Protein AF-A0A1Q6Q220-F1 (afdb_monomer)

Nearest PDB structures (foldseek):
  2xev-assembly1_A  TM=3.436E-01  e=2.444E-02  Xanthomonas campestris
  2dba-assembly1_A  TM=3.334E-01  e=4.193E-02  Homo sapiens
  4r7s-assembly1_A  TM=2.043E-01  e=3.801E-02  Parabacteroides merdae ATCC 43184
  2yhc-assembly1_A  TM=2.832E-01  e=3.631E-01  Escherichia coli BL21(DE3)
  4i1a-assembly3_B  TM=1.920E-01  e=4.874E-01  Bacillus subtilis subsp. subtilis str. 168

Radius of gyration: 74.64 Å; Cα contacts (8 Å, |Δi|>4): 761; chains: 1; bounding box: 156×51×169 Å

Secondary structure (DSSP, 8-state):
---------------S--HHHHHHHHHHHHHHHHHHHHT--TT--HHHHHHHHHHHHTSTT-HHHHHHHHHHHHHHHHHHHHHHHHHHHHHH-S--GGGHHHHHHHHHHHTTSTTSTTHHHHHHHHHHHHHHHHHHHHHHHHHHHHH-TT-HHHHHHHHHHHT-GGGTTSTTHHHHHHHHHHHHHHHHHHHHHHHHHHHHHHHHHHHHHHHHHHHHHHHHHHIIIIIHHHHHHHHHHHHHHTT-HHHHHHHHHHHTTSTTHHHHHHHHHHHHHHHHHHTT-HHHHHHHHHHTTTSTTHHHHHHHHHHHHHHHHHHTT-HHHHHHHHGGGTTSTTHHHHHHH-HHHHHHHHHHHT-TT-EEEEEE---STTS---PEEEEEEEEEETTEEEEEESS--EE--SSSSSS---TTT-HHHHHIIIIIHHHHS-HHHHHHBPPEEE--SGGGS-TT------S-EEESSB---HHHHHHHH---TT-----TT---EEEEE-SSTTEEEE--TTS------EETT-TTPEE--EEEEETTSTT-

Solvent-accessible surface area (backbone atoms only — not comparable to full-atom values): 28414 Å² total; per-residue (Å²): 142,80,87,89,84,81,88,80,88,79,90,83,81,89,75,100,71,61,70,65,63,50,50,54,53,51,47,52,51,51,50,51,50,47,28,54,72,70,65,43,40,78,92,50,48,32,68,59,26,47,51,49,17,56,59,34,63,75,41,92,91,31,61,70,57,18,50,42,26,46,55,33,17,52,42,23,48,54,48,53,54,50,51,52,47,50,52,54,54,60,72,56,61,81,71,45,46,85,42,26,66,57,26,47,51,42,18,54,58,28,55,76,40,49,86,52,84,64,25,40,59,55,16,53,51,26,44,51,50,26,48,50,29,38,52,52,51,49,53,52,19,53,50,39,46,72,70,17,81,74,42,31,68,39,20,50,52,17,33,55,52,42,64,38,74,69,39,66,90,44,86,61,37,73,59,52,35,54,54,30,52,55,52,21,53,56,25,44,56,50,54,53,52,51,52,59,54,51,52,61,55,50,59,56,51,54,53,54,51,53,50,51,52,51,50,51,51,51,51,50,48,45,39,63,72,46,51,54,55,49,55,50,48,55,49,21,53,53,31,41,76,71,66,39,36,70,62,16,40,54,45,22,60,74,46,40,83,50,86,57,22,61,58,49,32,54,51,45,46,50,53,44,22,54,49,32,41,74,73,66,39,35,69,66,14,35,52,45,22,54,75,47,40,82,50,88,58,23,57,58,48,28,56,52,42,50,49,53,45,23,54,50,31,43,76,72,70,37,33,58,68,12,40,66,44,42,71,76,36,63,86,44,88,61,35,54,53,43,55,73,69,34,69,57,33,43,48,30,51,47,51,61,54,60,32,69,73,34,70,44,76,62,46,28,41,37,80,53,96,83,62,76,50,74,41,70,32,49,24,36,24,73,40,72,61,85,63,31,36,35,33,32,42,56,56,61,62,48,67,52,27,53,16,83,57,88,49,75,50,31,45,73,73,22,52,37,49,54,39,36,60,39,64,47,44,66,65,29,31,54,76,72,55,50,68,28,42,34,80,37,83,43,75,25,47,65,83,26,28,54,83,90,43,84,47,72,18,47,61,65,41,79,38,49,37,45,46,48,30,47,42,52,41,30,71,78,64,51,49,44,91,86,32,81,58,63,41,95,57,48,53,30,58,26,48,17,40,24,84,39,44,44,17,30,28,48,40,42,73,67,22,38,49,61,94,55,65,40,55,25,41,44,65,85,37,36,41,39,46,25,36,39,32,43,60,80,36,95,88,106

Sequence (540 aa):
MCLTKGSESTDYSAEENASWHLAGYQSIRNTLAQMATDGDPRDVTEGMLKVAAAMFGQIKGEEARTQQCLALAEQARLKAIYEKASRRRMEIGMPNLTDAADLEALAKQFGQIPGYKDAKQQAEQCLQDAENVRENAYKDAVKVMQEAGRSSYKWKEAIQKLGREGLNGYRDVEELRKQAEQRYEECRNAEEKERKAKERKNKRLTVAFVLVVLIACVVGWFVVTRVIPNNKYQRAVALRENGQYDEAIAVFAELGDYSDAAQQLSETRYQQATNLRAFGKYDEAIALFAELGNYYDAAAQVTETKYQKATNLNAFGKYDEAYAIYVTLTGYKDVDKQLAEDDNMIAAARDAKFAVGNYVTFGTYPQTKAGNDATPIEWLVLARDGDKALLISRYGLDVQPYNKDYTSVTWETCTLRTWLNSTFYNKAFSSAEQAAILTTDVDNSKSQCYSIWTTSGGNNTQDKVFLLSYAEANKYFGVGKGSSKKTAAGVRWLRSPSYSQSNAAYVYIVGSIYFYSRNVDSDSEAVRSALWVDIESTIF

Mean predicted aligned error: 17.8 Å

Foldseek 3Di:
DDDDDDDDDDDDDDDDPCPPVVVVVVVVVVVLVVCLVVLELDPQELVNLQVVLVVQVVDPPSNVSSVSSNSNSVSRVLVVLVVVLVVVVVVCPQPALVCLVVLQVSLVSLVVNVPPDNSPVSSVVSNVSSVVNLVVLVVVLVVLLVVCPLPLVSLVVSLVSLPDPSCVVPDCSVVSNVVSVVSSVVSVVVVVVVVVVVVVVVVVVVVVVVVVVVVVVVVVVCCVQPVVLVVLLVVLVVCLVVVVLVSSLVSLVVSPPPDCSVLVNLVSLLSNLVVCLVVVVLVSSLVSLVVSPPNPCSVVVNLVSLQSNLVVCVVVVVLLSSLVSLVVNPPPDCSVVCCVPPPSNVVSVLCVCLPQQHKDWAFFFDDDPVRPDRHTWIWGFQDDDPQKTKTKTQAQRAFDFQAQDLDQDALVGGVVQVCFQPVVLPRGHDPLSLVFQDFDFADQAPVLADVVAPEGNDHTDTGSKFFGGPVRCCVRLVQDAPDQDQRCRAWAFHNHAANGSQFTQTGGNRSHRDRDTDGRNDRPTGHIMITMGRSPRPVD

Structure (mmCIF, N/CA/C/O backbone):
data_AF-A0A1Q6Q220-F1
#
_entry.id   AF-A0A1Q6Q220-F1
#
loop_
_atom_site.group_PDB
_atom_site.id
_atom_site.type_symbol
_atom_site.label_atom_id
_atom_site.label_alt_id
_atom_site.label_comp_id
_atom_site.label_asym_id
_atom_site.label_entity_id
_atom_site.label_seq_id
_atom_site.pdbx_PDB_ins_code
_atom_site.Cartn_x
_atom_site.Cartn_y
_atom_site.Cartn_z
_atom_site.occupancy
_atom_site.B_iso_or_equiv
_atom_site.auth_seq_id
_atom_site.auth_comp_id
_atom_site.auth_asym_id
_atom_site.auth_atom_id
_atom_site.pdbx_PDB_model_num
ATOM 1 N N . MET A 1 1 ? 103.765 19.149 -43.897 1.00 33.44 1 MET A N 1
ATOM 2 C CA . MET A 1 1 ? 103.067 18.480 -45.016 1.00 33.44 1 MET A CA 1
ATOM 3 C C . MET A 1 1 ? 102.155 19.530 -45.661 1.00 33.44 1 MET A C 1
ATOM 5 O O . MET A 1 1 ? 100.997 19.632 -45.302 1.00 33.44 1 MET A O 1
ATOM 9 N N . CYS A 1 2 ? 102.698 20.610 -46.228 1.00 28.80 2 CYS A N 1
ATOM 10 C CA . CYS A 1 2 ? 103.437 20.787 -47.493 1.00 28.80 2 CYS A CA 1
ATOM 11 C C . CYS A 1 2 ? 102.504 20.955 -48.704 1.00 28.80 2 CYS A C 1
ATOM 13 O O . CYS A 1 2 ? 102.062 19.986 -49.308 1.00 28.80 2 CYS A O 1
ATOM 15 N N . LEU A 1 3 ? 102.250 22.234 -49.005 1.00 32.06 3 LEU A N 1
ATOM 16 C CA . LEU A 1 3 ? 101.948 22.800 -50.323 1.00 32.06 3 LEU A CA 1
ATOM 17 C C . LEU A 1 3 ? 103.011 22.389 -51.360 1.00 32.06 3 LEU A C 1
ATOM 19 O O . LEU A 1 3 ? 104.177 22.332 -50.976 1.00 32.06 3 LEU A O 1
ATOM 23 N N . THR A 1 4 ? 102.658 22.318 -52.653 1.00 28.83 4 THR A N 1
ATOM 24 C CA . THR A 1 4 ? 103.531 22.820 -53.741 1.00 28.83 4 THR A CA 1
ATOM 25 C C . THR A 1 4 ? 102.775 23.176 -55.033 1.00 28.83 4 THR A C 1
ATOM 27 O O . THR A 1 4 ? 101.810 22.524 -55.420 1.00 28.83 4 THR A O 1
ATOM 30 N N . LYS A 1 5 ? 103.251 24.272 -55.644 1.00 29.08 5 LYS A N 1
ATOM 31 C CA . LYS A 1 5 ? 102.830 25.028 -56.844 1.00 29.08 5 LYS A CA 1
ATOM 32 C C . LYS A 1 5 ? 103.721 24.713 -58.069 1.00 29.08 5 LYS A C 1
ATOM 34 O O . LYS A 1 5 ? 104.836 24.248 -57.869 1.00 29.08 5 LYS A O 1
ATOM 39 N N . GLY A 1 6 ? 103.297 25.205 -59.248 1.00 27.69 6 GLY A N 1
ATOM 40 C CA . GLY A 1 6 ? 104.151 25.796 -60.316 1.00 27.69 6 GLY A CA 1
ATOM 41 C C . GLY A 1 6 ? 104.202 24.965 -61.605 1.00 27.69 6 GLY A C 1
ATOM 42 O O . GLY A 1 6 ? 104.425 23.767 -61.503 1.00 27.69 6 GLY A O 1
ATOM 43 N N . SER A 1 7 ? 103.842 25.442 -62.813 1.00 32.31 7 SER A N 1
ATOM 44 C CA . SER A 1 7 ? 104.427 26.529 -63.654 1.00 32.31 7 SER A CA 1
ATOM 45 C C . SER A 1 7 ? 105.933 26.303 -63.888 1.00 32.31 7 SER A C 1
ATOM 47 O O . SER A 1 7 ? 106.632 25.975 -62.942 1.00 32.31 7 SER A O 1
ATOM 49 N N . GLU A 1 8 ? 106.525 26.370 -65.084 1.00 30.47 8 GLU A N 1
ATOM 50 C CA . GLU A 1 8 ? 106.401 27.300 -66.217 1.00 30.47 8 GLU A CA 1
ATOM 51 C C . GLU A 1 8 ? 107.303 26.787 -67.384 1.00 30.47 8 GLU A C 1
ATOM 53 O O . GLU A 1 8 ? 108.165 25.952 -67.131 1.00 30.47 8 GLU A O 1
ATOM 58 N N . SER A 1 9 ? 107.064 27.275 -68.617 1.00 33.09 9 SER A N 1
ATOM 59 C CA . SER A 1 9 ? 107.941 27.512 -69.808 1.00 33.09 9 SER A CA 1
ATOM 60 C C . SER A 1 9 ? 109.349 26.851 -69.927 1.00 33.09 9 SER A C 1
ATOM 62 O O . SER A 1 9 ? 110.049 26.690 -68.943 1.00 33.09 9 SER A O 1
ATOM 64 N N . THR A 1 10 ? 109.916 26.507 -71.096 1.00 33.62 10 THR A N 1
ATOM 65 C CA . THR A 1 10 ? 110.125 27.322 -72.316 1.00 33.62 10 THR A CA 1
ATOM 66 C C . THR A 1 10 ? 110.762 26.480 -73.441 1.00 33.62 10 THR A C 1
ATOM 68 O O . THR A 1 10 ? 111.436 25.484 -73.183 1.00 33.62 10 THR A O 1
ATOM 71 N N . ASP A 1 11 ? 110.583 26.968 -74.672 1.00 32.91 11 ASP A N 1
ATOM 72 C CA . ASP A 1 11 ? 111.364 26.735 -75.897 1.00 32.91 11 ASP A CA 1
ATOM 73 C C . ASP A 1 11 ? 112.881 26.531 -75.691 1.00 32.91 11 ASP A C 1
ATOM 75 O O . ASP A 1 11 ? 113.532 27.311 -74.993 1.00 32.91 11 ASP A O 1
ATOM 79 N N . TYR A 1 12 ? 113.448 25.549 -76.400 1.00 28.33 12 TYR A N 1
ATOM 80 C CA . TYR A 1 12 ? 114.883 25.424 -76.675 1.00 28.33 12 TYR A CA 1
ATOM 81 C C . TYR A 1 12 ? 115.104 25.675 -78.173 1.00 28.33 12 TYR A C 1
ATOM 83 O O . TYR A 1 12 ? 114.801 24.827 -79.014 1.00 28.33 12 TYR A O 1
ATOM 91 N N . SER A 1 13 ? 115.653 26.841 -78.514 1.00 43.62 13 SER A N 1
ATOM 92 C CA . SER A 1 13 ? 116.229 27.090 -79.834 1.00 43.62 13 SER A CA 1
ATOM 93 C C . SER A 1 13 ? 117.561 26.351 -79.972 1.00 43.62 13 SER A C 1
ATOM 95 O O . SER A 1 13 ? 118.390 26.403 -79.068 1.00 43.62 13 SER A O 1
ATOM 97 N N . ALA A 1 14 ? 117.706 25.681 -81.117 1.00 49.59 14 ALA A N 1
ATOM 98 C CA . ALA A 1 14 ? 118.915 25.184 -81.772 1.00 49.59 14 ALA A CA 1
ATOM 99 C C . ALA A 1 14 ? 120.253 25.366 -81.028 1.00 49.59 14 ALA A C 1
ATOM 101 O O . ALA A 1 14 ? 120.724 26.486 -80.886 1.00 49.59 14 ALA A O 1
ATOM 102 N N . GLU A 1 15 ? 120.905 24.253 -80.672 1.00 36.41 15 GLU A N 1
ATOM 103 C CA . GLU A 1 15 ? 122.188 23.841 -81.272 1.00 36.41 15 GLU A CA 1
ATOM 104 C C . GLU A 1 15 ? 122.748 22.550 -80.633 1.00 36.41 15 GLU A C 1
ATOM 106 O O . GLU A 1 15 ? 122.555 22.256 -79.455 1.00 36.41 15 GLU A O 1
ATOM 111 N N . GLU A 1 16 ? 123.368 21.746 -81.502 1.00 40.28 16 GLU A N 1
ATOM 112 C CA . GLU A 1 16 ? 124.300 20.611 -81.330 1.00 40.28 16 GLU A CA 1
ATOM 113 C C . GLU A 1 16 ? 124.067 19.472 -80.312 1.00 40.28 16 GLU A C 1
ATOM 115 O O . GLU A 1 16 ? 124.782 18.477 -80.369 1.00 40.28 16 GLU A O 1
ATOM 120 N N . ASN A 1 17 ? 123.005 19.481 -79.502 1.00 46.06 17 ASN A N 1
ATOM 121 C CA . ASN A 1 17 ? 122.592 18.346 -78.649 1.00 46.06 17 ASN A CA 1
ATOM 122 C C . ASN A 1 17 ? 121.078 18.038 -78.739 1.00 46.06 17 ASN A C 1
ATOM 124 O O . ASN A 1 17 ? 120.435 17.631 -77.770 1.00 46.06 17 ASN A O 1
ATOM 128 N N . ALA A 1 18 ? 120.471 18.202 -79.918 1.00 44.28 18 ALA A N 1
ATOM 129 C CA . ALA A 1 18 ? 119.019 18.096 -80.125 1.00 44.28 18 ALA A CA 1
ATOM 130 C C . ALA A 1 18 ? 118.477 16.650 -80.247 1.00 44.28 18 ALA A C 1
ATOM 132 O O . ALA A 1 18 ? 117.599 16.371 -81.066 1.00 44.28 18 ALA A O 1
ATOM 133 N N . SER A 1 19 ? 118.964 15.709 -79.433 1.00 44.94 19 SER A N 1
ATOM 134 C CA . SER A 1 19 ? 118.515 14.309 -79.507 1.00 44.94 19 SER A CA 1
ATOM 135 C C . SER A 1 19 ? 117.047 14.117 -79.085 1.00 44.94 19 SER A C 1
ATOM 137 O O . SER A 1 19 ? 116.414 13.173 -79.550 1.00 44.94 19 SER A O 1
ATOM 139 N N . TRP A 1 20 ? 116.481 14.995 -78.245 1.00 42.03 20 TRP A N 1
ATOM 140 C CA . TRP A 1 20 ? 115.104 14.855 -77.737 1.00 42.03 20 TRP A CA 1
ATOM 141 C C . TRP A 1 20 ? 114.052 15.590 -78.595 1.00 42.03 20 TRP A C 1
ATOM 143 O O . TRP A 1 20 ? 112.969 15.050 -78.822 1.00 42.03 20 TRP A O 1
ATOM 153 N N . HIS A 1 21 ? 114.373 16.759 -79.169 1.00 49.22 21 HIS A N 1
ATOM 154 C CA . HIS A 1 21 ? 113.465 17.485 -80.077 1.00 49.22 21 HIS A CA 1
ATOM 155 C C . HIS A 1 21 ? 113.358 16.838 -81.468 1.00 49.22 21 HIS A C 1
ATOM 157 O O . HIS A 1 21 ? 112.273 16.828 -82.054 1.00 49.22 21 HIS A O 1
ATOM 163 N N . LEU A 1 22 ? 114.434 16.222 -81.977 1.00 52.81 22 LEU A N 1
ATOM 164 C CA . LEU A 1 22 ? 114.385 15.473 -83.236 1.00 52.81 22 LEU A CA 1
ATOM 165 C C . LEU A 1 22 ? 113.532 14.201 -83.100 1.00 52.81 22 LEU A C 1
ATOM 167 O O . LEU A 1 22 ? 112.751 13.894 -83.997 1.00 52.81 22 LEU A O 1
ATOM 171 N N . ALA A 1 23 ? 113.619 13.508 -81.958 1.00 54.97 23 ALA A N 1
ATOM 172 C CA . ALA A 1 23 ? 112.819 12.317 -81.672 1.00 54.97 23 ALA A CA 1
ATOM 173 C C . ALA A 1 23 ? 111.319 12.640 -81.550 1.00 54.97 23 ALA A C 1
ATOM 175 O O . ALA A 1 23 ? 110.491 11.941 -82.134 1.00 54.97 23 ALA A O 1
ATOM 176 N N . GLY A 1 24 ? 110.956 13.734 -80.867 1.00 55.00 24 GLY A N 1
ATOM 177 C CA . GLY A 1 24 ? 109.567 14.206 -80.787 1.00 55.00 24 GLY A CA 1
ATOM 178 C C . GLY A 1 24 ? 109.001 14.623 -82.149 1.00 55.00 24 GLY A C 1
ATOM 179 O O . GLY A 1 24 ? 107.892 14.233 -82.514 1.00 55.00 24 GLY A O 1
ATOM 180 N N . TYR A 1 25 ? 109.789 15.338 -82.953 1.00 63.22 25 TYR A N 1
ATOM 181 C CA . TYR A 1 25 ? 109.390 15.752 -84.299 1.00 63.22 25 TYR A CA 1
ATOM 182 C C . TYR A 1 25 ? 109.257 14.570 -85.276 1.00 63.22 25 TYR A C 1
ATOM 184 O O . TYR A 1 25 ? 108.300 14.498 -86.052 1.00 63.22 25 TYR A O 1
ATOM 192 N N . GLN A 1 26 ? 110.169 13.595 -85.214 1.00 65.94 26 GLN A N 1
ATOM 193 C CA . GLN A 1 26 ? 110.067 12.347 -85.976 1.00 65.94 26 GLN A CA 1
ATOM 194 C C . GLN A 1 26 ? 108.881 11.487 -85.515 1.00 65.94 26 GLN A C 1
ATOM 196 O O . GLN A 1 26 ? 108.197 10.905 -86.352 1.00 65.94 26 GLN A O 1
ATOM 201 N N . SER A 1 27 ? 108.576 11.464 -84.215 1.00 66.25 27 SER A N 1
ATOM 202 C CA . SER A 1 27 ? 107.401 10.779 -83.662 1.00 66.25 27 SER A CA 1
ATOM 203 C C . SER A 1 27 ? 106.086 11.367 -84.189 1.00 66.25 27 SER A C 1
ATOM 205 O O . SER A 1 27 ? 105.213 10.625 -84.645 1.00 66.25 27 SER A O 1
ATOM 207 N N . ILE A 1 28 ? 105.965 12.699 -84.241 1.00 68.50 28 ILE A N 1
ATOM 208 C CA . ILE A 1 28 ? 104.797 13.381 -84.826 1.00 68.50 28 ILE A CA 1
ATOM 209 C C . ILE A 1 28 ? 104.678 13.069 -86.323 1.00 68.50 28 ILE A C 1
ATOM 211 O O . ILE A 1 28 ? 103.585 12.761 -86.798 1.00 68.50 28 ILE A O 1
ATOM 215 N N . ARG A 1 29 ? 105.791 13.074 -87.070 1.00 72.12 29 ARG A N 1
ATOM 216 C CA . ARG A 1 29 ? 105.806 12.696 -88.497 1.00 72.12 29 ARG A CA 1
ATOM 217 C C . ARG A 1 29 ? 105.375 11.250 -88.721 1.00 72.12 29 ARG A C 1
ATOM 219 O O . ARG A 1 29 ? 104.591 10.995 -89.630 1.00 72.12 29 ARG A O 1
ATOM 226 N N . ASN A 1 30 ? 105.850 10.325 -87.893 1.00 77.44 30 ASN A N 1
ATOM 227 C CA . ASN A 1 30 ? 105.471 8.917 -87.973 1.00 77.44 30 ASN A CA 1
ATOM 228 C C . ASN A 1 30 ? 103.992 8.727 -87.627 1.00 77.44 30 ASN A C 1
ATOM 230 O O . ASN A 1 30 ? 103.296 7.992 -88.319 1.00 77.44 30 ASN A O 1
ATOM 234 N N . THR A 1 31 ? 103.490 9.444 -86.620 1.00 79.94 31 THR A N 1
ATOM 235 C CA . THR A 1 31 ? 102.073 9.407 -86.235 1.00 79.94 31 THR A CA 1
ATOM 236 C C . THR A 1 31 ? 101.183 9.971 -87.344 1.00 79.94 31 THR A C 1
ATOM 238 O O . THR A 1 31 ? 100.168 9.368 -87.676 1.00 79.94 31 THR A O 1
ATOM 241 N N . LEU A 1 32 ? 101.572 11.086 -87.972 1.00 81.19 32 LEU A N 1
ATOM 242 C CA . LEU A 1 32 ? 100.848 11.672 -89.104 1.00 81.19 32 LEU A CA 1
ATOM 243 C C . LEU A 1 32 ? 100.848 10.749 -90.328 1.00 81.19 32 LEU A C 1
ATOM 245 O O . LEU A 1 32 ? 99.811 10.575 -90.962 1.00 81.19 32 LEU A O 1
ATOM 249 N N . ALA A 1 33 ? 101.987 10.129 -90.635 1.00 78.94 33 ALA A N 1
ATOM 250 C CA . ALA A 1 33 ? 102.093 9.164 -91.723 1.00 78.94 33 ALA A CA 1
ATOM 251 C C . ALA A 1 33 ? 101.238 7.914 -91.462 1.00 78.94 33 ALA A C 1
ATOM 253 O O . ALA A 1 33 ? 100.593 7.418 -92.384 1.00 78.94 33 ALA A O 1
ATOM 254 N N . GLN A 1 34 ? 101.184 7.438 -90.213 1.00 81.75 34 GLN A N 1
ATOM 255 C CA . GLN A 1 34 ? 100.289 6.352 -89.809 1.00 81.75 34 GLN A CA 1
ATOM 256 C C . GLN A 1 34 ? 98.823 6.753 -89.968 1.00 81.75 34 GLN A C 1
ATOM 258 O O . GLN A 1 34 ? 98.105 6.064 -90.674 1.00 81.75 34 GLN A O 1
ATOM 263 N N . MET A 1 35 ? 98.396 7.901 -89.428 1.00 85.25 35 MET A N 1
ATOM 264 C CA . MET A 1 35 ? 97.021 8.398 -89.600 1.00 85.25 35 MET A CA 1
ATOM 265 C C . MET A 1 35 ? 96.643 8.516 -91.082 1.00 85.25 35 MET A C 1
ATOM 267 O O . MET A 1 35 ? 95.562 8.091 -91.479 1.00 85.25 35 MET A O 1
ATOM 271 N N . ALA A 1 36 ? 97.545 9.038 -91.918 1.00 81.06 36 ALA A N 1
ATOM 272 C CA . ALA A 1 36 ? 97.328 9.162 -93.359 1.00 81.06 36 ALA A CA 1
ATOM 273 C C . ALA A 1 36 ? 97.241 7.802 -94.073 1.00 81.06 36 ALA A C 1
ATOM 275 O O . ALA A 1 36 ? 96.463 7.667 -95.013 1.00 81.06 36 ALA A O 1
ATOM 276 N N . THR A 1 37 ? 98.013 6.808 -93.626 1.00 83.81 37 THR A N 1
ATOM 277 C CA . THR A 1 37 ? 97.960 5.431 -94.150 1.00 83.81 37 THR A CA 1
ATOM 278 C C . THR A 1 37 ? 96.671 4.731 -93.723 1.00 83.81 37 THR A C 1
ATOM 280 O O . THR A 1 37 ? 96.032 4.073 -94.539 1.00 83.81 37 THR A O 1
ATOM 283 N N . ASP A 1 38 ? 96.267 4.920 -92.467 1.00 82.38 38 ASP A N 1
ATOM 284 C CA . ASP A 1 38 ? 95.055 4.346 -91.879 1.00 82.38 38 ASP A CA 1
ATOM 285 C C . ASP A 1 38 ? 93.781 5.014 -92.434 1.00 82.38 38 ASP A C 1
ATOM 287 O O . ASP A 1 38 ? 92.688 4.457 -92.345 1.00 82.38 38 ASP A O 1
ATOM 291 N N . GLY A 1 39 ? 93.900 6.231 -92.979 1.00 81.56 39 GLY A N 1
ATOM 292 C CA . GLY A 1 39 ? 92.762 7.059 -93.382 1.00 81.56 39 GLY A CA 1
ATOM 293 C C . GLY A 1 39 ? 91.901 7.535 -92.203 1.00 81.56 39 GLY A C 1
ATOM 294 O O . GLY A 1 39 ? 90.792 8.021 -92.424 1.00 81.56 39 GLY A O 1
ATOM 295 N N . ASP A 1 40 ? 92.393 7.409 -90.964 1.00 84.00 40 ASP A N 1
ATOM 296 C CA . ASP A 1 40 ? 91.694 7.792 -89.735 1.00 84.00 40 ASP A CA 1
ATOM 297 C C . ASP A 1 40 ? 92.437 8.944 -89.035 1.00 84.00 40 ASP A C 1
ATOM 299 O O . ASP A 1 40 ? 93.572 8.768 -88.581 1.00 84.00 40 ASP A O 1
ATOM 303 N N . PRO A 1 41 ? 91.806 10.123 -88.891 1.00 84.44 41 PRO A N 1
ATOM 304 C CA . PRO A 1 41 ? 92.370 11.252 -88.148 1.00 84.44 41 PRO A CA 1
ATOM 305 C C . PRO A 1 41 ? 92.411 11.021 -86.628 1.00 84.44 41 PRO A C 1
ATOM 307 O O . PRO A 1 41 ? 92.886 11.889 -85.893 1.00 84.44 41 PRO A O 1
ATOM 310 N N . ARG A 1 42 ? 91.921 9.870 -86.139 1.00 86.00 42 ARG A N 1
ATOM 311 C CA . ARG A 1 42 ? 91.845 9.513 -84.714 1.00 86.00 42 ARG A CA 1
ATOM 312 C C . ARG A 1 42 ? 91.064 10.595 -83.955 1.00 86.00 42 ARG A C 1
ATOM 314 O O . ARG A 1 42 ? 89.957 10.921 -84.384 1.00 86.00 42 ARG A O 1
ATOM 321 N N . ASP A 1 43 ? 91.615 11.145 -82.875 1.00 83.44 43 ASP A N 1
ATOM 322 C CA . ASP A 1 43 ? 90.982 12.204 -82.070 1.00 83.44 43 ASP A CA 1
ATOM 323 C C . ASP A 1 43 ? 91.378 13.624 -82.513 1.00 83.44 43 ASP A C 1
ATOM 325 O O . ASP A 1 43 ? 91.021 14.615 -81.871 1.00 83.44 43 ASP A O 1
ATOM 329 N N . VAL A 1 44 ? 92.133 13.757 -83.610 1.00 83.94 44 VAL A N 1
ATOM 330 C CA . VAL A 1 44 ? 92.599 15.060 -84.086 1.00 83.94 44 VAL A CA 1
ATOM 331 C C . VAL A 1 44 ? 91.492 15.748 -84.882 1.00 83.94 44 VAL A C 1
ATOM 333 O O . VAL A 1 44 ? 90.958 15.215 -85.854 1.00 83.94 44 VAL A O 1
ATOM 336 N N . THR A 1 45 ? 91.144 16.967 -84.475 1.00 87.31 45 THR A N 1
ATOM 337 C CA . THR A 1 45 ? 90.060 17.727 -85.110 1.00 87.31 45 THR A CA 1
ATOM 338 C C . THR A 1 45 ? 90.452 18.261 -86.491 1.00 87.31 45 THR A C 1
ATOM 340 O O . THR A 1 45 ? 91.622 18.544 -86.759 1.00 87.31 45 THR A O 1
ATOM 343 N N . GLU A 1 46 ? 89.451 18.498 -87.348 1.00 90.12 46 GLU A N 1
ATOM 344 C CA . GLU A 1 46 ? 89.624 19.178 -88.642 1.00 90.12 46 GLU A CA 1
ATOM 345 C C . GLU A 1 46 ? 90.413 20.491 -88.491 1.00 90.12 46 GLU A C 1
ATOM 347 O O . GLU A 1 46 ? 91.328 20.765 -89.268 1.00 90.12 46 GLU A O 1
ATOM 352 N N . GLY A 1 47 ? 90.091 21.288 -87.465 1.00 85.25 47 GLY A N 1
ATOM 353 C CA . GLY A 1 47 ? 90.763 22.557 -87.190 1.00 85.25 47 GLY A CA 1
ATOM 354 C C . GLY A 1 47 ? 92.249 22.381 -86.875 1.00 85.25 47 GLY A C 1
ATOM 355 O O . GLY A 1 47 ? 93.083 23.073 -87.457 1.00 85.25 47 GLY A O 1
ATOM 356 N N . MET A 1 48 ? 92.597 21.418 -86.017 1.00 85.12 48 MET A N 1
ATOM 357 C CA . MET A 1 48 ? 93.993 21.118 -85.673 1.00 85.12 48 MET A CA 1
ATOM 358 C C . MET A 1 48 ? 94.793 20.638 -86.893 1.00 85.12 48 MET A C 1
ATOM 360 O O . MET A 1 48 ? 95.929 21.068 -87.087 1.00 85.12 48 MET A O 1
ATOM 364 N N . LEU A 1 49 ? 94.194 19.810 -87.753 1.00 87.12 49 LEU A N 1
ATOM 365 C CA . LEU A 1 49 ? 94.838 19.311 -88.974 1.00 87.12 49 LEU A CA 1
ATOM 366 C C . LEU A 1 49 ? 95.006 20.403 -90.037 1.00 87.12 49 LEU A C 1
ATOM 368 O O . LEU A 1 49 ? 96.041 20.451 -90.698 1.00 87.12 49 LEU A O 1
ATOM 372 N N . LYS A 1 50 ? 94.048 21.330 -90.164 1.00 88.19 50 LYS A N 1
ATOM 373 C CA . LYS A 1 50 ? 94.186 22.515 -91.030 1.00 88.19 50 LYS A CA 1
ATOM 374 C C . LYS A 1 50 ? 95.295 23.452 -90.551 1.00 88.19 50 LYS A C 1
ATOM 376 O O . LYS A 1 50 ? 96.063 23.946 -91.374 1.00 88.19 50 LYS A O 1
ATOM 381 N N . VAL A 1 51 ? 95.421 23.655 -89.237 1.00 84.25 51 VAL A N 1
ATOM 382 C CA . VAL A 1 51 ? 96.534 24.422 -88.649 1.00 84.25 51 VAL A CA 1
ATOM 383 C C . VAL A 1 51 ? 97.870 23.727 -88.926 1.00 84.25 51 VAL A C 1
ATOM 385 O O . VAL A 1 51 ? 98.806 24.373 -89.392 1.00 84.25 51 VAL A O 1
ATOM 388 N N . ALA A 1 52 ? 97.949 22.407 -88.736 1.00 81.62 52 ALA A N 1
ATOM 389 C CA . ALA A 1 52 ? 99.148 21.633 -89.055 1.00 81.62 52 ALA A CA 1
ATOM 390 C C . ALA A 1 52 ? 99.499 21.688 -90.555 1.00 81.62 52 ALA A C 1
ATOM 392 O O . ALA A 1 52 ? 100.666 21.852 -90.905 1.00 81.62 52 ALA A O 1
ATOM 393 N N . ALA A 1 53 ? 98.508 21.610 -91.450 1.00 84.44 53 ALA A N 1
ATOM 394 C CA . ALA A 1 53 ? 98.710 21.760 -92.892 1.00 84.44 53 ALA A CA 1
ATOM 395 C C . ALA A 1 53 ? 99.321 23.125 -93.245 1.00 84.44 53 ALA A C 1
ATOM 397 O O . ALA A 1 53 ? 100.266 23.188 -94.034 1.00 84.44 53 ALA A O 1
ATOM 398 N N . ALA A 1 54 ? 98.814 24.200 -92.632 1.00 81.88 54 ALA A N 1
ATOM 399 C CA . ALA A 1 54 ? 99.337 25.550 -92.819 1.00 81.88 54 ALA A CA 1
ATOM 400 C C . ALA A 1 54 ? 100.788 25.677 -92.326 1.00 81.88 54 ALA A C 1
ATOM 402 O O . ALA A 1 54 ? 101.613 26.260 -93.025 1.00 81.88 54 ALA A O 1
ATOM 403 N N . MET A 1 55 ? 101.118 25.077 -91.175 1.00 80.19 55 MET A N 1
ATOM 404 C CA . MET A 1 55 ? 102.487 25.047 -90.641 1.00 80.19 55 MET A CA 1
ATOM 405 C C . MET A 1 55 ? 103.450 24.276 -91.556 1.00 80.19 55 MET A C 1
ATOM 407 O O . MET A 1 55 ? 104.520 24.786 -91.880 1.00 80.19 55 MET A O 1
ATOM 411 N N . PHE A 1 56 ? 103.079 23.079 -92.029 1.00 80.12 56 PHE A N 1
ATOM 412 C CA . PHE A 1 56 ? 103.922 22.317 -92.964 1.00 80.12 56 PHE A CA 1
ATOM 413 C C . PHE A 1 56 ? 104.075 23.012 -94.320 1.00 80.12 56 PHE A C 1
ATOM 415 O O . PHE A 1 56 ? 105.148 22.946 -94.912 1.00 80.12 56 PHE A O 1
ATOM 422 N N . GLY A 1 57 ? 103.054 23.743 -94.779 1.00 80.06 57 GLY A N 1
ATOM 423 C CA . GLY A 1 57 ? 103.099 24.470 -96.051 1.00 80.06 57 GLY A CA 1
ATOM 424 C C . GLY A 1 57 ? 104.119 25.614 -96.080 1.00 80.06 57 GLY A C 1
ATOM 425 O O . GLY A 1 57 ? 104.509 26.056 -97.157 1.00 80.06 57 GLY A O 1
ATOM 426 N N . GLN A 1 58 ? 104.580 26.080 -94.916 1.00 76.56 58 GLN A N 1
ATOM 427 C CA . GLN A 1 58 ? 105.631 27.096 -94.800 1.00 76.56 58 GLN A CA 1
ATOM 428 C C . GLN A 1 58 ? 107.051 26.505 -94.881 1.00 76.56 58 GLN A C 1
ATOM 430 O O . GLN A 1 58 ? 108.021 27.256 -94.988 1.00 76.56 58 GLN A O 1
ATOM 435 N N . ILE A 1 59 ? 107.197 25.174 -94.849 1.00 74.94 59 ILE A N 1
ATOM 436 C CA . ILE A 1 59 ? 108.487 24.474 -94.845 1.00 74.94 59 ILE A CA 1
ATOM 437 C C . ILE A 1 59 ? 108.780 23.926 -96.250 1.00 74.94 59 ILE A C 1
ATOM 439 O O . ILE A 1 59 ? 108.027 23.126 -96.805 1.00 74.94 59 ILE A O 1
ATOM 443 N N . LYS A 1 60 ? 109.912 24.331 -96.841 1.00 71.69 60 LYS A N 1
ATOM 444 C CA . LYS A 1 60 ? 110.317 23.897 -98.189 1.00 71.69 60 LYS A CA 1
ATOM 445 C C . LYS A 1 60 ? 110.575 22.380 -98.223 1.00 71.69 60 LYS A C 1
ATOM 447 O O . LYS A 1 60 ? 111.411 21.889 -97.472 1.00 71.69 60 LYS A O 1
ATOM 452 N N . GLY A 1 61 ? 109.897 21.660 -99.124 1.00 74.12 61 GLY A N 1
ATOM 453 C CA . GLY A 1 61 ? 110.025 20.202 -99.299 1.00 74.12 61 GLY A CA 1
ATOM 454 C C . GLY A 1 61 ? 108.989 19.349 -98.551 1.00 74.12 61 GLY A C 1
ATOM 455 O O . GLY A 1 61 ? 109.071 18.125 -98.600 1.00 74.12 61 GLY A O 1
ATOM 456 N N . GLU A 1 62 ? 108.007 19.965 -97.882 1.00 78.81 62 GLU A N 1
ATOM 457 C CA . GLU A 1 62 ? 106.997 19.285 -97.046 1.00 78.81 62 GLU A CA 1
ATOM 458 C C . GLU A 1 62 ? 105.585 19.217 -97.667 1.00 78.81 62 GLU A C 1
ATOM 460 O O . GLU A 1 62 ? 104.609 18.876 -97.000 1.00 78.81 62 GLU A O 1
ATOM 465 N N . GLU A 1 63 ? 105.464 19.484 -98.969 1.00 81.00 63 GLU A N 1
ATOM 466 C CA . GLU A 1 63 ? 104.193 19.579 -99.712 1.00 81.00 63 GLU A CA 1
ATOM 467 C C . GLU A 1 63 ? 103.311 18.325 -99.579 1.00 81.00 63 GLU A C 1
ATOM 469 O O . GLU A 1 63 ? 102.095 18.420 -99.387 1.00 81.00 63 GLU A O 1
ATOM 474 N N . ALA A 1 64 ? 103.924 17.138 -99.604 1.00 81.44 64 ALA A N 1
ATOM 475 C CA . ALA A 1 64 ? 103.221 15.872 -99.409 1.00 81.44 64 ALA A CA 1
ATOM 476 C C . ALA A 1 64 ? 102.572 15.777 -98.016 1.00 81.44 64 ALA A C 1
ATOM 478 O O . ALA A 1 64 ? 101.461 15.262 -97.888 1.00 81.44 64 ALA A O 1
ATOM 479 N N . ARG A 1 65 ? 103.218 16.317 -96.971 1.00 81.00 65 ARG A N 1
ATOM 480 C CA . ARG A 1 65 ? 102.678 16.309 -95.601 1.00 81.00 65 ARG A CA 1
ATOM 481 C C . ARG A 1 65 ? 101.559 17.325 -95.426 1.00 81.00 65 ARG A C 1
ATOM 483 O O . ARG A 1 65 ? 100.572 17.025 -94.760 1.00 81.00 65 ARG A O 1
ATOM 490 N N . THR A 1 66 ? 101.650 18.482 -96.081 1.00 82.12 66 THR A N 1
ATOM 491 C CA . THR A 1 66 ? 100.533 19.434 -96.155 1.00 82.12 66 THR A CA 1
ATOM 492 C C . THR A 1 66 ? 99.292 18.784 -96.767 1.00 82.12 66 THR A C 1
ATOM 494 O O . THR A 1 66 ? 98.204 18.902 -96.202 1.00 82.12 66 THR A O 1
ATOM 497 N N . GLN A 1 67 ? 99.439 18.043 -97.871 1.00 84.31 67 GLN A N 1
ATOM 498 C CA . GLN A 1 67 ? 98.311 17.328 -98.479 1.00 84.31 67 GLN A CA 1
ATOM 499 C C . GLN A 1 67 ? 97.779 16.192 -97.598 1.00 84.31 67 GLN A C 1
ATOM 501 O O . GLN A 1 67 ? 96.563 16.045 -97.488 1.00 84.31 67 GLN A O 1
ATOM 506 N N . GLN A 1 68 ? 98.650 15.442 -96.915 1.00 85.56 68 GLN A N 1
ATOM 507 C CA . GLN A 1 68 ? 98.229 14.434 -95.932 1.00 85.56 68 GLN A CA 1
ATOM 508 C C . GLN A 1 68 ? 97.402 15.056 -94.799 1.00 85.56 68 GLN A C 1
ATOM 510 O O . GLN A 1 68 ? 96.333 14.542 -94.476 1.00 85.56 68 GLN A O 1
ATOM 515 N N . CYS A 1 69 ? 97.834 16.191 -94.240 1.00 84.88 69 CYS A N 1
ATOM 516 C CA . CYS A 1 69 ? 97.074 16.913 -93.218 1.00 84.88 69 CYS A CA 1
ATOM 517 C C . CYS A 1 69 ? 95.705 17.385 -93.731 1.00 84.88 69 CYS A C 1
ATOM 519 O O . CYS A 1 69 ? 94.721 17.277 -93.007 1.00 84.88 69 CYS A O 1
ATOM 521 N N . LEU A 1 70 ? 95.611 17.885 -94.968 1.00 86.50 70 LEU A N 1
ATOM 522 C CA . LEU A 1 70 ? 94.334 18.323 -95.549 1.00 86.50 70 LEU A CA 1
ATOM 523 C C . LEU A 1 70 ? 93.389 17.152 -95.845 1.00 86.50 70 LEU A C 1
ATOM 525 O O . LEU A 1 70 ? 92.195 17.254 -95.571 1.00 86.50 70 LEU A O 1
ATOM 529 N N . ALA A 1 71 ? 93.913 16.033 -96.350 1.00 86.38 71 ALA A N 1
ATOM 530 C CA . ALA A 1 71 ? 93.132 14.816 -96.556 1.00 86.38 71 ALA A CA 1
ATOM 531 C C . ALA A 1 71 ? 92.597 14.271 -95.222 1.00 86.38 71 ALA A C 1
ATOM 533 O O . ALA A 1 71 ? 91.416 13.941 -95.117 1.00 86.38 71 ALA A O 1
ATOM 534 N N . LEU A 1 72 ? 93.433 14.259 -94.179 1.00 87.88 72 LEU A N 1
ATOM 535 C CA . LEU A 1 72 ? 93.015 13.899 -92.825 1.00 87.88 72 LEU A CA 1
ATOM 536 C C . LEU A 1 72 ? 92.011 14.898 -92.243 1.00 87.88 72 LEU A C 1
ATOM 538 O O . LEU A 1 72 ? 91.093 14.485 -91.540 1.00 87.88 72 LEU A O 1
ATOM 542 N N . ALA A 1 73 ? 92.142 16.194 -92.538 1.00 86.94 73 ALA A N 1
ATOM 543 C CA . ALA A 1 73 ? 91.187 17.201 -92.089 1.00 86.94 73 ALA A CA 1
ATOM 544 C C . ALA A 1 73 ? 89.791 16.964 -92.688 1.00 86.94 73 ALA A C 1
ATOM 546 O O . ALA A 1 73 ? 88.801 17.057 -91.964 1.00 86.94 73 ALA A O 1
ATOM 547 N N . GLU A 1 74 ? 89.698 16.600 -93.973 1.00 89.06 74 GLU A N 1
ATOM 548 C CA . GLU A 1 74 ? 88.411 16.237 -94.580 1.00 89.06 74 GLU A CA 1
ATOM 549 C C . GLU A 1 74 ? 87.866 14.930 -93.989 1.00 89.06 74 GLU A C 1
ATOM 551 O O . GLU A 1 74 ? 86.687 14.869 -93.644 1.00 89.06 74 GLU A O 1
ATOM 556 N N . GLN A 1 75 ? 88.712 13.920 -93.750 1.00 88.94 75 GLN A N 1
ATOM 557 C CA . GLN A 1 75 ? 88.289 12.713 -93.025 1.00 88.94 75 GLN A CA 1
ATOM 558 C C . GLN A 1 75 ? 87.772 13.039 -91.613 1.00 88.94 75 GLN A C 1
ATOM 560 O O . GLN A 1 75 ? 86.775 12.462 -91.179 1.00 88.94 75 GLN A O 1
ATOM 565 N N . ALA A 1 76 ? 88.378 14.005 -90.913 1.00 88.19 76 ALA A N 1
ATOM 566 C CA . ALA A 1 76 ? 87.943 14.446 -89.585 1.00 88.19 76 ALA A CA 1
ATOM 567 C C . ALA A 1 76 ? 86.596 15.171 -89.637 1.00 88.19 76 ALA A C 1
ATOM 569 O O . ALA A 1 76 ? 85.748 14.956 -88.768 1.00 88.19 76 ALA A O 1
ATOM 570 N N . ARG A 1 77 ? 86.361 15.973 -90.681 1.00 90.50 77 ARG A N 1
ATOM 571 C CA . ARG A 1 77 ? 85.070 16.622 -90.934 1.00 90.50 77 ARG A CA 1
ATOM 572 C C . ARG A 1 77 ? 83.967 15.595 -91.189 1.00 90.50 77 ARG A C 1
ATOM 574 O O . ARG A 1 77 ? 82.914 15.657 -90.553 1.00 90.50 77 ARG A O 1
ATOM 581 N N . LEU A 1 78 ? 84.217 14.630 -92.080 1.00 91.75 78 LEU A N 1
ATOM 582 C CA . LEU A 1 78 ? 83.272 13.556 -92.403 1.00 91.75 78 LEU A CA 1
ATOM 583 C C . LEU A 1 78 ? 82.967 12.692 -91.168 1.00 91.75 78 LEU A C 1
ATOM 585 O O . LEU A 1 78 ? 81.796 12.448 -90.869 1.00 91.75 78 LEU A O 1
ATOM 589 N N . LYS A 1 79 ? 83.999 12.317 -90.397 1.00 91.12 79 LYS A N 1
ATOM 590 C CA . LYS A 1 79 ? 83.878 11.589 -89.123 1.00 91.12 79 LYS A CA 1
ATOM 591 C C . LYS A 1 79 ? 83.021 12.351 -88.114 1.00 91.12 79 LYS A C 1
ATOM 593 O O . LYS A 1 79 ? 82.094 11.774 -87.555 1.00 91.12 79 LYS A O 1
ATOM 598 N N . ALA A 1 80 ? 83.262 13.649 -87.927 1.00 89.62 80 ALA A N 1
ATOM 599 C CA . ALA A 1 80 ? 82.516 14.466 -86.973 1.00 89.62 80 ALA A CA 1
ATOM 600 C C . ALA A 1 80 ? 81.023 14.590 -87.328 1.00 89.62 80 ALA A C 1
ATOM 602 O O . ALA A 1 80 ? 80.173 14.469 -86.440 1.00 89.62 80 ALA A O 1
ATOM 603 N N . ILE A 1 81 ? 80.690 14.800 -88.610 1.00 89.88 81 ILE A N 1
ATOM 604 C CA . ILE A 1 81 ? 79.293 14.840 -89.082 1.00 89.88 81 ILE A CA 1
ATOM 605 C C . ILE A 1 81 ? 78.631 13.477 -88.851 1.00 89.88 81 ILE A C 1
ATOM 607 O O . ILE A 1 81 ? 77.554 13.407 -88.254 1.00 89.88 81 ILE A O 1
ATOM 611 N N . TYR A 1 82 ? 79.304 12.400 -89.260 1.00 92.19 82 TYR A N 1
ATOM 612 C CA . TYR A 1 82 ? 78.804 11.035 -89.141 1.00 92.19 82 TYR A CA 1
ATOM 613 C C . TYR A 1 82 ? 78.575 10.620 -87.681 1.00 92.19 82 TYR A C 1
ATOM 615 O O . TYR A 1 82 ? 77.502 10.128 -87.343 1.00 92.19 82 TYR A O 1
ATOM 623 N N . GLU A 1 83 ? 79.538 10.846 -86.787 1.00 90.56 83 GLU A N 1
ATOM 624 C CA . GLU A 1 83 ? 79.428 10.484 -85.368 1.00 90.56 83 GLU A CA 1
ATOM 625 C C . GLU A 1 83 ? 78.377 11.320 -84.638 1.00 90.56 83 GLU A C 1
ATOM 627 O O . GLU A 1 83 ? 77.667 10.810 -83.772 1.00 90.56 83 GLU A O 1
ATOM 632 N N . LYS A 1 84 ? 78.242 12.606 -84.978 1.00 91.50 84 LYS A N 1
ATOM 633 C CA . LYS A 1 84 ? 77.193 13.459 -84.412 1.00 91.50 84 LYS A CA 1
ATOM 634 C C . LYS A 1 84 ? 75.802 12.982 -84.833 1.00 91.50 84 LYS A C 1
ATOM 636 O O . LYS A 1 84 ? 74.948 12.810 -83.964 1.00 91.50 84 LYS A O 1
ATOM 641 N N . ALA A 1 85 ? 75.593 12.733 -86.126 1.00 91.94 85 ALA A N 1
ATOM 642 C CA . ALA A 1 85 ? 74.324 12.223 -86.639 1.00 91.94 85 ALA A CA 1
ATOM 643 C C . ALA A 1 85 ? 74.014 10.820 -86.084 1.00 91.94 85 ALA A C 1
ATOM 645 O O . ALA A 1 85 ? 72.893 10.568 -85.649 1.00 91.94 85 ALA A O 1
ATOM 646 N N . SER A 1 86 ? 75.021 9.945 -85.984 1.00 90.88 86 SER A N 1
ATOM 647 C CA . SER A 1 86 ? 74.878 8.587 -85.434 1.00 90.88 86 SER A CA 1
ATOM 648 C C . SER A 1 86 ? 74.544 8.585 -83.944 1.00 90.88 86 SER A C 1
ATOM 650 O O . SER A 1 86 ? 73.653 7.852 -83.520 1.00 90.88 86 SER A O 1
ATOM 652 N N . ARG A 1 87 ? 75.188 9.442 -83.139 1.00 91.25 87 ARG A N 1
ATOM 653 C CA . ARG A 1 87 ? 74.838 9.603 -81.717 1.00 91.25 87 ARG A CA 1
ATOM 654 C C . ARG A 1 87 ? 73.401 10.071 -81.548 1.00 91.25 87 ARG A C 1
ATOM 656 O O . ARG A 1 87 ? 72.650 9.464 -80.794 1.00 91.25 87 ARG A O 1
ATOM 663 N N . ARG A 1 88 ? 72.994 11.099 -82.297 1.00 90.62 88 ARG A N 1
ATOM 664 C CA . ARG A 1 88 ? 71.625 11.616 -82.222 1.00 90.62 88 ARG A CA 1
ATOM 665 C C . ARG A 1 88 ? 70.597 10.587 -82.696 1.00 90.62 88 ARG A C 1
ATOM 667 O O . ARG A 1 88 ? 69.528 10.475 -82.109 1.00 90.62 88 ARG A O 1
ATOM 674 N N . ARG A 1 89 ? 70.933 9.787 -83.710 1.00 91.44 89 ARG A N 1
ATOM 675 C CA . ARG A 1 89 ? 70.106 8.661 -84.155 1.00 91.44 89 ARG A CA 1
ATOM 676 C C . ARG A 1 89 ? 69.948 7.595 -83.066 1.00 91.44 89 ARG A C 1
ATOM 678 O O . ARG A 1 89 ? 68.843 7.095 -82.874 1.00 91.44 89 ARG A O 1
ATOM 685 N N . MET A 1 90 ? 71.021 7.283 -82.343 1.00 88.25 90 MET A N 1
ATOM 686 C CA . MET A 1 90 ? 70.997 6.349 -81.214 1.00 88.25 90 MET A CA 1
ATOM 687 C C . MET A 1 90 ? 70.153 6.875 -80.042 1.00 88.25 90 MET A C 1
ATOM 689 O O . MET A 1 90 ? 69.438 6.092 -79.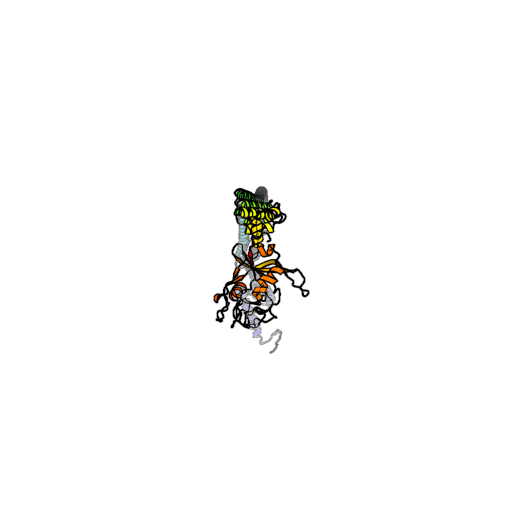426 1.00 88.25 90 MET A O 1
ATOM 693 N N . GLU A 1 91 ? 70.184 8.185 -79.767 1.00 89.69 91 GLU A N 1
ATOM 694 C CA . GLU A 1 91 ? 69.349 8.826 -78.733 1.00 89.69 91 GLU A CA 1
ATOM 695 C C . GLU A 1 91 ? 67.845 8.697 -79.011 1.00 89.69 91 GLU A C 1
ATOM 697 O O . GLU A 1 91 ? 67.074 8.522 -78.072 1.00 89.69 91 GLU A O 1
ATOM 702 N N . ILE A 1 92 ? 67.425 8.752 -80.282 1.00 88.31 92 ILE A N 1
ATOM 703 C CA . ILE A 1 92 ? 66.014 8.555 -80.666 1.00 88.31 92 ILE A CA 1
ATOM 704 C C . ILE A 1 92 ? 65.561 7.114 -80.369 1.00 88.31 92 ILE A C 1
ATOM 706 O O . ILE A 1 92 ? 64.402 6.884 -80.032 1.00 88.31 92 ILE A O 1
ATOM 710 N N . GLY A 1 93 ? 66.463 6.132 -80.467 1.00 87.56 93 GLY A N 1
ATOM 711 C CA . GLY A 1 93 ? 66.148 4.733 -80.181 1.00 87.56 93 GLY A CA 1
ATOM 712 C C . GLY A 1 93 ? 65.023 4.197 -81.073 1.00 87.56 93 GLY A C 1
ATOM 713 O O . GLY A 1 93 ? 65.137 4.232 -82.300 1.00 87.56 93 GLY A O 1
ATOM 714 N N . MET A 1 94 ? 63.951 3.686 -80.452 1.00 86.31 94 MET A N 1
ATOM 715 C CA . MET A 1 94 ? 62.738 3.242 -81.147 1.00 86.31 94 MET A CA 1
ATOM 716 C C . MET A 1 94 ? 61.855 4.460 -81.456 1.00 86.31 94 MET A C 1
ATOM 718 O O . MET A 1 94 ? 61.230 4.988 -80.532 1.00 86.31 94 MET A O 1
ATOM 722 N N . PRO A 1 95 ? 61.777 4.909 -82.722 1.00 87.81 95 PRO A N 1
ATOM 723 C CA . PRO A 1 95 ? 61.141 6.179 -83.024 1.00 87.81 95 PRO A CA 1
ATOM 724 C C . PRO A 1 95 ? 59.637 6.128 -82.807 1.00 87.81 95 PRO A C 1
ATOM 726 O O . PRO A 1 95 ? 58.978 5.117 -83.068 1.00 87.81 95 PRO A O 1
ATOM 729 N N . ASN A 1 96 ? 59.087 7.258 -82.392 1.00 88.31 96 ASN A N 1
ATOM 730 C CA . ASN A 1 96 ? 57.657 7.494 -82.352 1.00 88.31 96 ASN A CA 1
ATOM 731 C C . ASN A 1 96 ? 57.297 8.718 -83.217 1.00 88.31 96 ASN A C 1
ATOM 733 O O . ASN A 1 96 ? 58.138 9.306 -83.894 1.00 88.31 96 ASN A O 1
ATOM 737 N N . LEU A 1 97 ? 56.017 9.093 -83.230 1.00 87.62 97 LEU A N 1
ATOM 738 C CA . LEU A 1 97 ? 55.515 10.157 -84.100 1.00 87.62 97 LEU A CA 1
ATOM 739 C C . LEU A 1 97 ? 56.196 11.522 -83.876 1.00 87.62 97 LEU A C 1
ATOM 741 O O . LEU A 1 97 ? 56.335 12.277 -84.836 1.00 87.62 97 LEU A O 1
ATOM 745 N N . THR A 1 98 ? 56.614 11.859 -82.650 1.00 88.69 98 THR A N 1
ATOM 746 C CA . THR A 1 98 ? 57.288 13.144 -82.375 1.00 88.69 98 THR A CA 1
ATOM 747 C C . THR A 1 98 ? 58.675 13.214 -82.995 1.00 88.69 98 THR A C 1
ATOM 749 O O . THR A 1 98 ? 59.159 14.301 -83.292 1.00 88.69 98 THR A O 1
ATOM 752 N N . ASP A 1 99 ? 59.287 12.059 -83.244 1.00 89.75 99 ASP A N 1
ATOM 753 C CA . ASP A 1 99 ? 60.647 11.959 -83.764 1.00 89.75 99 ASP A CA 1
ATOM 754 C C . ASP A 1 99 ? 60.684 12.028 -85.295 1.00 89.75 99 ASP A C 1
ATOM 756 O O . ASP A 1 99 ? 61.761 12.115 -85.875 1.00 89.75 99 ASP A O 1
ATOM 760 N N . ALA A 1 100 ? 59.530 12.012 -85.976 1.00 88.69 100 ALA A N 1
ATOM 761 C CA . ALA A 1 100 ? 59.463 11.996 -87.438 1.00 88.69 100 ALA A CA 1
ATOM 762 C C . ALA A 1 100 ? 60.213 13.183 -88.076 1.00 88.69 100 ALA A C 1
ATOM 764 O O . ALA A 1 100 ? 60.963 12.997 -89.032 1.00 88.69 100 ALA A O 1
ATOM 765 N N . ALA A 1 101 ? 60.061 14.391 -87.522 1.00 88.44 101 ALA A N 1
ATOM 766 C CA . ALA A 1 101 ? 60.764 15.581 -88.009 1.00 88.44 101 ALA A CA 1
ATOM 767 C C . ALA A 1 101 ? 62.276 15.532 -87.712 1.00 88.44 101 ALA A C 1
ATOM 769 O O . ALA A 1 101 ? 63.092 15.905 -88.558 1.00 88.44 101 ALA A O 1
ATOM 770 N N . ASP A 1 102 ? 62.655 15.027 -86.536 1.00 89.94 102 ASP A N 1
ATOM 771 C CA . ASP A 1 102 ? 64.057 14.850 -86.143 1.00 89.94 102 ASP A CA 1
ATOM 772 C C . ASP A 1 102 ? 64.753 13.802 -87.026 1.00 89.94 102 ASP A C 1
ATOM 774 O O . ASP A 1 102 ? 65.891 14.004 -87.452 1.00 89.94 102 ASP A O 1
ATOM 778 N N . LEU A 1 103 ? 64.060 12.717 -87.381 1.00 91.25 103 LEU A N 1
ATOM 779 C CA . LEU A 1 103 ? 64.540 11.699 -88.315 1.00 91.25 103 LEU A CA 1
ATOM 780 C C . LEU A 1 103 ? 64.734 12.252 -89.731 1.00 91.25 103 LEU A C 1
ATOM 782 O O . LEU A 1 103 ? 65.763 11.988 -90.351 1.00 91.25 103 LEU A O 1
ATOM 786 N N . GLU A 1 104 ? 63.806 13.065 -90.238 1.00 90.56 104 GLU A N 1
ATOM 787 C CA . GLU A 1 104 ? 63.981 13.755 -91.524 1.00 90.56 104 GLU A CA 1
ATOM 788 C C . GLU A 1 104 ? 65.171 14.722 -91.501 1.00 90.56 104 GLU A C 1
ATOM 790 O O . GLU A 1 104 ? 65.925 14.826 -92.476 1.00 90.56 104 GLU A O 1
ATOM 795 N N . ALA A 1 105 ? 65.379 15.424 -90.385 1.00 91.50 105 ALA A N 1
ATOM 796 C CA . ALA A 1 105 ? 66.537 16.292 -90.201 1.00 91.50 105 ALA A CA 1
ATOM 797 C C . ALA A 1 105 ? 67.853 15.494 -90.134 1.00 91.50 105 ALA A C 1
ATOM 799 O O . ALA A 1 105 ? 68.862 15.931 -90.696 1.00 91.50 105 ALA A O 1
ATOM 800 N N . LEU A 1 106 ? 67.858 14.317 -89.501 1.00 92.44 106 LEU A N 1
ATOM 801 C CA . LEU A 1 106 ? 69.009 13.408 -89.481 1.00 92.44 106 LEU A CA 1
ATOM 802 C C . LEU A 1 106 ? 69.308 12.826 -90.859 1.00 92.44 106 LEU A C 1
ATOM 804 O O . LEU A 1 106 ? 70.471 12.797 -91.262 1.00 92.44 106 LEU A O 1
ATOM 808 N N . ALA A 1 107 ? 68.279 12.444 -91.616 1.00 92.44 107 ALA A N 1
ATOM 809 C CA . ALA A 1 107 ? 68.438 11.993 -92.993 1.00 92.44 107 ALA A CA 1
ATOM 810 C C . ALA A 1 107 ? 69.135 13.054 -93.854 1.00 92.44 107 ALA A C 1
ATOM 812 O O . ALA A 1 107 ? 70.054 12.735 -94.610 1.00 92.44 107 ALA A O 1
ATOM 813 N N . LYS A 1 108 ? 68.773 14.333 -93.680 1.00 92.56 108 LYS A N 1
ATOM 814 C CA . LYS A 1 108 ? 69.461 15.454 -94.339 1.00 92.56 108 LYS A CA 1
ATOM 815 C C . LYS A 1 108 ? 70.931 15.565 -93.924 1.00 92.56 108 LYS A C 1
ATOM 817 O O . LYS A 1 108 ? 71.758 15.845 -94.784 1.00 92.56 108 LYS A O 1
ATOM 822 N N . GLN A 1 109 ? 71.273 15.344 -92.651 1.00 92.50 109 GLN A N 1
ATOM 823 C CA . GLN A 1 109 ? 72.666 15.398 -92.175 1.00 92.50 109 GLN A CA 1
ATOM 824 C C . GLN A 1 109 ? 73.517 14.261 -92.748 1.00 92.50 109 GLN A C 1
ATOM 826 O O . GLN A 1 109 ? 74.592 14.515 -93.285 1.00 92.50 109 GLN A O 1
ATOM 831 N N . PHE A 1 110 ? 73.028 13.023 -92.704 1.00 93.25 110 PHE A N 1
ATOM 832 C CA . PHE A 1 110 ? 73.717 11.893 -93.329 1.00 93.25 110 PHE A CA 1
ATOM 833 C C . PHE A 1 110 ? 73.823 12.050 -94.855 1.00 93.25 110 PHE A C 1
ATOM 835 O O . PHE A 1 110 ? 74.857 11.733 -95.444 1.00 93.25 110 PHE A O 1
ATOM 842 N N . GLY A 1 111 ? 72.800 12.629 -95.491 1.00 90.69 111 GLY A N 1
ATOM 843 C CA . GLY A 1 111 ? 72.784 12.939 -96.922 1.00 90.69 111 GLY A CA 1
ATOM 844 C C . GLY A 1 111 ? 73.835 13.959 -97.375 1.00 90.69 111 GLY A C 1
ATOM 845 O O . GLY A 1 111 ? 74.118 14.031 -98.568 1.00 90.69 111 GLY A O 1
ATOM 846 N N . GLN A 1 112 ? 74.457 14.715 -96.460 1.00 90.56 112 GLN A N 1
ATOM 847 C CA . GLN A 1 112 ? 75.585 15.602 -96.785 1.00 90.56 112 GLN A CA 1
ATOM 848 C C . GLN A 1 112 ? 76.891 14.837 -97.036 1.00 90.56 112 GLN A C 1
ATOM 850 O O . GLN A 1 112 ? 77.811 15.388 -97.640 1.00 90.56 112 GLN A O 1
ATOM 855 N N . ILE A 1 113 ? 76.985 13.584 -96.579 1.00 92.50 113 ILE A N 1
ATOM 856 C CA . ILE A 1 113 ? 78.201 12.762 -96.634 1.00 92.50 113 ILE A CA 1
ATOM 857 C C . ILE A 1 113 ? 77.934 11.361 -97.223 1.00 92.50 113 ILE A C 1
ATOM 859 O O . ILE A 1 113 ? 78.367 10.359 -96.656 1.00 92.50 113 ILE A O 1
ATOM 863 N N . PRO A 1 114 ? 77.253 11.240 -98.380 1.00 89.31 114 PRO A N 1
ATOM 864 C CA . PRO A 1 114 ? 76.693 9.968 -98.848 1.00 89.31 114 PRO A CA 1
ATOM 865 C C . PRO A 1 114 ? 77.743 8.893 -99.176 1.00 89.31 114 PRO A C 1
ATOM 867 O O . PRO A 1 114 ? 77.407 7.714 -99.217 1.00 89.31 114 PRO A O 1
ATOM 870 N N . GLY A 1 115 ? 78.999 9.285 -99.422 1.00 86.06 115 GLY A N 1
ATOM 871 C CA . GLY A 1 115 ? 80.113 8.372 -99.705 1.00 86.06 115 GLY A CA 1
ATOM 872 C C . GLY A 1 115 ? 80.945 7.964 -98.484 1.00 86.06 115 GLY A C 1
ATOM 873 O O . GLY A 1 115 ? 81.916 7.231 -98.647 1.00 86.06 115 GLY A O 1
ATOM 874 N N . TYR A 1 116 ? 80.620 8.449 -97.280 1.00 88.81 116 TYR A N 1
ATOM 875 C CA . TYR A 1 116 ? 81.370 8.139 -96.062 1.00 88.81 116 TYR A CA 1
ATOM 876 C C . TYR A 1 116 ? 80.682 7.023 -95.265 1.00 88.81 116 TYR A C 1
ATOM 878 O O . TYR A 1 116 ? 79.561 7.198 -94.785 1.00 88.81 116 TYR A O 1
ATOM 886 N N . LYS A 1 117 ? 81.368 5.882 -95.101 1.00 91.00 117 LYS A N 1
ATOM 887 C CA . LYS A 1 117 ? 80.834 4.671 -94.445 1.00 91.00 117 LYS A CA 1
ATOM 888 C C . LYS A 1 117 ? 79.456 4.287 -95.028 1.00 91.00 117 LYS A C 1
ATOM 890 O O . LYS A 1 117 ? 79.289 4.282 -96.243 1.00 91.00 117 LYS A O 1
ATOM 895 N N . ASP A 1 118 ? 78.480 3.966 -94.184 1.00 92.25 118 ASP A N 1
ATOM 896 C CA . ASP A 1 118 ? 77.097 3.619 -94.530 1.00 92.25 118 ASP A CA 1
ATOM 897 C C . ASP A 1 118 ? 76.132 4.822 -94.427 1.00 92.25 118 ASP A C 1
ATOM 899 O O . ASP A 1 118 ? 74.918 4.636 -94.370 1.00 92.25 118 ASP A O 1
ATOM 903 N N . ALA A 1 119 ? 76.628 6.070 -94.421 1.00 92.88 119 ALA A N 1
ATOM 904 C CA . ALA A 1 119 ? 75.804 7.269 -94.213 1.00 92.88 119 ALA A CA 1
ATOM 905 C C . ALA A 1 119 ? 74.589 7.352 -95.153 1.00 92.88 119 ALA A C 1
ATOM 907 O O . ALA A 1 119 ? 73.498 7.721 -94.726 1.00 92.88 119 ALA A O 1
ATOM 908 N N . LYS A 1 120 ? 74.738 6.960 -96.424 1.00 91.19 120 LYS A N 1
ATOM 909 C CA . LYS A 1 120 ? 73.611 6.907 -97.365 1.00 91.19 120 LYS A CA 1
ATOM 910 C C . LYS A 1 120 ? 72.506 5.952 -96.894 1.00 91.19 120 LYS A C 1
ATOM 912 O O . LYS A 1 120 ? 71.338 6.326 -96.919 1.00 91.19 120 LYS A O 1
ATOM 917 N N . GLN A 1 121 ? 72.872 4.758 -96.425 1.00 92.25 121 GLN A N 1
ATOM 918 C CA . GLN A 1 121 ? 71.913 3.786 -95.891 1.00 92.25 121 GLN A CA 1
ATOM 919 C C . GLN A 1 121 ? 71.263 4.306 -94.603 1.00 92.25 121 GLN A C 1
ATOM 921 O O . GLN A 1 121 ? 70.052 4.192 -94.439 1.00 92.25 121 GLN A O 1
ATOM 926 N N . GLN A 1 122 ? 72.036 4.953 -93.723 1.00 92.50 122 GLN A N 1
ATOM 927 C CA . GLN A 1 122 ? 71.506 5.585 -92.509 1.00 92.50 122 GLN A CA 1
ATOM 928 C C . GLN A 1 122 ? 70.492 6.698 -92.831 1.00 92.50 122 GLN A C 1
ATOM 930 O O . GLN A 1 122 ? 69.469 6.811 -92.153 1.00 92.50 122 GLN A O 1
ATOM 935 N N . ALA A 1 123 ? 70.727 7.492 -93.882 1.00 91.44 123 ALA A N 1
ATOM 936 C CA . ALA A 1 123 ? 69.791 8.519 -94.336 1.00 91.44 123 ALA A CA 1
ATOM 937 C C . ALA A 1 123 ? 68.469 7.920 -94.840 1.00 91.44 123 ALA A C 1
ATOM 939 O O . ALA A 1 123 ? 67.395 8.373 -94.441 1.00 91.44 123 ALA A O 1
ATOM 940 N N . GLU A 1 124 ? 68.548 6.889 -95.684 1.00 92.38 124 GLU A N 1
ATOM 941 C CA . GLU A 1 124 ? 67.381 6.170 -96.206 1.00 92.38 124 GLU A CA 1
ATOM 942 C C . GLU A 1 124 ? 66.582 5.513 -95.071 1.00 92.38 124 GLU A C 1
ATOM 944 O O . GLU A 1 124 ? 65.360 5.658 -95.015 1.00 92.38 124 GLU A O 1
ATOM 949 N N . GLN A 1 125 ? 67.265 4.887 -94.107 1.00 92.19 125 GLN A N 1
ATOM 950 C CA . GLN A 1 125 ? 66.622 4.286 -92.940 1.00 92.19 125 GLN A CA 1
ATOM 951 C C . GLN A 1 125 ? 65.899 5.328 -92.077 1.00 92.19 125 GLN A C 1
ATOM 953 O O . GLN A 1 125 ? 64.788 5.074 -91.620 1.00 92.19 125 GLN A O 1
ATOM 958 N N . CYS A 1 126 ? 66.485 6.512 -91.868 1.00 92.06 126 CYS A N 1
ATOM 959 C CA . CYS A 1 126 ? 65.831 7.580 -91.108 1.00 92.06 126 CYS A CA 1
ATOM 960 C C . CYS A 1 126 ? 64.538 8.062 -91.787 1.00 92.06 126 CYS A C 1
ATOM 962 O O . CYS A 1 126 ? 63.537 8.270 -91.103 1.00 92.06 126 CYS A O 1
ATOM 964 N N . LEU A 1 127 ? 64.527 8.199 -93.119 1.00 91.94 127 LEU A N 1
ATOM 965 C CA . LEU A 1 127 ? 63.311 8.556 -93.864 1.00 91.94 127 LEU A CA 1
ATOM 966 C C . LEU A 1 127 ? 62.257 7.448 -93.798 1.00 91.94 127 LEU A C 1
ATOM 968 O O . LEU A 1 127 ? 61.081 7.735 -93.578 1.00 91.94 127 LEU A O 1
ATOM 972 N N . GLN A 1 128 ? 62.675 6.189 -93.944 1.00 93.00 128 GLN A N 1
ATOM 973 C CA . GLN A 1 128 ? 61.769 5.049 -93.849 1.00 93.00 128 GLN A CA 1
ATOM 974 C C . GLN A 1 128 ? 61.140 4.946 -92.456 1.00 93.00 128 GLN A C 1
ATOM 976 O O . GLN A 1 128 ? 59.946 4.683 -92.334 1.00 93.00 128 GLN A O 1
ATOM 981 N N . ASP A 1 129 ? 61.917 5.186 -91.402 1.00 91.56 129 ASP A N 1
ATOM 982 C CA . ASP A 1 129 ? 61.412 5.161 -90.034 1.00 91.56 129 ASP A CA 1
ATOM 983 C C . ASP A 1 129 ? 60.448 6.315 -89.759 1.00 91.56 129 ASP A C 1
ATOM 985 O O . ASP A 1 129 ? 59.412 6.088 -89.133 1.00 91.56 129 ASP A O 1
ATOM 989 N N . ALA A 1 130 ? 60.729 7.518 -90.276 1.00 90.75 130 ALA A N 1
ATOM 990 C CA . ALA A 1 130 ? 59.816 8.658 -90.195 1.00 90.75 130 ALA A CA 1
ATOM 991 C C . ALA A 1 130 ? 58.473 8.357 -90.887 1.00 90.75 130 ALA A C 1
ATOM 993 O O . ALA A 1 130 ? 57.408 8.664 -90.346 1.00 90.75 130 ALA A O 1
ATOM 994 N N . GLU A 1 131 ? 58.508 7.703 -92.050 1.00 92.38 131 GLU A N 1
ATOM 995 C CA . GLU A 1 131 ? 57.299 7.277 -92.759 1.00 92.38 131 GLU A CA 1
ATOM 996 C C . GLU A 1 131 ? 56.548 6.177 -91.995 1.00 92.38 131 GLU A C 1
ATOM 998 O O . GLU A 1 131 ? 55.332 6.259 -91.820 1.00 92.38 131 GLU A O 1
ATOM 1003 N N . ASN A 1 132 ? 57.258 5.181 -91.460 1.00 92.50 132 ASN A N 1
ATOM 1004 C CA . ASN A 1 132 ? 56.659 4.082 -90.703 1.00 92.50 132 ASN A CA 1
ATOM 1005 C C . ASN A 1 132 ? 55.926 4.575 -89.445 1.00 92.50 132 ASN A C 1
ATOM 1007 O O . ASN A 1 132 ? 54.825 4.101 -89.146 1.00 92.50 132 ASN A O 1
ATOM 1011 N N . VAL A 1 133 ? 56.504 5.522 -88.697 1.00 91.88 133 VAL A N 1
ATOM 1012 C CA . VAL A 1 133 ? 55.843 6.060 -87.495 1.00 91.88 133 VAL A CA 1
ATOM 1013 C C . VAL A 1 133 ? 54.610 6.893 -87.839 1.00 91.88 133 VAL A C 1
ATOM 1015 O O . VAL A 1 133 ? 53.608 6.798 -87.124 1.00 91.88 133 VAL A O 1
ATOM 1018 N N . ARG A 1 134 ? 54.636 7.651 -88.947 1.00 92.75 134 ARG A N 1
ATOM 1019 C CA . ARG A 1 134 ? 53.458 8.380 -89.445 1.00 92.75 134 ARG A CA 1
ATOM 1020 C C . ARG A 1 134 ? 52.368 7.422 -89.901 1.00 92.75 134 ARG A C 1
ATOM 1022 O O . ARG A 1 134 ? 51.223 7.574 -89.482 1.00 92.75 134 ARG A O 1
ATOM 1029 N N . GLU A 1 135 ? 52.720 6.391 -90.661 1.00 92.56 135 GLU A N 1
ATOM 1030 C CA . GLU A 1 135 ? 51.757 5.411 -91.163 1.00 92.56 135 GLU A CA 1
ATOM 1031 C C . GLU A 1 135 ? 51.089 4.618 -90.033 1.00 92.56 135 GLU A C 1
ATOM 1033 O O . GLU A 1 135 ? 49.878 4.380 -90.048 1.00 92.56 135 GLU A O 1
ATOM 1038 N N . ASN A 1 136 ? 51.853 4.229 -89.012 1.00 92.38 136 ASN A N 1
ATOM 1039 C CA . ASN A 1 136 ? 51.307 3.528 -87.852 1.00 92.38 136 ASN A CA 1
ATOM 1040 C C . ASN A 1 136 ? 50.364 4.423 -87.037 1.00 92.38 136 ASN A C 1
ATOM 1042 O O . ASN A 1 136 ? 49.280 3.981 -86.652 1.00 92.38 136 ASN A O 1
ATOM 1046 N N . ALA A 1 137 ? 50.741 5.685 -86.807 1.00 91.75 137 ALA A N 1
ATOM 1047 C CA . ALA A 1 137 ? 49.883 6.644 -86.114 1.00 91.75 137 ALA A CA 1
ATOM 1048 C C . ALA A 1 137 ? 48.606 6.960 -86.912 1.00 91.75 137 ALA A C 1
ATOM 1050 O O . ALA A 1 137 ? 47.527 7.058 -86.326 1.00 91.75 137 ALA A O 1
ATOM 1051 N N . TYR A 1 138 ? 48.712 7.063 -88.239 1.00 93.06 138 TYR A N 1
ATOM 1052 C CA . TYR A 1 138 ? 47.578 7.233 -89.144 1.00 93.06 138 TYR A CA 1
ATOM 1053 C C . TYR A 1 138 ? 46.607 6.048 -89.058 1.00 93.06 138 TYR A C 1
ATOM 1055 O O . TYR A 1 138 ? 45.417 6.241 -88.806 1.00 93.06 138 TYR A O 1
ATOM 1063 N N . LYS A 1 139 ? 47.106 4.810 -89.178 1.00 93.94 139 LYS A N 1
ATOM 1064 C CA . LYS A 1 139 ? 46.284 3.591 -89.078 1.00 93.94 139 LYS A CA 1
ATOM 1065 C C . LYS A 1 139 ? 45.574 3.467 -87.733 1.00 93.94 139 LYS A C 1
ATOM 1067 O O . LYS A 1 139 ? 44.399 3.109 -87.703 1.00 93.94 139 LYS A O 1
ATOM 1072 N N . ASP A 1 140 ? 46.264 3.769 -86.635 1.00 93.00 140 ASP A N 1
ATOM 1073 C CA . ASP A 1 140 ? 45.665 3.768 -85.296 1.00 93.00 140 ASP A CA 1
ATOM 1074 C C . ASP A 1 140 ? 44.526 4.796 -85.193 1.00 93.00 140 ASP A C 1
ATOM 1076 O O . ASP A 1 140 ? 43.433 4.478 -84.721 1.00 93.00 140 ASP A O 1
ATOM 1080 N N . ALA A 1 141 ? 44.735 6.010 -85.707 1.00 92.38 141 ALA A N 1
ATOM 1081 C CA . ALA A 1 141 ? 43.718 7.056 -85.706 1.00 92.38 141 ALA A CA 1
ATOM 1082 C C . ALA A 1 141 ? 42.479 6.677 -86.546 1.00 92.38 141 ALA A C 1
ATOM 1084 O O . ALA A 1 141 ? 41.346 6.810 -86.073 1.00 92.38 141 ALA A O 1
ATOM 1085 N N . VAL A 1 142 ? 42.683 6.133 -87.751 1.00 92.81 142 VAL A N 1
ATOM 1086 C CA . VAL A 1 142 ? 41.604 5.653 -88.636 1.00 92.81 142 VAL A CA 1
ATOM 1087 C C . VAL A 1 142 ? 40.839 4.489 -88.006 1.00 92.81 142 VAL A C 1
ATOM 1089 O O . VAL A 1 142 ? 39.610 4.452 -88.065 1.00 92.81 142 VAL A O 1
ATOM 1092 N N . LYS A 1 143 ? 41.535 3.551 -87.359 1.00 94.25 143 LYS A N 1
ATOM 1093 C CA . LYS A 1 143 ? 40.899 2.417 -86.681 1.00 94.25 143 LYS A CA 1
ATOM 1094 C C . LYS A 1 143 ? 39.957 2.883 -85.570 1.00 94.25 143 LYS A C 1
ATOM 1096 O O . LYS A 1 143 ? 38.808 2.448 -85.525 1.00 94.25 143 LYS A O 1
ATOM 1101 N N . VAL A 1 144 ? 40.411 3.802 -84.712 1.00 92.44 144 VAL A N 1
ATOM 1102 C CA . VAL A 1 144 ? 39.557 4.372 -83.651 1.00 92.44 144 VAL A CA 1
ATOM 1103 C C . VAL A 1 144 ? 38.331 5.060 -84.251 1.00 92.44 144 VAL A C 1
ATOM 1105 O O . VAL A 1 144 ? 37.225 4.897 -83.737 1.00 92.44 144 VAL A O 1
ATOM 1108 N N . MET A 1 145 ? 38.501 5.767 -85.370 1.00 91.56 145 MET A N 1
ATOM 1109 C CA . MET A 1 145 ? 37.402 6.405 -86.095 1.00 91.56 145 MET A CA 1
ATOM 1110 C C . MET A 1 145 ? 36.370 5.385 -86.615 1.00 91.56 145 MET A C 1
ATOM 1112 O O . MET A 1 145 ? 35.168 5.593 -86.457 1.00 91.56 145 MET A O 1
ATOM 1116 N N . GLN A 1 146 ? 36.811 4.257 -87.178 1.00 91.38 146 GLN A N 1
ATOM 1117 C CA . GLN A 1 146 ? 35.926 3.191 -87.675 1.00 91.38 146 GLN A CA 1
ATOM 1118 C C . GLN A 1 146 ? 35.155 2.484 -86.548 1.00 91.38 146 GLN A C 1
ATOM 1120 O O . GLN A 1 146 ? 33.987 2.127 -86.712 1.00 91.38 146 GLN A O 1
ATOM 1125 N N . GLU A 1 147 ? 35.778 2.314 -85.382 1.00 90.94 147 GLU A N 1
ATOM 1126 C CA . GLU A 1 147 ? 35.187 1.639 -84.218 1.00 90.94 147 GLU A CA 1
ATOM 1127 C C . GLU A 1 147 ? 34.318 2.559 -83.337 1.00 90.94 147 GLU A C 1
ATOM 1129 O O . GLU A 1 147 ? 33.719 2.103 -82.349 1.00 90.94 147 GLU A O 1
ATOM 1134 N N . ALA A 1 148 ? 34.250 3.856 -83.656 1.00 90.38 148 ALA A N 1
ATOM 1135 C CA . ALA A 1 148 ? 33.602 4.852 -82.809 1.00 90.38 148 ALA A CA 1
ATOM 1136 C C . ALA A 1 148 ? 32.074 4.690 -82.734 1.00 90.38 148 ALA A C 1
ATOM 1138 O O . ALA A 1 148 ? 31.471 4.923 -81.679 1.00 90.38 148 ALA A O 1
ATOM 1139 N N . GLY A 1 149 ? 31.440 4.214 -83.811 1.00 89.19 149 GLY A N 1
ATOM 1140 C CA . GLY A 1 149 ? 30.009 3.906 -83.843 1.00 89.19 149 GLY A CA 1
ATOM 1141 C C . GLY A 1 149 ? 29.145 5.080 -83.366 1.00 89.19 149 GLY A C 1
ATOM 1142 O O . GLY A 1 149 ? 29.194 6.163 -83.939 1.00 89.19 149 GLY A O 1
ATOM 1143 N N . ARG A 1 150 ? 28.344 4.867 -82.311 1.00 86.38 150 ARG A N 1
ATOM 1144 C CA . ARG A 1 150 ? 27.481 5.901 -81.697 1.00 86.38 150 ARG A CA 1
ATOM 1145 C C . ARG A 1 150 ? 28.069 6.550 -80.438 1.00 86.38 150 ARG A C 1
ATOM 1147 O O . ARG A 1 150 ? 27.360 7.281 -79.758 1.00 86.38 150 ARG A O 1
ATOM 1154 N N . SER A 1 151 ? 29.317 6.249 -80.083 1.00 87.12 151 SER A N 1
ATOM 1155 C CA . SER A 1 151 ? 29.919 6.740 -78.842 1.00 87.12 151 SER A CA 1
ATOM 1156 C C . SER A 1 151 ? 30.580 8.093 -79.066 1.00 87.12 151 SER A C 1
ATOM 1158 O O . SER A 1 151 ? 31.607 8.173 -79.745 1.00 87.12 151 SER A O 1
ATOM 1160 N N . SER A 1 152 ? 30.043 9.148 -78.448 1.00 88.94 152 SER A N 1
ATOM 1161 C CA . SER A 1 152 ? 30.661 10.482 -78.520 1.00 88.94 152 SER A CA 1
ATOM 1162 C C . SER A 1 152 ? 32.106 10.465 -77.991 1.00 88.94 152 SER A C 1
ATOM 1164 O O . SER A 1 152 ? 33.002 11.076 -78.567 1.00 88.94 152 SER A O 1
ATOM 1166 N N . TYR A 1 153 ? 32.375 9.678 -76.948 1.00 89.38 153 TYR A N 1
ATOM 1167 C CA . TYR A 1 153 ? 33.710 9.521 -76.374 1.00 89.38 153 TYR A CA 1
ATOM 1168 C C . TYR A 1 153 ? 34.740 8.972 -77.376 1.00 89.38 153 TYR A C 1
ATOM 1170 O O . TYR A 1 153 ? 35.824 9.538 -77.506 1.00 89.38 153 TYR A O 1
ATOM 1178 N N . LYS A 1 154 ? 34.397 7.918 -78.128 1.00 89.69 154 LYS A N 1
ATOM 1179 C CA . LYS A 1 154 ? 35.314 7.323 -79.115 1.00 89.69 154 LYS A CA 1
ATOM 1180 C C . LYS A 1 154 ? 35.577 8.243 -80.309 1.00 89.69 154 LYS A C 1
ATOM 1182 O O . LYS A 1 154 ? 36.701 8.308 -80.796 1.00 89.69 154 LYS A O 1
ATOM 1187 N N . TRP A 1 155 ? 34.570 9.002 -80.750 1.00 92.19 155 TRP A N 1
ATOM 1188 C CA . TRP A 1 155 ? 34.770 10.022 -81.786 1.00 92.19 155 TRP A CA 1
ATOM 1189 C C . TRP A 1 155 ? 35.723 11.126 -81.319 1.00 92.19 155 TRP A C 1
ATOM 1191 O O . TRP A 1 155 ? 36.590 11.547 -82.080 1.00 92.19 155 TRP A O 1
ATOM 1201 N N . LYS A 1 156 ? 35.641 11.541 -80.049 1.00 92.25 156 LYS A N 1
ATOM 1202 C CA . LYS A 1 156 ? 36.595 12.492 -79.461 1.00 92.25 156 LYS A CA 1
ATOM 1203 C C . LYS A 1 156 ? 38.027 11.948 -79.449 1.00 92.25 156 LYS A C 1
ATOM 1205 O O . LYS A 1 156 ? 38.962 12.685 -79.754 1.00 92.25 156 LYS A O 1
ATOM 1210 N N . GLU A 1 157 ? 38.198 10.670 -79.117 1.00 91.38 157 GLU A N 1
ATOM 1211 C CA . GLU A 1 157 ? 39.504 10.005 -79.156 1.00 91.38 157 GLU A CA 1
ATOM 1212 C C . GLU A 1 157 ? 40.083 9.978 -80.581 1.00 91.38 157 GLU A C 1
ATOM 1214 O O . GLU A 1 157 ? 41.252 10.316 -80.775 1.00 91.38 157 GLU A O 1
ATOM 1219 N N . ALA A 1 158 ? 39.259 9.657 -81.586 1.00 92.19 158 ALA A N 1
ATOM 1220 C CA . ALA A 1 158 ? 39.663 9.686 -82.993 1.00 92.19 158 ALA A CA 1
ATOM 1221 C C . ALA A 1 158 ? 40.154 11.081 -83.419 1.00 92.19 158 ALA A C 1
ATOM 1223 O O . ALA A 1 158 ? 41.240 11.199 -83.989 1.00 92.19 158 ALA A O 1
ATOM 1224 N N . ILE A 1 159 ? 39.407 12.141 -83.079 1.00 92.31 159 ILE A N 1
ATOM 1225 C CA . ILE A 1 159 ? 39.786 13.539 -83.364 1.00 92.31 159 ILE A CA 1
ATOM 1226 C C . ILE A 1 159 ? 41.145 13.866 -82.739 1.00 92.31 159 ILE A C 1
ATOM 1228 O O . ILE A 1 159 ? 42.015 14.426 -83.404 1.00 92.31 159 ILE A O 1
ATOM 1232 N N . GLN A 1 160 ? 41.366 13.478 -81.479 1.00 92.38 160 GLN A N 1
ATOM 1233 C CA . GLN A 1 160 ? 42.627 13.742 -80.785 1.00 92.38 160 GLN A CA 1
ATOM 1234 C C . GLN A 1 160 ? 43.815 13.023 -81.439 1.00 92.38 160 GLN A C 1
ATOM 1236 O O . GLN A 1 160 ? 44.888 13.613 -81.579 1.00 92.38 160 GLN A O 1
ATOM 1241 N N . LYS A 1 161 ? 43.649 11.755 -81.832 1.00 92.06 161 LYS A N 1
ATOM 1242 C CA . LYS A 1 161 ? 44.713 10.985 -82.495 1.00 92.06 161 LYS A CA 1
ATOM 1243 C C . LYS A 1 161 ? 45.034 11.546 -83.874 1.00 92.06 161 LYS A C 1
ATOM 1245 O O . LYS A 1 161 ? 46.209 11.747 -84.178 1.00 92.06 161 LYS A O 1
ATOM 1250 N N . LEU A 1 162 ? 44.005 11.853 -84.663 1.00 91.12 162 LEU A N 1
ATOM 1251 C CA . LEU A 1 162 ? 44.174 12.505 -85.955 1.00 91.12 162 LEU A CA 1
ATOM 1252 C C . LEU A 1 162 ? 44.853 13.864 -85.785 1.00 91.12 162 LEU A C 1
ATOM 1254 O O . LEU A 1 162 ? 45.679 14.199 -86.620 1.00 91.12 162 LEU A O 1
ATOM 1258 N N . GLY A 1 163 ? 44.548 14.607 -84.714 1.00 90.44 163 GLY A N 1
ATOM 1259 C CA . GLY A 1 163 ? 45.032 15.949 -84.355 1.00 90.44 163 GLY A CA 1
ATOM 1260 C C . GLY A 1 163 ? 46.522 16.103 -84.033 1.00 90.44 163 GLY A C 1
ATOM 1261 O O . GLY A 1 163 ? 46.977 17.225 -83.823 1.00 90.44 163 GLY A O 1
ATOM 1262 N N . ARG A 1 164 ? 47.291 15.012 -83.964 1.00 91.38 164 ARG A N 1
ATOM 1263 C CA . ARG A 1 164 ? 48.714 15.067 -83.593 1.00 91.38 164 ARG A CA 1
ATOM 1264 C C . ARG A 1 164 ? 49.535 15.799 -84.656 1.00 91.38 164 ARG A C 1
ATOM 1266 O O . ARG A 1 164 ? 49.398 15.520 -85.844 1.00 91.38 164 ARG A O 1
ATOM 1273 N N . GLU A 1 165 ? 50.429 16.686 -84.217 1.00 87.06 165 GLU A N 1
ATOM 1274 C CA . GLU A 1 165 ? 51.205 17.567 -85.105 1.00 87.06 165 GLU A CA 1
ATOM 1275 C C . GLU A 1 165 ? 52.016 16.806 -86.164 1.00 87.06 165 GLU A C 1
ATOM 1277 O O . GLU A 1 165 ? 52.045 17.216 -87.320 1.00 87.06 165 GLU A O 1
ATOM 1282 N N . GLY A 1 166 ? 52.595 15.653 -85.808 1.00 85.00 166 GLY A N 1
ATOM 1283 C CA . GLY A 1 166 ? 53.370 14.818 -86.737 1.00 85.00 166 GLY A CA 1
ATOM 1284 C C . GLY A 1 166 ? 52.572 14.203 -87.898 1.00 85.00 166 GLY A C 1
ATOM 1285 O O . GLY A 1 166 ? 53.180 13.624 -88.795 1.00 85.00 166 GLY A O 1
ATOM 1286 N N . LEU A 1 167 ? 51.237 14.326 -87.894 1.00 90.31 167 LEU A N 1
ATOM 1287 C CA . LEU A 1 167 ? 50.335 13.905 -88.976 1.00 90.31 167 LEU A CA 1
ATOM 1288 C C . LEU A 1 167 ? 49.797 15.078 -89.816 1.00 90.31 167 LEU A C 1
ATOM 1290 O O . LEU A 1 167 ? 48.986 14.863 -90.716 1.00 90.31 167 LEU A O 1
ATOM 1294 N N . ASN A 1 168 ? 50.202 16.320 -89.538 1.00 87.56 168 ASN A N 1
ATOM 1295 C CA . ASN A 1 168 ? 49.765 17.471 -90.330 1.00 87.56 168 ASN A CA 1
ATOM 1296 C C . ASN A 1 168 ? 50.249 17.335 -91.785 1.00 87.56 168 ASN A C 1
ATOM 1298 O O . ASN A 1 168 ? 51.418 17.041 -92.027 1.00 87.56 168 ASN A O 1
ATOM 1302 N N . GLY A 1 169 ? 49.344 17.521 -92.750 1.00 83.50 169 GLY A N 1
ATOM 1303 C CA . GLY A 1 169 ? 49.630 17.313 -94.175 1.00 83.50 169 GLY A CA 1
ATOM 1304 C C . GLY A 1 169 ? 49.897 15.856 -94.588 1.00 83.50 169 GLY A C 1
ATOM 1305 O O . GLY A 1 169 ? 50.225 15.612 -95.747 1.00 83.50 169 GLY A O 1
ATOM 1306 N N . TYR A 1 170 ? 49.766 14.880 -93.679 1.00 88.81 170 TYR A N 1
ATOM 1307 C CA . TYR A 1 170 ? 49.938 13.464 -94.001 1.00 88.81 170 TYR A CA 1
ATOM 1308 C C . TYR A 1 170 ? 48.633 12.883 -94.561 1.00 88.81 170 TYR A C 1
ATOM 1310 O O . TYR A 1 170 ? 47.623 12.820 -93.859 1.00 88.81 170 TYR A O 1
ATOM 1318 N N . ARG A 1 171 ? 48.662 12.427 -95.821 1.00 91.25 171 ARG A N 1
ATOM 1319 C CA . ARG A 1 171 ? 47.516 11.815 -96.524 1.00 91.25 171 ARG A CA 1
ATOM 1320 C C . ARG A 1 171 ? 46.246 12.685 -96.445 1.00 91.25 171 ARG A C 1
ATOM 1322 O O . ARG A 1 171 ? 46.288 13.864 -96.772 1.00 91.25 171 ARG A O 1
ATOM 1329 N N . ASP A 1 172 ? 45.127 12.097 -96.037 1.00 92.31 172 ASP A N 1
ATOM 1330 C CA . ASP A 1 172 ? 43.784 12.674 -95.922 1.00 92.31 172 ASP A CA 1
ATOM 1331 C C . ASP A 1 172 ? 43.394 12.997 -94.463 1.00 92.31 172 ASP A C 1
ATOM 1333 O O . ASP A 1 172 ? 42.218 13.195 -94.154 1.00 92.31 172 ASP A O 1
ATOM 1337 N N . VAL A 1 173 ? 44.369 13.086 -93.543 1.00 92.25 173 VAL A N 1
ATOM 1338 C CA . VAL A 1 173 ? 44.127 13.313 -92.102 1.00 92.25 173 VAL A CA 1
ATOM 1339 C C . VAL A 1 173 ? 43.252 14.539 -91.841 1.00 92.25 173 VAL A C 1
ATOM 1341 O O . VAL A 1 173 ? 42.383 14.495 -90.973 1.00 92.25 173 VAL A O 1
ATOM 1344 N N . GLU A 1 174 ? 43.440 15.630 -92.584 1.00 89.62 174 GLU A N 1
ATOM 1345 C CA . GLU A 1 174 ? 42.647 16.854 -92.411 1.00 89.62 174 GLU A CA 1
ATOM 1346 C C . GLU A 1 174 ? 41.167 16.667 -92.768 1.00 89.62 174 GLU A C 1
ATOM 1348 O O . GLU A 1 174 ? 40.295 17.257 -92.125 1.00 89.62 174 GLU A O 1
ATOM 1353 N N . GLU A 1 175 ? 40.867 15.828 -93.758 1.00 90.75 175 GLU A N 1
ATOM 1354 C CA . GLU A 1 175 ? 39.494 15.502 -94.138 1.00 90.75 175 GLU A CA 1
ATOM 1355 C C . GLU A 1 175 ? 38.848 14.581 -93.096 1.00 90.75 175 GLU A C 1
ATOM 1357 O O . GLU A 1 175 ? 37.733 14.843 -92.634 1.00 90.75 175 GLU A O 1
ATOM 1362 N N . LEU A 1 176 ? 39.585 13.567 -92.638 1.00 92.62 176 LEU A N 1
ATOM 1363 C CA . LEU A 1 176 ? 39.133 12.655 -91.587 1.00 92.62 176 LEU A CA 1
ATOM 1364 C C . LEU A 1 176 ? 38.863 13.379 -90.261 1.00 92.62 176 LEU A C 1
ATOM 1366 O O . LEU A 1 176 ? 37.886 13.055 -89.583 1.00 92.62 176 LEU A O 1
ATOM 1370 N N . ARG A 1 177 ? 39.666 14.396 -89.905 1.00 91.25 177 ARG A N 1
ATOM 1371 C CA . ARG A 1 177 ? 39.427 15.244 -88.717 1.00 91.25 177 ARG A CA 1
ATOM 1372 C C . ARG A 1 177 ? 38.053 15.913 -88.790 1.00 91.25 177 ARG A C 1
ATOM 1374 O O . ARG A 1 177 ? 37.272 15.788 -87.849 1.00 91.25 177 ARG A O 1
ATOM 1381 N N . LYS A 1 178 ? 37.723 16.541 -89.925 1.00 90.81 178 LYS A N 1
ATOM 1382 C CA . LYS A 1 178 ? 36.420 17.201 -90.136 1.00 90.81 178 LYS A CA 1
ATOM 1383 C C . LYS A 1 178 ? 35.259 16.211 -90.053 1.00 90.81 178 LYS A C 1
ATOM 1385 O O . LYS A 1 178 ? 34.245 16.493 -89.415 1.00 90.81 178 LYS A O 1
ATOM 1390 N N . GLN A 1 179 ? 35.409 15.035 -90.662 1.00 91.19 179 GLN A N 1
ATOM 1391 C CA . GLN A 1 179 ? 34.390 13.984 -90.597 1.00 91.19 179 GLN A CA 1
ATOM 1392 C C . GLN A 1 179 ? 34.173 13.485 -89.158 1.00 91.19 179 GLN A C 1
ATOM 1394 O O . GLN A 1 179 ? 33.030 13.319 -88.722 1.00 91.19 179 GLN A O 1
ATOM 1399 N N . ALA A 1 180 ? 35.254 13.271 -88.404 1.00 91.56 180 ALA A N 1
ATOM 1400 C CA . ALA A 1 180 ? 35.185 12.823 -87.017 1.00 91.56 180 ALA A CA 1
ATOM 1401 C C . ALA A 1 180 ? 34.542 13.878 -86.095 1.00 91.56 180 ALA A C 1
ATOM 1403 O O . ALA A 1 180 ? 33.725 13.520 -85.244 1.00 91.56 180 ALA A O 1
ATOM 1404 N N . GLU A 1 181 ? 34.834 15.167 -86.298 1.00 91.31 181 GLU A N 1
ATOM 1405 C CA . GLU A 1 181 ? 34.207 16.290 -85.579 1.00 91.31 181 GLU A CA 1
ATOM 1406 C C . GLU A 1 181 ? 32.694 16.358 -85.803 1.00 91.31 181 GLU A C 1
ATOM 1408 O O . GLU A 1 181 ? 31.928 16.482 -84.843 1.00 91.31 181 GLU A O 1
ATOM 1413 N N . GLN A 1 182 ? 32.239 16.195 -87.047 1.00 90.81 182 GLN A N 1
ATOM 1414 C CA . GLN A 1 182 ? 30.809 16.170 -87.350 1.00 90.81 182 GLN A CA 1
ATOM 1415 C C . GLN A 1 182 ? 30.100 15.005 -86.637 1.00 90.81 182 GLN A C 1
ATOM 1417 O O . GLN A 1 182 ? 29.055 15.191 -86.007 1.00 90.81 182 GLN A O 1
ATOM 1422 N N . ARG A 1 183 ? 30.683 13.800 -86.682 1.00 90.50 183 ARG A N 1
ATOM 1423 C CA . ARG A 1 183 ? 30.116 12.605 -86.032 1.00 90.50 183 ARG A CA 1
ATOM 1424 C C . ARG A 1 183 ? 30.114 12.687 -84.509 1.00 90.50 183 ARG A C 1
ATOM 1426 O O . ARG A 1 183 ? 29.169 12.210 -83.873 1.00 90.50 183 ARG A O 1
ATOM 1433 N N . TYR A 1 184 ? 31.134 13.310 -83.924 1.00 91.25 184 TYR A N 1
ATOM 1434 C CA . TYR A 1 184 ? 31.193 13.589 -82.492 1.00 91.25 184 TYR A CA 1
ATOM 1435 C C . TYR A 1 184 ? 29.990 14.422 -82.033 1.00 91.25 184 TYR A C 1
ATOM 1437 O O . TYR A 1 184 ? 29.310 14.048 -81.071 1.00 91.25 184 TYR A O 1
ATOM 1445 N N . GLU A 1 185 ? 29.688 15.508 -82.746 1.00 89.31 185 GLU A N 1
ATOM 1446 C CA . GLU A 1 185 ? 28.574 16.396 -82.408 1.00 89.31 185 GLU A CA 1
ATOM 1447 C C . GLU A 1 185 ? 27.205 15.718 -82.552 1.00 89.31 185 GLU A C 1
ATOM 1449 O O . GLU A 1 185 ? 26.332 15.879 -81.692 1.00 89.31 185 GLU A O 1
ATOM 1454 N N . GLU A 1 186 ? 27.017 14.894 -83.584 1.00 87.88 186 GLU A N 1
ATOM 1455 C CA . GLU A 1 186 ? 25.801 14.087 -83.754 1.00 87.88 186 GLU A CA 1
ATOM 1456 C C . GLU A 1 186 ? 25.573 13.135 -82.564 1.00 87.88 186 GLU A C 1
ATOM 1458 O O . GLU A 1 186 ? 24.480 13.109 -81.984 1.00 87.88 186 GLU A O 1
ATOM 1463 N N . CYS A 1 187 ? 26.605 12.387 -82.155 1.00 86.44 187 CYS A N 1
ATOM 1464 C CA . CYS A 1 187 ? 26.507 11.414 -81.061 1.00 86.44 187 CYS A CA 1
ATOM 1465 C C . CYS A 1 187 ? 26.287 12.094 -79.702 1.00 86.44 187 CYS A C 1
ATOM 1467 O O . CYS A 1 187 ? 25.425 11.670 -78.928 1.00 86.44 187 CYS A O 1
ATOM 1469 N N . ARG A 1 188 ? 27.012 13.185 -79.426 1.00 88.31 188 ARG A N 1
ATOM 1470 C CA . ARG A 1 188 ? 26.898 13.950 -78.174 1.00 88.31 188 ARG A CA 1
ATOM 1471 C C . ARG A 1 188 ? 25.479 14.481 -77.963 1.00 88.31 188 ARG A C 1
ATOM 1473 O O . ARG A 1 188 ? 24.910 14.339 -76.879 1.00 88.31 188 ARG A O 1
ATOM 1480 N N . ASN A 1 189 ? 24.881 15.043 -79.012 1.00 85.00 189 ASN A N 1
ATOM 1481 C CA . ASN A 1 189 ? 23.519 15.570 -78.960 1.00 85.00 189 ASN A CA 1
ATOM 1482 C C . ASN A 1 189 ? 22.463 14.464 -78.767 1.00 85.00 189 ASN A C 1
ATOM 1484 O O . ASN A 1 189 ? 21.446 14.689 -78.103 1.00 85.00 189 ASN A O 1
ATOM 1488 N N . ALA A 1 190 ? 22.685 13.267 -79.321 1.00 82.75 190 ALA A N 1
ATOM 1489 C CA . ALA A 1 190 ? 21.804 12.115 -79.123 1.00 82.75 190 ALA A CA 1
ATOM 1490 C C . ALA A 1 190 ? 21.858 11.583 -77.676 1.00 82.75 190 ALA A C 1
ATOM 1492 O O . ALA A 1 190 ? 20.810 11.415 -77.046 1.00 82.75 190 ALA A O 1
ATOM 1493 N N . GLU A 1 191 ? 23.059 11.405 -77.117 1.00 83.06 191 GLU A N 1
ATOM 1494 C CA . GLU A 1 191 ? 23.266 10.975 -75.725 1.00 83.06 191 GLU A CA 1
ATOM 1495 C C . GLU A 1 191 ? 22.648 11.967 -74.721 1.00 83.06 191 GLU A C 1
ATOM 1497 O O . GLU A 1 191 ? 22.010 11.568 -73.740 1.00 83.06 191 GLU A O 1
ATOM 1502 N N . GLU A 1 192 ? 22.761 13.275 -74.977 1.00 79.69 192 GLU A N 1
ATOM 1503 C CA . GLU A 1 192 ? 22.169 14.300 -74.114 1.00 79.69 192 GLU A CA 1
ATOM 1504 C C . GLU A 1 192 ? 20.628 14.267 -74.125 1.00 79.69 192 GLU A C 1
ATOM 1506 O O . GLU A 1 192 ? 19.994 14.438 -73.075 1.00 79.69 192 GLU A O 1
ATOM 1511 N N . LYS A 1 193 ? 20.008 13.994 -75.282 1.00 78.94 193 LYS A N 1
ATOM 1512 C CA . LYS A 1 193 ? 18.552 13.793 -75.387 1.00 78.94 193 LYS A CA 1
ATOM 1513 C C . LYS A 1 193 ? 18.098 12.556 -74.606 1.00 78.94 193 LYS A C 1
ATOM 1515 O O . LYS A 1 193 ? 17.109 12.638 -73.872 1.00 78.94 193 LYS A O 1
ATOM 1520 N N . GLU A 1 194 ? 18.826 11.443 -74.693 1.00 75.75 194 GLU A N 1
ATOM 1521 C CA . GLU A 1 194 ? 18.519 10.228 -73.925 1.00 75.75 194 GLU A CA 1
ATOM 1522 C C . GLU A 1 194 ? 18.676 10.428 -72.411 1.00 75.75 194 GLU A C 1
ATOM 1524 O O . GLU A 1 194 ? 17.819 9.988 -71.635 1.00 75.75 194 GLU A O 1
ATOM 1529 N N . ARG A 1 195 ? 19.725 11.134 -71.969 1.00 70.50 195 ARG A N 1
ATOM 1530 C CA . ARG A 1 195 ? 19.938 11.461 -70.549 1.00 70.50 195 ARG A CA 1
ATOM 1531 C C . ARG A 1 195 ? 18.785 12.297 -69.992 1.00 70.50 195 ARG A C 1
ATOM 1533 O O . ARG A 1 195 ? 18.216 11.942 -68.958 1.00 70.50 195 ARG A O 1
ATOM 1540 N N . LYS A 1 196 ? 18.366 13.343 -70.716 1.00 69.12 196 LYS A N 1
ATOM 1541 C CA . LYS A 1 196 ? 17.216 14.186 -70.335 1.00 69.12 196 LYS A CA 1
ATOM 1542 C C . LYS A 1 196 ? 15.897 13.397 -70.300 1.00 69.12 196 LYS A C 1
ATOM 1544 O O . LYS A 1 196 ? 15.040 13.679 -69.461 1.00 69.12 196 LYS A O 1
ATOM 1549 N N . ALA A 1 197 ? 15.724 12.387 -71.157 1.00 63.41 197 ALA A N 1
ATOM 1550 C CA . ALA A 1 197 ? 14.557 11.502 -71.129 1.00 63.41 197 ALA A CA 1
ATOM 1551 C C . ALA A 1 197 ? 14.560 10.545 -69.916 1.00 63.41 197 ALA A C 1
ATOM 1553 O O . ALA A 1 197 ? 13.521 10.366 -69.272 1.00 63.41 197 ALA A O 1
ATOM 1554 N N . LYS A 1 198 ? 15.722 9.981 -69.550 1.00 60.62 198 LYS A N 1
ATOM 1555 C CA . LYS A 1 198 ? 15.884 9.102 -68.374 1.00 60.62 198 LYS A CA 1
ATOM 1556 C C . LYS A 1 198 ? 15.693 9.850 -67.046 1.00 60.62 198 LYS A C 1
ATOM 1558 O O . LYS A 1 198 ? 15.002 9.345 -66.160 1.00 60.62 198 LYS A O 1
ATOM 1563 N N . GLU A 1 199 ? 16.201 11.076 -66.918 1.00 59.59 199 GLU A N 1
ATOM 1564 C CA . GLU A 1 199 ? 16.030 11.900 -65.706 1.00 59.59 199 GLU A CA 1
ATOM 1565 C C . GLU A 1 199 ? 14.562 12.246 -65.409 1.00 59.59 199 GLU A C 1
ATOM 1567 O O . GLU A 1 199 ? 14.140 12.229 -64.249 1.00 59.59 199 GLU A O 1
ATOM 1572 N N . ARG A 1 200 ? 13.748 12.502 -66.443 1.00 56.91 200 ARG A N 1
ATOM 1573 C CA . ARG A 1 200 ? 12.301 12.750 -66.284 1.00 56.91 200 ARG A CA 1
ATOM 1574 C C . ARG A 1 200 ? 11.546 11.519 -65.766 1.00 56.91 200 ARG A C 1
ATOM 1576 O O . ARG A 1 200 ? 10.573 11.678 -65.029 1.00 56.91 200 ARG A O 1
ATOM 1583 N N . LYS A 1 201 ? 11.992 10.306 -66.114 1.00 55.91 201 LYS A N 1
ATOM 1584 C CA . LYS A 1 201 ? 11.398 9.038 -65.655 1.00 55.91 201 LYS A CA 1
ATOM 1585 C C . LYS A 1 201 ? 11.800 8.711 -64.209 1.00 55.91 201 LYS A C 1
ATOM 1587 O O . LYS A 1 201 ? 10.936 8.355 -63.413 1.00 55.91 201 LYS A O 1
ATOM 1592 N N . ASN A 1 202 ? 13.067 8.926 -63.842 1.00 56.88 202 ASN A N 1
ATOM 1593 C CA . ASN A 1 202 ? 13.569 8.644 -62.491 1.00 56.88 202 ASN A CA 1
ATOM 1594 C C . ASN A 1 202 ? 13.052 9.633 -61.432 1.00 56.88 202 ASN A C 1
ATOM 1596 O O . ASN A 1 202 ? 12.655 9.197 -60.355 1.00 56.88 202 ASN A O 1
ATOM 1600 N N . LYS A 1 203 ? 12.936 10.937 -61.739 1.00 57.44 203 LYS A N 1
ATOM 1601 C CA . LYS A 1 203 ? 12.357 11.922 -60.797 1.00 57.44 203 LYS A CA 1
ATOM 1602 C C . LYS A 1 203 ? 10.904 11.605 -60.407 1.00 57.44 203 LYS A C 1
ATOM 1604 O O . LYS A 1 203 ? 10.519 11.846 -59.268 1.00 57.44 203 LYS A O 1
ATOM 1609 N N . ARG A 1 204 ? 10.109 11.025 -61.318 1.00 54.88 204 ARG A N 1
ATOM 1610 C CA . ARG A 1 204 ? 8.732 10.577 -61.027 1.00 54.88 204 ARG A CA 1
ATOM 1611 C C . ARG A 1 204 ? 8.693 9.346 -60.111 1.00 54.88 204 ARG A C 1
ATOM 1613 O O . ARG A 1 204 ? 7.810 9.261 -59.265 1.00 54.88 204 ARG A O 1
ATOM 1620 N N . LEU A 1 205 ? 9.651 8.426 -60.246 1.00 54.75 205 LEU A N 1
ATOM 1621 C CA . LEU A 1 205 ? 9.706 7.190 -59.455 1.00 54.75 205 LEU A CA 1
ATOM 1622 C C . LEU A 1 205 ? 10.190 7.437 -58.013 1.00 54.75 205 LEU A C 1
ATOM 1624 O O . LEU A 1 205 ? 9.633 6.880 -57.071 1.00 54.75 205 LEU A O 1
ATOM 1628 N N . THR A 1 206 ? 11.177 8.319 -57.825 1.00 59.34 206 THR A N 1
ATOM 1629 C CA . THR A 1 206 ? 11.717 8.658 -56.495 1.00 59.34 206 THR A CA 1
ATOM 1630 C C . THR A 1 206 ? 10.709 9.419 -55.629 1.00 59.34 206 THR A C 1
ATOM 1632 O O . THR A 1 206 ? 10.584 9.122 -54.445 1.00 59.34 206 THR A O 1
ATOM 1635 N N . VAL A 1 207 ? 9.937 10.351 -56.204 1.00 60.41 207 VAL A N 1
ATOM 1636 C CA . VAL A 1 207 ? 8.883 11.079 -55.468 1.00 60.41 207 VAL A CA 1
ATOM 1637 C C . VAL A 1 207 ? 7.754 10.136 -55.038 1.00 60.41 207 VAL A C 1
ATOM 1639 O O . VAL A 1 207 ? 7.296 10.225 -53.903 1.00 60.41 207 VAL A O 1
ATOM 1642 N N . ALA A 1 208 ? 7.355 9.189 -55.895 1.00 61.16 208 ALA A N 1
ATOM 1643 C CA . ALA A 1 208 ? 6.347 8.184 -55.554 1.00 61.16 208 ALA A CA 1
ATOM 1644 C C . ALA A 1 208 ? 6.806 7.252 -54.415 1.00 61.16 208 ALA A C 1
ATOM 1646 O O . ALA A 1 208 ? 6.029 6.965 -53.509 1.00 61.16 208 ALA A O 1
ATOM 1647 N N . PHE A 1 209 ? 8.074 6.827 -54.413 1.00 65.06 209 PHE A N 1
ATOM 1648 C CA . PHE A 1 209 ? 8.628 5.973 -53.357 1.00 65.06 209 PHE A CA 1
ATOM 1649 C C . PHE A 1 209 ? 8.730 6.696 -52.002 1.00 65.06 209 PHE A C 1
ATOM 1651 O O . PHE A 1 209 ? 8.311 6.152 -50.983 1.00 65.06 209 PHE A O 1
ATOM 1658 N N . VAL A 1 210 ? 9.211 7.945 -51.986 1.00 69.88 210 VAL A N 1
ATOM 1659 C CA . VAL A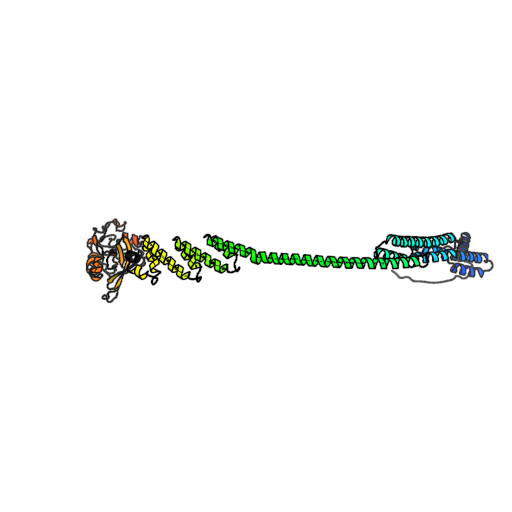 1 210 ? 9.284 8.761 -50.758 1.00 69.88 210 VAL A CA 1
ATOM 1660 C C . VAL A 1 210 ? 7.887 9.039 -50.188 1.00 69.88 210 VAL A C 1
ATOM 1662 O O . VAL A 1 210 ? 7.704 8.965 -48.976 1.00 69.88 210 VAL A O 1
ATOM 1665 N N . LEU A 1 211 ? 6.884 9.280 -51.040 1.00 73.06 211 LEU A N 1
ATOM 1666 C CA . LEU A 1 211 ? 5.487 9.440 -50.616 1.00 73.06 211 LEU A CA 1
ATOM 1667 C C . LEU A 1 211 ? 4.919 8.172 -49.967 1.00 73.06 211 LEU A C 1
ATOM 1669 O O . LEU A 1 211 ? 4.283 8.270 -48.923 1.00 73.06 211 LEU A O 1
ATOM 1673 N N . VAL A 1 212 ? 5.171 6.987 -50.528 1.00 75.94 212 VAL A N 1
ATOM 1674 C CA . VAL A 1 212 ? 4.698 5.718 -49.945 1.00 75.94 212 VAL A CA 1
ATOM 1675 C C . VAL A 1 212 ? 5.367 5.433 -48.600 1.00 75.94 212 VAL A C 1
ATOM 1677 O O . VAL A 1 212 ? 4.682 5.028 -47.664 1.00 75.94 212 VAL A O 1
ATOM 1680 N N . VAL A 1 213 ? 6.671 5.688 -48.464 1.00 78.19 213 VAL A N 1
ATOM 1681 C CA . VAL A 1 213 ? 7.383 5.514 -47.185 1.00 78.19 213 VAL A CA 1
ATOM 1682 C C . VAL A 1 213 ? 6.892 6.514 -46.137 1.00 78.19 213 VAL A C 1
ATOM 1684 O O . VAL A 1 213 ? 6.647 6.123 -45.000 1.00 78.19 213 VAL A O 1
ATOM 1687 N N . LEU A 1 214 ? 6.668 7.781 -46.503 1.00 78.50 214 LEU A N 1
ATOM 1688 C CA . LEU A 1 214 ? 6.088 8.773 -45.590 1.00 78.50 214 LEU A CA 1
ATOM 1689 C C . LEU A 1 214 ? 4.671 8.386 -45.155 1.00 78.50 214 LEU A C 1
ATOM 1691 O O . LEU A 1 214 ? 4.369 8.457 -43.967 1.00 78.50 214 LEU A O 1
ATOM 1695 N N . ILE A 1 215 ? 3.825 7.917 -46.077 1.00 81.25 215 ILE A N 1
ATOM 1696 C CA . ILE A 1 215 ? 2.483 7.418 -45.747 1.00 81.25 215 ILE A CA 1
ATOM 1697 C C . ILE A 1 215 ? 2.580 6.197 -44.825 1.00 81.25 215 ILE A C 1
ATOM 1699 O O . ILE A 1 215 ? 1.870 6.149 -43.827 1.00 81.25 215 ILE A O 1
ATOM 1703 N N . ALA A 1 216 ? 3.482 5.247 -45.082 1.00 79.75 216 ALA A N 1
ATOM 1704 C CA . ALA A 1 216 ? 3.684 4.082 -44.220 1.00 79.75 216 ALA A CA 1
ATOM 1705 C C . ALA A 1 216 ? 4.188 4.464 -42.817 1.00 79.75 216 ALA A C 1
ATOM 1707 O O . ALA A 1 216 ? 3.715 3.901 -41.833 1.00 79.75 216 ALA A O 1
ATOM 1708 N N . CYS A 1 217 ? 5.081 5.451 -42.697 1.00 82.69 217 CYS A N 1
ATOM 1709 C CA . CYS A 1 217 ? 5.523 5.986 -41.407 1.00 82.69 217 CYS A CA 1
ATOM 1710 C C . CYS A 1 217 ? 4.386 6.696 -40.661 1.00 82.69 217 CYS A C 1
ATOM 1712 O O . CYS A 1 217 ? 4.246 6.507 -39.457 1.00 82.69 217 CYS A O 1
ATOM 1714 N N . VAL A 1 218 ? 3.547 7.469 -41.361 1.00 83.62 218 VAL A N 1
ATOM 1715 C CA . VAL A 1 218 ? 2.372 8.133 -40.769 1.00 83.62 218 VAL A CA 1
ATOM 1716 C C . VAL A 1 218 ? 1.324 7.108 -40.330 1.00 83.62 218 VAL A C 1
ATOM 1718 O O . VAL A 1 218 ? 0.792 7.216 -39.228 1.00 83.62 218 VAL A O 1
ATOM 1721 N N . VAL A 1 219 ? 1.060 6.079 -41.140 1.00 81.69 219 VAL A N 1
ATOM 1722 C CA . VAL A 1 219 ? 0.157 4.971 -40.788 1.00 81.69 219 VAL A CA 1
ATOM 1723 C C . VAL A 1 219 ? 0.720 4.173 -39.612 1.00 81.69 219 VAL A C 1
ATOM 1725 O O . VAL A 1 219 ? -0.009 3.907 -38.662 1.00 81.69 219 VAL A O 1
ATOM 1728 N N . GLY A 1 220 ? 2.014 3.846 -39.618 1.00 79.12 220 GLY A N 1
ATOM 1729 C CA . GLY A 1 220 ? 2.685 3.166 -38.508 1.00 79.12 220 GLY A CA 1
ATOM 1730 C C . GLY A 1 220 ? 2.625 3.974 -37.210 1.00 79.12 220 GLY A C 1
ATOM 1731 O O . GLY A 1 220 ? 2.230 3.446 -36.171 1.00 79.12 220 GLY A O 1
ATOM 1732 N N . TRP A 1 221 ? 2.914 5.275 -37.280 1.00 86.31 221 TRP A N 1
ATOM 1733 C CA . TRP A 1 221 ? 2.758 6.206 -36.161 1.00 86.31 221 TRP A CA 1
ATOM 1734 C C . TRP A 1 221 ? 1.314 6.234 -35.648 1.00 86.31 221 TRP A C 1
ATOM 1736 O O . TRP A 1 221 ? 1.082 6.152 -34.442 1.00 86.31 221 TRP A O 1
ATOM 1746 N N . PHE A 1 222 ? 0.324 6.313 -36.542 1.00 82.75 222 PHE A N 1
ATOM 1747 C CA . PHE A 1 222 ? -1.094 6.327 -36.177 1.00 82.75 222 PHE A CA 1
ATOM 1748 C C . PHE A 1 222 ? -1.535 5.019 -35.505 1.00 82.75 222 PHE A C 1
ATOM 1750 O O . PHE A 1 222 ? -2.236 5.046 -34.494 1.00 82.75 222 PHE A O 1
ATOM 1757 N N . VAL A 1 223 ? -1.085 3.867 -36.007 1.00 82.12 223 VAL A N 1
ATOM 1758 C CA . VAL A 1 223 ? -1.385 2.559 -35.407 1.00 82.12 223 VAL A CA 1
ATOM 1759 C C . VAL A 1 223 ? -0.821 2.463 -33.988 1.00 82.12 223 VAL A C 1
ATOM 1761 O O . VAL A 1 223 ? -1.550 2.078 -33.073 1.00 82.12 223 VAL A O 1
ATOM 1764 N N . VAL A 1 224 ? 0.435 2.866 -33.781 1.00 79.75 224 VAL A N 1
ATOM 1765 C CA . VAL A 1 224 ? 1.091 2.809 -32.463 1.00 79.75 224 VAL A CA 1
ATOM 1766 C C . VAL A 1 224 ? 0.482 3.802 -31.474 1.00 79.75 224 VAL A C 1
ATOM 1768 O O . VAL A 1 224 ? 0.278 3.458 -30.315 1.00 79.75 224 VAL A O 1
ATOM 1771 N N . THR A 1 225 ? 0.151 5.016 -31.916 1.00 82.25 225 THR A N 1
ATOM 1772 C CA . THR A 1 225 ? -0.344 6.073 -31.015 1.00 82.25 225 THR A CA 1
ATOM 1773 C C . THR A 1 225 ? -1.848 6.022 -30.758 1.00 82.25 225 THR A C 1
ATOM 1775 O O . THR A 1 225 ? -2.302 6.531 -29.735 1.00 82.25 225 THR A O 1
ATOM 1778 N N . ARG A 1 226 ? -2.646 5.439 -31.663 1.00 84.94 226 ARG A N 1
ATOM 1779 C CA . ARG A 1 226 ? -4.115 5.450 -31.560 1.00 84.94 226 ARG A CA 1
ATOM 1780 C C . ARG A 1 226 ? -4.732 4.061 -31.531 1.00 84.94 226 ARG A C 1
ATOM 1782 O O . ARG A 1 226 ? -5.522 3.798 -30.635 1.00 84.94 226 ARG A O 1
ATOM 1789 N N . VAL A 1 227 ? -4.387 3.174 -32.466 1.00 86.44 227 VAL A N 1
ATOM 1790 C CA . VAL A 1 227 ? -5.089 1.884 -32.634 1.00 86.44 227 VAL A CA 1
ATOM 1791 C C . VAL A 1 227 ? -4.738 0.883 -31.531 1.00 86.44 227 VAL A C 1
ATOM 1793 O O . VAL A 1 227 ? -5.641 0.291 -30.941 1.00 86.44 227 VAL A O 1
ATOM 1796 N N . ILE A 1 228 ? -3.449 0.700 -31.225 1.00 86.56 228 ILE A N 1
ATOM 1797 C CA . ILE A 1 228 ? -3.011 -0.243 -30.181 1.00 86.56 228 ILE A CA 1
ATOM 1798 C C . ILE A 1 228 ? -3.545 0.175 -28.798 1.00 86.56 228 ILE A C 1
ATOM 1800 O O . ILE A 1 228 ? -4.167 -0.669 -28.144 1.00 86.56 228 ILE A O 1
ATOM 1804 N N . PRO A 1 229 ? -3.391 1.442 -28.354 1.00 90.88 229 PRO A N 1
ATOM 1805 C CA . PRO A 1 229 ? -3.948 1.877 -27.077 1.00 90.88 229 PRO A CA 1
ATOM 1806 C C . PRO A 1 229 ? -5.480 1.815 -27.052 1.00 90.88 229 PRO A C 1
ATOM 1808 O O . PRO A 1 229 ? -6.036 1.384 -26.049 1.00 90.88 229 PRO A O 1
ATOM 1811 N N . ASN A 1 230 ? -6.172 2.129 -28.159 1.00 93.06 230 ASN A N 1
ATOM 1812 C CA . ASN A 1 230 ? -7.633 2.007 -28.226 1.00 93.06 230 ASN A CA 1
ATOM 1813 C C . ASN A 1 230 ? -8.098 0.563 -28.005 1.00 93.06 230 ASN A C 1
ATOM 1815 O O . ASN A 1 230 ? -8.999 0.320 -27.211 1.00 93.06 230 ASN A O 1
ATOM 1819 N N . ASN A 1 231 ? -7.476 -0.414 -28.672 1.00 92.31 231 ASN A N 1
ATOM 1820 C CA . ASN A 1 231 ? -7.833 -1.824 -28.490 1.00 92.31 231 ASN A CA 1
ATOM 1821 C C . ASN A 1 231 ? -7.571 -2.302 -27.055 1.00 92.31 231 ASN A C 1
ATOM 1823 O O . ASN A 1 231 ? -8.391 -3.026 -26.493 1.00 92.31 231 ASN A O 1
ATOM 1827 N N . LYS A 1 232 ? -6.457 -1.877 -26.442 1.00 93.50 232 LYS A N 1
ATOM 1828 C CA . LYS A 1 232 ? -6.179 -2.144 -25.022 1.00 93.50 232 LYS A CA 1
ATOM 1829 C C . LYS A 1 232 ? -7.229 -1.504 -24.110 1.00 93.50 232 LYS A C 1
ATOM 1831 O O . LYS A 1 232 ? -7.708 -2.168 -23.199 1.00 93.50 232 LYS A O 1
ATOM 1836 N N . TYR A 1 233 ? -7.627 -0.265 -24.390 1.00 95.50 233 TYR A N 1
ATOM 1837 C CA . TYR A 1 233 ? -8.661 0.445 -23.640 1.00 95.50 233 TYR A CA 1
ATOM 1838 C C . TYR A 1 233 ? -9.999 -0.299 -23.699 1.00 95.50 233 TYR A C 1
ATOM 1840 O O . TYR A 1 233 ? -10.579 -0.604 -22.662 1.00 95.50 233 TYR A O 1
ATOM 1848 N N . GLN A 1 234 ? -10.453 -0.686 -24.895 1.00 95.69 234 GLN A N 1
ATOM 1849 C CA . GLN A 1 234 ? -11.697 -1.449 -25.058 1.00 95.69 234 GLN A CA 1
ATOM 1850 C C . GLN A 1 234 ? -11.633 -2.814 -24.358 1.00 95.69 234 GLN A C 1
ATOM 1852 O O . GLN A 1 234 ? -12.608 -3.248 -23.749 1.00 95.69 234 GLN A O 1
ATOM 1857 N N . ARG A 1 235 ? -10.470 -3.479 -24.372 1.00 96.00 235 ARG A N 1
ATOM 1858 C CA . ARG A 1 235 ? -10.258 -4.714 -23.608 1.00 96.00 235 ARG A CA 1
ATOM 1859 C C . ARG A 1 235 ? -10.373 -4.481 -22.098 1.00 96.00 235 ARG A C 1
ATOM 1861 O O . ARG A 1 235 ? -10.978 -5.306 -21.425 1.00 96.00 235 ARG A O 1
ATOM 1868 N N . ALA A 1 236 ? -9.809 -3.396 -21.568 1.00 96.38 236 ALA A N 1
ATOM 1869 C CA . ALA A 1 236 ? -9.906 -3.064 -20.146 1.00 96.38 236 ALA A CA 1
ATOM 1870 C C . ALA A 1 236 ? -11.361 -2.817 -19.717 1.00 96.38 236 ALA A C 1
ATOM 1872 O O . ALA A 1 236 ? -11.794 -3.327 -18.684 1.00 96.38 236 ALA A O 1
ATOM 1873 N N . VAL A 1 237 ? -12.137 -2.114 -20.551 1.00 96.06 237 VAL A N 1
ATOM 1874 C CA . VAL A 1 237 ? -13.580 -1.920 -20.341 1.00 96.06 237 VAL A CA 1
ATOM 1875 C C . VAL A 1 237 ? -14.313 -3.264 -20.301 1.00 96.06 237 VAL A C 1
ATOM 1877 O O . VAL A 1 237 ? -15.033 -3.525 -19.342 1.00 96.06 237 VAL A O 1
ATOM 1880 N N . ALA A 1 238 ? -14.070 -4.148 -21.273 1.00 96.00 238 ALA A N 1
ATOM 1881 C CA . ALA A 1 238 ? -14.702 -5.468 -21.317 1.00 96.00 238 ALA A CA 1
ATOM 1882 C C . ALA A 1 238 ? -14.326 -6.355 -20.112 1.00 96.00 238 ALA A C 1
ATOM 1884 O O . ALA A 1 238 ? -15.175 -7.053 -19.563 1.00 96.00 238 ALA A O 1
ATOM 1885 N N . LEU A 1 239 ? -13.063 -6.317 -19.666 1.00 97.38 239 LEU A N 1
ATOM 1886 C CA . LEU A 1 239 ? -12.614 -7.030 -18.462 1.00 97.38 239 LEU A CA 1
ATOM 1887 C C . LEU A 1 239 ? -13.363 -6.545 -17.214 1.00 97.38 239 LEU A C 1
ATOM 1889 O O . LEU A 1 239 ? -13.835 -7.363 -16.426 1.00 97.38 239 LEU A O 1
ATOM 1893 N N . ARG A 1 240 ? -13.525 -5.225 -17.060 1.00 96.81 240 ARG A N 1
ATOM 1894 C CA . ARG A 1 240 ? -14.297 -4.636 -15.959 1.00 96.81 240 ARG A CA 1
ATOM 1895 C C . ARG A 1 240 ? -15.763 -5.065 -15.999 1.00 96.81 240 ARG A C 1
ATOM 1897 O O . ARG A 1 240 ? -16.301 -5.437 -14.962 1.00 96.81 240 ARG A O 1
ATOM 1904 N N . GLU A 1 241 ? -16.398 -5.022 -17.169 1.00 94.62 241 GLU A N 1
ATOM 1905 C CA . GLU A 1 241 ? -17.801 -5.435 -17.348 1.00 94.62 241 GLU A CA 1
ATOM 1906 C C . GLU A 1 241 ? -18.022 -6.918 -17.010 1.00 94.62 241 GLU A C 1
ATOM 1908 O O . GLU A 1 241 ? -19.072 -7.280 -16.486 1.00 94.62 241 GLU A O 1
ATOM 1913 N N . ASN A 1 242 ? -17.003 -7.757 -17.214 1.00 95.12 242 ASN A N 1
ATOM 1914 C CA . ASN A 1 242 ? -17.006 -9.167 -16.818 1.00 95.12 242 ASN A CA 1
ATOM 1915 C C . ASN A 1 242 ? -16.632 -9.406 -15.340 1.00 95.12 242 ASN A C 1
ATOM 1917 O O . ASN A 1 242 ? -16.503 -10.556 -14.920 1.00 95.12 242 ASN A O 1
ATOM 1921 N N . GLY A 1 243 ? -16.418 -8.352 -14.545 1.00 93.31 243 GLY A N 1
ATOM 1922 C CA . GLY A 1 243 ? -16.027 -8.450 -13.134 1.00 93.31 243 GLY A CA 1
ATOM 1923 C C . GLY A 1 243 ? -14.559 -8.831 -12.895 1.00 93.31 243 GLY A C 1
ATOM 1924 O O . GLY A 1 243 ? -14.164 -9.065 -11.752 1.00 93.31 243 GLY A O 1
ATOM 1925 N N . GLN A 1 244 ? -13.726 -8.875 -13.940 1.00 96.81 244 GLN A N 1
ATOM 1926 C CA . GLN A 1 244 ? -12.282 -9.133 -13.846 1.00 96.81 244 GLN A CA 1
ATOM 1927 C C . GLN A 1 244 ? -11.534 -7.835 -13.502 1.00 96.81 244 GLN A C 1
ATOM 1929 O O . GLN A 1 244 ? -10.761 -7.299 -14.301 1.00 96.81 244 GLN A O 1
ATOM 1934 N N . TYR A 1 245 ? -11.802 -7.300 -12.309 1.00 96.69 245 TYR A N 1
ATOM 1935 C CA . TYR A 1 245 ? -11.330 -5.978 -11.888 1.00 96.69 245 TYR A CA 1
ATOM 1936 C C . TYR A 1 245 ? -9.803 -5.857 -11.851 1.00 96.69 245 TYR A C 1
ATOM 1938 O O . TYR A 1 245 ? -9.274 -4.885 -12.381 1.00 96.69 245 TYR A O 1
ATOM 1946 N N . ASP A 1 246 ? -9.088 -6.845 -11.307 1.00 95.81 246 ASP A N 1
ATOM 1947 C CA . ASP A 1 246 ? -7.62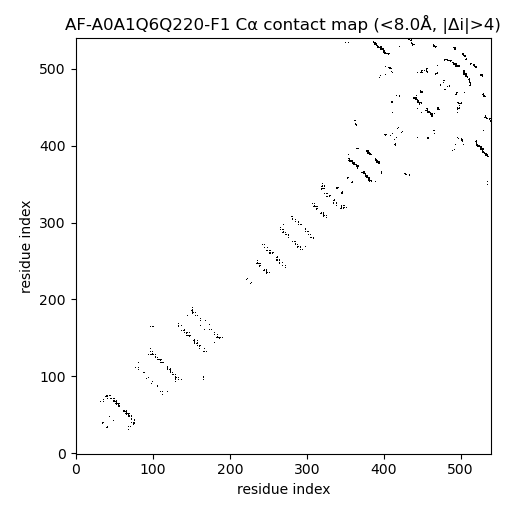3 -6.785 -11.192 1.00 95.81 246 ASP A CA 1
ATOM 1948 C C . ASP A 1 246 ? -6.941 -6.722 -12.568 1.00 95.81 246 ASP A C 1
ATOM 1950 O O . ASP A 1 246 ? -6.027 -5.924 -12.792 1.00 95.81 246 ASP A O 1
ATOM 1954 N N . GLU A 1 247 ? -7.432 -7.515 -13.527 1.00 96.81 247 GLU A N 1
ATOM 1955 C CA . GLU A 1 247 ? -6.943 -7.493 -14.907 1.00 96.81 247 GLU A CA 1
ATOM 1956 C C . GLU A 1 247 ? -7.266 -6.159 -15.593 1.00 96.81 247 GLU A C 1
ATOM 1958 O O . GLU A 1 247 ? -6.403 -5.581 -16.255 1.00 96.81 247 GLU A O 1
ATOM 1963 N N . ALA A 1 248 ? -8.483 -5.635 -15.415 1.00 97.31 248 ALA A N 1
ATOM 1964 C CA . ALA A 1 248 ? -8.878 -4.339 -15.963 1.00 97.31 248 ALA A CA 1
ATOM 1965 C C . ALA A 1 248 ? -8.019 -3.191 -15.402 1.00 97.31 248 ALA A C 1
ATOM 1967 O O . ALA A 1 248 ? -7.540 -2.353 -16.167 1.00 97.31 248 ALA A O 1
ATOM 1968 N N . ILE A 1 249 ? -7.766 -3.183 -14.088 1.00 96.81 249 ILE A N 1
ATOM 1969 C CA . ILE A 1 249 ? -6.901 -2.216 -13.395 1.00 96.81 249 ILE A CA 1
ATOM 1970 C C . ILE A 1 249 ? -5.484 -2.256 -13.969 1.00 96.81 249 ILE A C 1
ATOM 1972 O O . ILE A 1 249 ? -4.923 -1.203 -14.268 1.00 96.81 249 ILE A O 1
ATOM 1976 N N . ALA A 1 250 ? -4.914 -3.448 -14.169 1.00 96.75 250 ALA A N 1
ATOM 1977 C CA . ALA A 1 250 ? -3.578 -3.590 -14.745 1.00 96.75 250 ALA A CA 1
ATOM 1978 C C . ALA A 1 250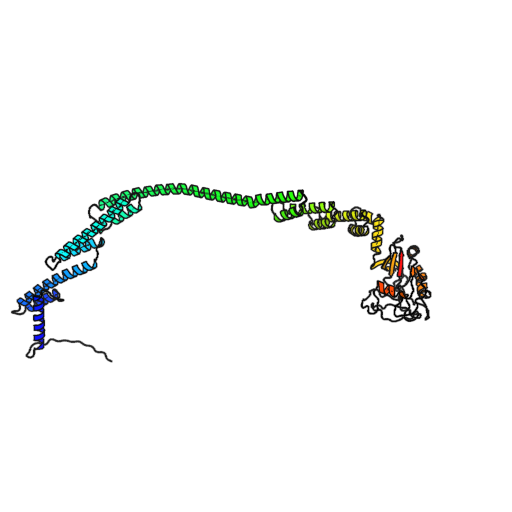 ? -3.496 -2.996 -16.163 1.00 96.75 250 ALA A C 1
ATOM 1980 O O . ALA A 1 250 ? -2.548 -2.273 -16.474 1.00 96.75 250 ALA A O 1
ATOM 1981 N N . VAL A 1 251 ? -4.505 -3.240 -17.008 1.00 96.50 251 VAL A N 1
ATOM 1982 C CA . VAL A 1 251 ? -4.537 -2.697 -18.377 1.00 96.50 251 VAL A CA 1
ATOM 1983 C C . VAL A 1 251 ? -4.767 -1.179 -18.380 1.00 96.50 251 VAL A C 1
ATOM 1985 O O . VAL A 1 251 ? -4.096 -0.475 -19.134 1.00 96.50 251 VAL A O 1
ATOM 1988 N N . PHE A 1 252 ? -5.657 -0.645 -17.535 1.00 97.12 252 PHE A N 1
ATOM 1989 C CA . PHE A 1 252 ? -5.853 0.807 -17.412 1.00 97.12 252 PHE A CA 1
ATOM 1990 C C . PHE A 1 252 ? -4.609 1.521 -16.870 1.00 97.12 252 PHE A C 1
ATOM 1992 O O . PHE A 1 252 ? -4.269 2.595 -17.363 1.00 97.12 252 PHE A O 1
ATOM 1999 N N . ALA A 1 253 ? -3.885 0.916 -15.926 1.00 95.00 253 ALA A N 1
ATOM 2000 C CA . ALA A 1 253 ? -2.616 1.452 -15.439 1.00 95.00 253 ALA A CA 1
ATOM 2001 C C . ALA A 1 253 ? -1.540 1.481 -16.541 1.00 95.00 253 ALA A C 1
ATOM 2003 O O . ALA A 1 253 ? -0.803 2.458 -16.649 1.00 95.00 253 ALA A O 1
ATOM 2004 N N . GLU A 1 254 ? -1.475 0.452 -17.397 1.00 94.88 254 GLU A N 1
ATOM 2005 C CA . GLU A 1 254 ? -0.536 0.403 -18.530 1.00 94.88 254 GLU A CA 1
ATOM 2006 C C . GLU A 1 254 ? -0.825 1.484 -19.592 1.00 94.88 254 GLU A C 1
ATOM 2008 O O . GLU A 1 254 ? 0.082 1.934 -20.292 1.00 94.88 254 GLU A O 1
ATOM 2013 N N . LEU A 1 255 ? -2.084 1.912 -19.722 1.00 93.88 255 LEU A N 1
ATOM 2014 C CA . LEU A 1 255 ? -2.504 2.937 -20.681 1.00 93.88 255 LEU A CA 1
ATOM 2015 C C . LEU A 1 255 ? -2.100 4.365 -20.280 1.00 93.88 255 LEU A C 1
ATOM 2017 O O . LEU A 1 255 ? -2.044 5.230 -21.157 1.00 93.88 255 LEU A O 1
ATOM 2021 N N . GLY A 1 256 ? -1.799 4.613 -19.000 1.00 90.75 256 GLY A N 1
ATOM 2022 C CA . GLY A 1 256 ? -1.349 5.914 -18.495 1.00 90.75 256 GLY A CA 1
ATOM 2023 C C . GLY A 1 256 ? -2.291 7.062 -18.879 1.00 90.75 256 GLY A C 1
ATOM 2024 O O . GLY A 1 256 ? -3.471 7.049 -18.535 1.00 90.75 256 GLY A O 1
ATOM 2025 N N . ASP A 1 257 ? -1.768 8.035 -19.630 1.00 89.94 257 ASP A N 1
ATOM 2026 C CA . ASP A 1 257 ? -2.489 9.247 -20.051 1.00 89.94 257 ASP A CA 1
ATOM 2027 C C . ASP A 1 257 ? -3.329 9.065 -21.333 1.00 89.94 257 ASP A C 1
ATOM 2029 O O . ASP A 1 257 ? -3.826 10.035 -21.913 1.00 89.94 257 ASP A O 1
ATOM 2033 N N . TYR A 1 258 ? -3.469 7.839 -21.846 1.00 91.38 258 TYR A N 1
ATOM 2034 C CA . TYR A 1 258 ? -4.292 7.595 -23.027 1.00 91.38 258 TYR A CA 1
ATOM 2035 C C . TYR A 1 258 ? -5.788 7.773 -22.715 1.00 91.38 258 TYR A C 1
ATOM 2037 O O . TYR A 1 258 ? -6.362 7.030 -21.919 1.00 91.38 258 TYR A O 1
ATOM 2045 N N . SER A 1 259 ? -6.444 8.704 -23.419 1.00 92.38 259 SER A N 1
ATOM 2046 C CA . SER A 1 259 ? -7.862 9.045 -23.215 1.00 92.38 259 SER A CA 1
ATOM 2047 C C . SER A 1 259 ? -8.120 9.469 -21.760 1.00 92.38 259 SER A C 1
ATOM 2049 O O . SER A 1 259 ? -7.527 10.431 -21.285 1.00 92.38 259 SER A O 1
ATOM 2051 N N . ASP A 1 260 ? -8.988 8.756 -21.054 1.00 93.50 260 ASP A N 1
ATOM 2052 C CA . ASP A 1 260 ? -9.380 8.933 -19.661 1.00 93.50 260 ASP A CA 1
ATOM 2053 C C . ASP A 1 260 ? -8.995 7.697 -18.826 1.00 93.50 260 ASP A C 1
ATOM 2055 O O . ASP A 1 260 ? -9.604 7.430 -17.793 1.00 93.50 260 ASP A O 1
ATOM 2059 N N . ALA A 1 261 ? -7.990 6.920 -19.255 1.00 95.12 261 ALA A N 1
ATOM 2060 C CA . ALA A 1 261 ? -7.602 5.666 -18.602 1.00 95.12 261 ALA A CA 1
ATOM 2061 C C . ALA A 1 261 ? -7.288 5.833 -17.104 1.00 95.12 261 ALA A C 1
ATOM 2063 O O . ALA A 1 261 ? -7.697 4.994 -16.306 1.00 95.12 261 ALA A O 1
ATOM 2064 N N . ALA A 1 262 ? -6.655 6.940 -16.699 1.00 92.88 262 ALA A N 1
ATOM 2065 C CA . ALA A 1 262 ? -6.436 7.262 -15.286 1.00 92.88 262 ALA A CA 1
ATOM 2066 C C . ALA A 1 262 ? -7.749 7.433 -14.493 1.00 92.88 262 ALA A C 1
ATOM 2068 O O . ALA A 1 262 ? -7.843 6.991 -13.349 1.00 92.88 262 ALA A O 1
ATOM 2069 N N . GLN A 1 263 ? -8.784 8.026 -15.095 1.00 94.25 263 GLN A N 1
ATOM 2070 C CA . GLN A 1 263 ? -10.110 8.125 -14.479 1.00 94.25 263 GLN A CA 1
ATOM 2071 C C . GLN A 1 263 ? -10.812 6.760 -14.464 1.00 94.25 263 GLN A C 1
ATOM 2073 O O . GLN A 1 263 ? -11.386 6.378 -13.446 1.00 94.25 263 GLN A O 1
ATOM 2078 N N . GLN A 1 264 ? -10.716 5.996 -15.556 1.00 96.38 264 GLN A N 1
ATOM 2079 C CA . GLN A 1 264 ? -11.272 4.642 -15.645 1.00 96.38 264 GLN A CA 1
ATOM 2080 C C . GLN A 1 264 ? -10.617 3.674 -14.651 1.00 96.38 264 GLN A C 1
ATOM 2082 O O . GLN A 1 264 ? -11.283 2.766 -14.159 1.00 96.38 264 GLN A O 1
ATOM 2087 N N . LEU A 1 265 ? -9.343 3.873 -14.307 1.00 95.62 265 LEU A N 1
ATOM 2088 C CA . LEU A 1 265 ? -8.647 3.121 -13.265 1.00 95.62 265 LEU A CA 1
ATOM 2089 C C . LEU A 1 265 ? -9.323 3.314 -11.900 1.00 95.62 265 LEU A C 1
ATOM 2091 O O . LEU A 1 265 ? -9.644 2.332 -11.227 1.00 95.62 265 LEU A O 1
ATOM 2095 N N . SER A 1 266 ? -9.581 4.568 -11.522 1.00 95.88 266 SER A N 1
ATOM 2096 C CA . SER A 1 266 ? -10.287 4.910 -10.283 1.00 95.88 266 SER A CA 1
ATOM 2097 C C . SER A 1 266 ? -11.725 4.390 -10.289 1.00 95.88 266 SER A C 1
ATOM 2099 O O . SER A 1 266 ? -12.155 3.780 -9.313 1.00 95.88 266 SER A O 1
ATOM 2101 N N . GLU A 1 267 ? -12.437 4.530 -11.410 1.00 96.56 267 GLU A N 1
ATOM 2102 C CA . GLU A 1 267 ? -13.787 3.981 -11.584 1.00 96.56 267 GLU A CA 1
ATOM 2103 C C . GLU A 1 267 ? -13.815 2.458 -11.409 1.00 96.56 267 GLU A C 1
ATOM 2105 O O . GLU A 1 267 ? -14.661 1.914 -10.704 1.00 96.56 267 GLU A O 1
ATOM 2110 N N . THR A 1 268 ? -12.857 1.752 -12.009 1.00 97.31 268 THR A N 1
ATOM 2111 C CA . THR A 1 268 ? -12.764 0.288 -11.927 1.00 97.31 268 THR A CA 1
ATOM 2112 C C . THR A 1 268 ? -12.508 -0.172 -10.494 1.00 97.31 268 THR A C 1
ATOM 2114 O O . THR A 1 268 ? -13.164 -1.102 -10.026 1.00 97.31 268 THR A O 1
ATOM 2117 N N . ARG A 1 269 ? -11.608 0.503 -9.767 1.00 97.38 269 ARG A N 1
ATOM 2118 C CA . ARG A 1 269 ? -11.361 0.241 -8.338 1.00 97.38 269 ARG A CA 1
ATOM 2119 C C . ARG A 1 269 ? -12.586 0.535 -7.478 1.00 97.38 269 ARG A C 1
ATOM 2121 O O . ARG A 1 269 ? -12.886 -0.228 -6.563 1.00 97.38 269 ARG A O 1
ATOM 2128 N N . TYR A 1 270 ? -13.318 1.604 -7.785 1.00 97.88 270 TYR A N 1
ATOM 2129 C CA . TYR A 1 270 ? -14.554 1.941 -7.083 1.00 97.88 270 TYR A CA 1
ATOM 2130 C C . TYR A 1 270 ? -15.605 0.839 -7.277 1.00 97.88 270 TYR A C 1
ATOM 2132 O O . TYR A 1 270 ? -16.156 0.323 -6.304 1.00 97.88 270 TYR A O 1
ATOM 2140 N N . GLN A 1 271 ? -15.812 0.383 -8.516 1.00 97.56 271 GLN A N 1
ATOM 2141 C CA . GLN A 1 271 ? -16.712 -0.734 -8.818 1.00 97.56 271 GLN A CA 1
ATOM 2142 C C . GLN A 1 271 ? -16.275 -2.042 -8.138 1.00 97.56 271 GLN A C 1
ATOM 2144 O O . GLN A 1 271 ? -17.114 -2.761 -7.589 1.00 97.56 271 GLN A O 1
ATOM 2149 N N . GLN A 1 272 ? -14.975 -2.337 -8.099 1.00 98.06 272 GLN A N 1
ATOM 2150 C CA . GLN A 1 272 ? -14.439 -3.488 -7.369 1.00 98.06 272 GLN A CA 1
ATOM 2151 C C . GLN A 1 272 ? -14.785 -3.417 -5.875 1.00 98.06 272 GLN A C 1
ATOM 2153 O O . GLN A 1 272 ? -15.314 -4.382 -5.323 1.00 98.06 272 GLN A O 1
ATOM 2158 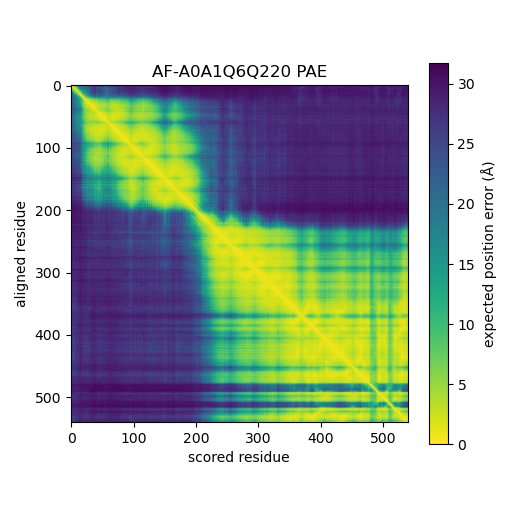N N . ALA A 1 273 ? -14.559 -2.266 -5.235 1.00 97.94 273 ALA A N 1
ATOM 2159 C CA . ALA A 1 273 ? -14.880 -2.051 -3.825 1.00 97.94 273 ALA A CA 1
ATOM 2160 C C . ALA A 1 273 ? -16.383 -2.221 -3.546 1.00 97.94 273 ALA A C 1
ATOM 2162 O O . ALA A 1 273 ? -16.768 -2.893 -2.584 1.00 97.94 273 ALA A O 1
ATOM 2163 N N . THR A 1 274 ? -17.249 -1.691 -4.420 1.00 97.62 274 THR A N 1
ATOM 2164 C CA . THR A 1 274 ? -18.705 -1.873 -4.286 1.00 97.62 274 THR A CA 1
ATOM 2165 C C . THR A 1 274 ? -19.128 -3.341 -4.382 1.00 97.62 274 THR A C 1
ATOM 2167 O O . THR A 1 274 ? -19.964 -3.777 -3.588 1.00 97.62 274 THR A O 1
ATOM 2170 N N . ASN A 1 275 ? -18.522 -4.122 -5.283 1.00 96.94 275 ASN A N 1
ATOM 2171 C CA . ASN A 1 275 ? -18.793 -5.554 -5.404 1.00 96.94 275 ASN A CA 1
ATOM 2172 C C . ASN A 1 275 ? -18.286 -6.334 -4.195 1.00 96.94 275 ASN A C 1
ATOM 2174 O O . ASN A 1 275 ? -19.024 -7.142 -3.640 1.00 96.94 275 ASN A O 1
ATOM 2178 N N . LEU A 1 276 ? -17.059 -6.072 -3.739 1.00 98.00 276 LEU A N 1
ATOM 2179 C CA . LEU A 1 276 ? -16.505 -6.712 -2.543 1.00 98.00 276 LEU A CA 1
ATOM 2180 C C . LEU A 1 276 ? -17.407 -6.490 -1.327 1.00 98.00 276 LEU A C 1
ATOM 2182 O O . LEU A 1 276 ? -17.728 -7.446 -0.620 1.00 98.00 276 LEU A O 1
ATOM 2186 N N . ARG A 1 277 ? -17.901 -5.262 -1.137 1.00 97.81 277 ARG A N 1
ATOM 2187 C CA . ARG A 1 277 ? -18.897 -4.960 -0.102 1.00 97.81 277 ARG A CA 1
ATOM 2188 C C . ARG A 1 277 ? -20.177 -5.778 -0.279 1.00 97.81 277 ARG A C 1
ATOM 2190 O O . ARG A 1 277 ? -20.658 -6.338 0.700 1.00 97.81 277 ARG A O 1
ATOM 2197 N N . ALA A 1 278 ? -20.716 -5.868 -1.496 1.00 96.38 278 ALA A N 1
ATOM 2198 C CA . ALA A 1 278 ? -21.919 -6.657 -1.779 1.00 96.38 278 ALA A CA 1
ATOM 2199 C C . ALA A 1 278 ? -21.728 -8.159 -1.484 1.00 96.38 278 ALA A C 1
ATOM 2201 O O . ALA A 1 278 ? -22.666 -8.822 -1.049 1.00 96.38 278 ALA A O 1
ATOM 2202 N N . PHE A 1 279 ? -20.506 -8.679 -1.641 1.00 95.88 279 PHE A N 1
ATOM 2203 C CA . PHE A 1 279 ? -20.126 -10.044 -1.259 1.00 95.88 279 PHE A CA 1
ATOM 2204 C C . PHE A 1 279 ? -19.770 -10.205 0.234 1.00 95.88 279 PHE A C 1
ATOM 2206 O O . PHE A 1 279 ? -19.303 -11.270 0.635 1.00 95.88 279 PHE A O 1
ATOM 2213 N N . GLY A 1 280 ? -19.962 -9.175 1.067 1.00 95.31 280 GLY A N 1
ATOM 2214 C CA . GLY A 1 280 ? -19.662 -9.212 2.505 1.00 95.31 280 GLY A CA 1
ATOM 2215 C C . GLY A 1 280 ? -18.169 -9.131 2.846 1.00 95.31 280 GLY A C 1
ATOM 2216 O O . GLY A 1 280 ? -17.783 -9.286 4.004 1.00 95.31 280 GLY A O 1
ATOM 2217 N N . LYS A 1 281 ? -17.305 -8.856 1.863 1.00 97.94 281 LYS A N 1
ATOM 2218 C CA . LYS A 1 281 ? -15.858 -8.674 2.049 1.00 97.94 281 LYS A CA 1
ATOM 2219 C C . LYS A 1 281 ? -15.545 -7.239 2.470 1.00 97.94 281 LYS A C 1
ATOM 2221 O O . LYS A 1 281 ? -14.906 -6.472 1.749 1.00 97.94 281 LYS A O 1
ATOM 2226 N N . TYR A 1 282 ? -16.047 -6.863 3.642 1.00 97.94 282 TYR A N 1
ATOM 2227 C CA . TYR A 1 282 ? -16.043 -5.478 4.106 1.00 97.94 282 TYR A CA 1
ATOM 2228 C C . TYR A 1 282 ? -14.639 -4.888 4.281 1.00 97.94 282 TYR A C 1
ATOM 2230 O O . TYR A 1 282 ? -14.427 -3.740 3.908 1.00 97.94 282 TYR A O 1
ATOM 2238 N N . ASP A 1 283 ? -13.677 -5.650 4.809 1.00 98.06 283 ASP A N 1
ATOM 2239 C CA . ASP A 1 283 ? -12.319 -5.140 5.049 1.00 98.06 283 ASP A CA 1
ATOM 2240 C C . ASP A 1 283 ? -11.562 -4.860 3.741 1.00 98.06 283 ASP A C 1
ATOM 2242 O O . ASP A 1 283 ? -10.945 -3.804 3.605 1.00 98.06 283 ASP A O 1
ATOM 2246 N N . GLU A 1 284 ? -11.682 -5.752 2.748 1.00 97.94 284 GLU A N 1
ATOM 2247 C CA . GLU A 1 284 ? -11.130 -5.546 1.398 1.00 97.94 284 GLU A CA 1
ATOM 2248 C C . GLU A 1 284 ? -11.769 -4.313 0.726 1.00 97.94 284 GLU A C 1
ATOM 2250 O O . GLU A 1 284 ? -11.073 -3.478 0.147 1.00 97.94 284 GLU A O 1
ATOM 2255 N N . ALA A 1 285 ? -13.092 -4.151 0.854 1.00 98.38 285 ALA A N 1
ATOM 2256 C CA . ALA A 1 285 ? -13.808 -2.998 0.311 1.00 98.38 285 ALA A CA 1
ATOM 2257 C C . ALA A 1 285 ? -13.409 -1.672 0.987 1.00 98.38 285 ALA A C 1
ATOM 2259 O O . ALA A 1 285 ? -13.192 -0.676 0.298 1.00 98.38 285 ALA A O 1
ATOM 2260 N N . ILE A 1 286 ? -13.279 -1.652 2.320 1.00 98.25 286 ILE A N 1
ATOM 2261 C CA . ILE A 1 286 ? -12.834 -0.473 3.084 1.00 98.25 286 ILE A CA 1
ATOM 2262 C C . ILE A 1 286 ? -11.439 -0.036 2.635 1.00 98.25 286 ILE A C 1
ATOM 2264 O O . ILE A 1 286 ? -11.223 1.161 2.444 1.00 98.25 286 ILE A O 1
ATOM 2268 N N . ALA A 1 287 ? -10.513 -0.981 2.450 1.00 98.00 287 ALA A N 1
ATOM 2269 C CA . ALA A 1 287 ? -9.162 -0.680 1.988 1.00 98.00 287 ALA A CA 1
ATOM 2270 C C . ALA A 1 287 ? -9.176 -0.010 0.604 1.00 98.00 287 ALA A C 1
ATOM 2272 O O . ALA A 1 287 ? -8.597 1.063 0.441 1.00 98.00 287 ALA A O 1
ATOM 2273 N N . LEU A 1 288 ? -9.913 -0.570 -0.361 1.00 97.50 288 LEU A N 1
ATOM 2274 C CA . LEU A 1 288 ? -10.010 0.002 -1.709 1.00 97.50 288 LEU A CA 1
ATOM 2275 C C . LEU A 1 288 ? -10.698 1.375 -1.733 1.00 97.50 288 LEU A C 1
ATOM 2277 O O . LEU A 1 288 ? -10.228 2.279 -2.423 1.00 97.50 288 LEU A O 1
ATOM 2281 N N . PHE A 1 289 ? -11.777 1.575 -0.967 1.00 98.19 289 PHE A N 1
ATOM 2282 C CA . PHE A 1 289 ? -12.399 2.900 -0.852 1.00 98.19 289 PHE A CA 1
ATOM 2283 C C . PHE A 1 289 ? -11.460 3.926 -0.203 1.00 98.19 289 PHE A C 1
ATOM 2285 O O . PHE A 1 289 ? -11.439 5.081 -0.624 1.00 98.19 289 PHE A O 1
ATOM 2292 N N . ALA A 1 290 ? -10.652 3.522 0.780 1.00 97.06 290 ALA A N 1
ATOM 2293 C CA . ALA A 1 290 ? -9.668 4.408 1.396 1.00 97.06 290 ALA A CA 1
ATOM 2294 C C . ALA A 1 290 ? -8.545 4.800 0.418 1.00 97.06 290 ALA A C 1
ATOM 2296 O O . ALA A 1 290 ? -8.157 5.968 0.378 1.00 97.06 290 ALA A O 1
ATOM 2297 N N . GLU A 1 291 ? -8.061 3.864 -0.407 1.00 96.12 291 GLU A N 1
ATOM 2298 C CA . GLU A 1 291 ? -7.054 4.136 -1.447 1.00 96.12 291 GLU A CA 1
ATOM 2299 C C . GLU A 1 291 ? -7.539 5.126 -2.514 1.00 96.12 291 GLU A C 1
ATOM 2301 O O . GLU A 1 291 ? -6.743 5.883 -3.071 1.00 96.12 291 GLU A O 1
ATOM 2306 N N . LEU A 1 292 ? -8.843 5.140 -2.795 1.00 95.88 292 LEU A N 1
ATOM 2307 C CA . LEU A 1 292 ? -9.468 6.051 -3.755 1.00 95.88 292 LEU A CA 1
ATOM 2308 C C . LEU A 1 292 ? -9.541 7.507 -3.269 1.00 95.88 292 LEU A C 1
ATOM 2310 O O . LEU A 1 292 ? -9.734 8.415 -4.083 1.00 95.88 292 LEU A O 1
ATOM 2314 N N . GLY A 1 293 ? -9.366 7.755 -1.968 1.00 92.69 293 GLY A N 1
ATOM 2315 C CA . GLY A 1 293 ? -9.329 9.094 -1.383 1.00 92.69 293 GLY A CA 1
ATOM 2316 C C . GLY A 1 293 ? -10.558 9.937 -1.738 1.00 92.69 293 GLY A C 1
ATOM 2317 O O . GLY A 1 293 ? -11.675 9.638 -1.323 1.00 92.69 293 GLY A O 1
ATOM 2318 N N . ASN A 1 294 ? -10.344 11.004 -2.513 1.00 92.75 294 ASN A N 1
ATOM 2319 C CA . ASN A 1 294 ? -11.384 11.964 -2.907 1.00 92.75 294 ASN A CA 1
ATOM 2320 C C . ASN A 1 294 ? -12.100 11.599 -4.221 1.00 92.75 294 ASN A C 1
ATOM 2322 O O . ASN A 1 294 ? -12.803 12.438 -4.786 1.00 92.75 294 ASN A O 1
ATOM 2326 N N . TYR A 1 295 ? -11.891 10.396 -4.764 1.00 95.25 295 TYR A N 1
ATOM 2327 C CA . TYR A 1 295 ? -12.615 9.956 -5.953 1.00 95.25 295 TYR A CA 1
ATOM 2328 C C . TYR A 1 295 ? -14.103 9.763 -5.633 1.00 95.25 295 TYR A C 1
ATOM 2330 O O . TYR A 1 295 ? -14.458 8.945 -4.783 1.00 95.25 295 TYR A O 1
ATOM 2338 N N . TYR A 1 296 ? -14.963 10.503 -6.340 1.00 94.81 296 TYR A N 1
ATOM 2339 C CA . TYR A 1 296 ? -16.417 10.490 -6.166 1.00 94.81 296 TYR A CA 1
ATOM 2340 C C . TYR A 1 296 ? -16.819 10.703 -4.692 1.00 94.81 296 TYR A C 1
ATOM 2342 O O . TYR A 1 296 ? -16.580 11.780 -4.150 1.00 94.81 296 TYR A O 1
ATOM 2350 N N . ASP A 1 297 ? -17.394 9.702 -4.032 1.00 96.12 297 ASP A N 1
ATOM 2351 C CA . ASP A 1 297 ? -17.768 9.714 -2.617 1.00 96.12 297 ASP A CA 1
ATOM 2352 C C . ASP A 1 297 ? -17.040 8.619 -1.810 1.00 96.12 297 ASP A C 1
ATOM 2354 O O . ASP A 1 297 ? -17.503 8.228 -0.738 1.00 96.12 297 ASP A O 1
ATOM 2358 N N . ALA A 1 298 ? -15.891 8.122 -2.286 1.00 97.00 298 ALA A N 1
ATOM 2359 C CA . ALA A 1 298 ? -15.197 6.971 -1.698 1.00 97.00 298 ALA A CA 1
ATOM 2360 C C . ALA A 1 298 ? -14.919 7.125 -0.189 1.00 97.00 298 ALA A C 1
ATOM 2362 O O . ALA A 1 298 ? -15.128 6.185 0.579 1.00 97.00 298 ALA A O 1
ATOM 2363 N N . ALA A 1 299 ? -14.551 8.326 0.269 1.00 94.81 299 ALA A N 1
ATOM 2364 C CA . ALA A 1 299 ? -14.399 8.618 1.696 1.00 94.81 299 ALA A CA 1
ATOM 2365 C C . ALA A 1 299 ? -15.698 8.390 2.500 1.00 94.81 299 ALA A C 1
ATOM 2367 O O . ALA A 1 299 ? -15.655 7.844 3.602 1.00 94.81 299 ALA A O 1
ATOM 2368 N N . ALA A 1 300 ? -16.860 8.752 1.947 1.00 96.44 300 ALA A N 1
ATOM 2369 C CA . ALA A 1 300 ? -18.156 8.456 2.557 1.00 96.44 300 ALA A CA 1
ATOM 2370 C C . ALA A 1 300 ? -18.489 6.956 2.477 1.00 96.44 300 ALA A C 1
ATOM 2372 O O . ALA A 1 300 ? -19.043 6.396 3.427 1.00 96.44 300 ALA A O 1
ATOM 2373 N N . GLN A 1 301 ? -18.091 6.280 1.392 1.00 98.00 301 GLN A N 1
ATOM 2374 C CA . GLN A 1 301 ? -18.266 4.833 1.238 1.00 98.00 301 GLN A CA 1
ATOM 2375 C C . GLN A 1 301 ? -17.458 4.022 2.260 1.00 98.00 301 GLN A C 1
ATOM 2377 O O . GLN A 1 301 ? -17.914 2.951 2.659 1.00 98.00 301 GLN A O 1
ATOM 2382 N N . VAL A 1 302 ? -16.317 4.517 2.757 1.00 97.94 302 VAL A N 1
ATOM 2383 C CA . VAL A 1 302 ? -15.603 3.888 3.889 1.00 97.94 302 VAL A CA 1
ATOM 2384 C C . VAL A 1 302 ? -16.508 3.815 5.122 1.00 97.94 302 VAL A C 1
ATOM 2386 O O . VAL A 1 302 ? -16.662 2.745 5.714 1.00 97.94 302 VAL A O 1
ATOM 2389 N N . THR A 1 303 ? -17.128 4.935 5.495 1.00 97.75 303 THR A N 1
ATOM 2390 C CA . THR A 1 303 ? -18.038 5.029 6.648 1.00 97.75 303 THR A CA 1
ATOM 2391 C C . THR A 1 303 ? -19.271 4.148 6.454 1.00 97.75 303 THR A C 1
ATOM 2393 O O . THR A 1 303 ? -19.605 3.361 7.339 1.00 97.75 303 THR A O 1
ATOM 2396 N N . GLU A 1 304 ? -19.889 4.194 5.271 1.00 97.94 304 GLU A N 1
ATOM 2397 C CA . GLU A 1 304 ? -21.023 3.328 4.914 1.00 97.94 304 GLU A CA 1
ATOM 2398 C C . GLU A 1 304 ? -20.662 1.840 5.020 1.00 97.94 304 GLU A C 1
ATOM 2400 O O . GLU A 1 304 ? -21.420 1.043 5.566 1.00 97.94 304 GLU A O 1
ATOM 2405 N N . THR A 1 305 ? -19.490 1.448 4.520 1.00 98.31 305 THR A N 1
ATOM 2406 C CA . THR A 1 305 ? -19.054 0.045 4.524 1.00 98.31 305 THR A CA 1
ATOM 2407 C C . THR A 1 305 ? -18.764 -0.445 5.942 1.00 98.31 305 THR A C 1
ATOM 2409 O O . THR A 1 305 ? -19.129 -1.571 6.279 1.00 98.31 305 THR A O 1
ATOM 2412 N N . LYS A 1 306 ? -18.177 0.400 6.804 1.00 98.44 306 LYS A N 1
ATOM 2413 C CA . LYS A 1 306 ? -18.016 0.096 8.237 1.00 98.44 306 LYS A CA 1
ATOM 2414 C C . LYS A 1 306 ? -19.363 -0.076 8.933 1.00 98.44 306 LYS A C 1
ATOM 2416 O O . LYS A 1 306 ? -19.526 -1.029 9.688 1.00 98.44 306 LYS A O 1
ATOM 2421 N N . TYR A 1 307 ? -20.323 0.802 8.649 1.00 98.31 307 TYR A N 1
ATOM 2422 C CA . TYR A 1 307 ? -21.679 0.689 9.179 1.00 98.31 307 TYR A CA 1
ATOM 2423 C C . TYR A 1 307 ? -22.325 -0.641 8.769 1.00 98.31 307 TYR A C 1
ATOM 2425 O O . TYR A 1 307 ? -22.739 -1.403 9.635 1.00 98.31 307 TYR A O 1
ATOM 2433 N N . GLN A 1 308 ? -22.303 -0.990 7.478 1.00 98.19 308 GLN A N 1
ATOM 2434 C CA . GLN A 1 308 ? -22.850 -2.266 6.996 1.00 98.19 308 GLN A CA 1
ATOM 2435 C C . GLN A 1 308 ? -22.152 -3.482 7.615 1.00 98.19 308 GLN A C 1
ATOM 2437 O O . GLN A 1 308 ? -22.823 -4.455 7.958 1.00 98.19 308 GLN A O 1
ATOM 2442 N N . LYS A 1 309 ? -20.825 -3.424 7.804 1.00 98.38 309 LYS A N 1
ATOM 2443 C CA . LYS A 1 309 ? -20.065 -4.460 8.515 1.00 98.38 309 LYS A CA 1
ATOM 2444 C C . LYS A 1 309 ? -20.573 -4.629 9.947 1.00 98.38 309 LYS A C 1
ATOM 2446 O O . LYS A 1 309 ? -20.846 -5.752 10.357 1.00 98.38 309 LYS A O 1
ATOM 2451 N N . ALA A 1 310 ? -20.720 -3.533 10.691 1.00 97.62 310 ALA A N 1
ATOM 2452 C CA . ALA A 1 310 ? -21.214 -3.556 12.066 1.00 97.62 310 ALA A CA 1
ATOM 2453 C C . ALA A 1 310 ? -22.647 -4.101 12.151 1.00 97.62 310 ALA A C 1
ATOM 2455 O O . ALA A 1 310 ? -22.928 -4.963 12.980 1.00 97.62 310 ALA A O 1
ATOM 2456 N N . THR A 1 311 ? -23.532 -3.683 11.244 1.00 97.00 311 THR A N 1
ATOM 2457 C CA . THR A 1 311 ? -24.905 -4.201 11.165 1.00 97.00 311 THR A CA 1
ATOM 2458 C C . THR A 1 311 ? -24.940 -5.691 10.847 1.00 97.00 311 THR A C 1
ATOM 2460 O O . THR A 1 311 ? -25.716 -6.429 11.450 1.00 97.00 311 THR A O 1
ATOM 2463 N N . ASN A 1 312 ? -24.077 -6.160 9.944 1.00 97.12 312 ASN A N 1
ATOM 2464 C CA . ASN A 1 312 ? -23.965 -7.577 9.623 1.00 97.12 312 ASN A CA 1
ATOM 2465 C C . ASN A 1 312 ? -23.445 -8.392 10.818 1.00 97.12 312 ASN A C 1
ATOM 2467 O O . ASN A 1 312 ? -24.032 -9.416 11.155 1.00 97.12 312 ASN A O 1
ATOM 2471 N N . LEU A 1 313 ? -22.404 -7.910 11.503 1.00 97.56 313 LEU A N 1
ATOM 2472 C CA . LEU A 1 313 ? -21.882 -8.526 12.727 1.00 97.56 313 LEU A CA 1
ATOM 2473 C C . LEU A 1 313 ? -22.954 -8.606 13.820 1.00 97.56 313 LEU A C 1
ATOM 2475 O O . LEU A 1 313 ? -23.114 -9.666 14.423 1.00 97.56 313 LEU A O 1
ATOM 2479 N N . ASN A 1 314 ? -23.728 -7.533 14.013 1.00 94.75 314 ASN A N 1
ATOM 2480 C CA . ASN A 1 314 ? -24.841 -7.514 14.960 1.00 94.75 314 ASN A CA 1
ATOM 2481 C C . ASN A 1 314 ? -25.884 -8.590 14.606 1.00 94.75 314 ASN A C 1
ATOM 2483 O O . ASN A 1 314 ? -26.241 -9.416 15.440 1.00 94.75 314 ASN A O 1
ATOM 2487 N N . ALA A 1 315 ? -26.290 -8.667 13.334 1.00 95.25 315 ALA A N 1
ATOM 2488 C CA . ALA A 1 315 ? -27.243 -9.672 12.859 1.00 95.25 315 ALA A CA 1
ATOM 2489 C C . ALA A 1 315 ? -26.740 -11.125 13.008 1.00 95.25 315 ALA A C 1
ATOM 2491 O O . ALA A 1 315 ? -27.548 -12.041 13.148 1.00 95.25 315 ALA A O 1
ATOM 2492 N N . PHE A 1 316 ? -25.421 -11.345 12.996 1.00 96.00 316 PHE A N 1
ATOM 2493 C CA . PHE A 1 316 ? -24.795 -12.651 13.233 1.00 96.00 316 PHE A CA 1
ATOM 2494 C C . PHE A 1 316 ? -24.489 -12.942 14.714 1.00 96.00 316 PHE A C 1
ATOM 2496 O O . PHE A 1 316 ? -23.858 -13.958 15.009 1.00 96.00 316 PHE A O 1
ATOM 2503 N N . GLY A 1 317 ? -24.922 -12.086 15.645 1.00 94.94 317 GLY A N 1
ATOM 2504 C CA . GLY A 1 317 ? -24.719 -12.278 17.085 1.00 94.94 317 GLY A CA 1
ATOM 2505 C C . GLY A 1 317 ? -23.303 -11.956 17.574 1.00 94.94 317 GLY A C 1
ATOM 2506 O O . GLY A 1 317 ? -22.908 -12.381 18.657 1.00 94.94 317 GLY A O 1
ATOM 2507 N N . LYS A 1 318 ? -22.509 -11.236 16.775 1.00 97.12 318 LYS A N 1
ATOM 2508 C CA . LYS A 1 318 ? -21.133 -10.832 17.102 1.00 97.12 318 LYS A CA 1
ATOM 2509 C C . LYS A 1 318 ? -21.112 -9.423 17.689 1.00 97.12 318 LYS A C 1
ATOM 2511 O O . LYS A 1 318 ? -20.604 -8.483 17.074 1.00 97.12 318 LYS A O 1
ATOM 2516 N N . TYR A 1 319 ? -21.703 -9.280 18.869 1.00 95.69 319 TYR A N 1
ATOM 2517 C CA . TYR A 1 319 ? -22.015 -7.981 19.465 1.00 95.69 319 TYR A CA 1
ATOM 2518 C C . TYR A 1 319 ? -20.781 -7.159 19.843 1.00 95.69 319 TYR A C 1
ATOM 2520 O O . TYR A 1 319 ? -20.741 -5.973 19.531 1.00 95.69 319 TYR A O 1
ATOM 2528 N N . ASP A 1 320 ? -19.740 -7.784 20.397 1.00 93.31 320 ASP A N 1
ATOM 2529 C CA . ASP A 1 320 ? -18.495 -7.087 20.753 1.00 93.31 320 ASP A CA 1
ATOM 2530 C C . ASP A 1 320 ? -17.798 -6.486 19.524 1.00 93.31 320 ASP A C 1
ATOM 2532 O O . ASP A 1 320 ? -17.379 -5.325 19.527 1.00 93.31 320 ASP A O 1
ATOM 2536 N N . GLU A 1 321 ? -17.705 -7.268 18.439 1.00 96.31 321 GLU A N 1
ATOM 2537 C CA . GLU A 1 321 ? -17.116 -6.817 17.174 1.00 96.31 321 GLU A CA 1
ATOM 2538 C C . GLU A 1 321 ? -17.953 -5.686 16.550 1.00 96.31 321 GLU A C 1
ATOM 2540 O O . GLU A 1 321 ? -17.399 -4.721 16.018 1.00 96.31 321 GLU A O 1
ATOM 2545 N N . ALA A 1 322 ? -19.285 -5.785 16.626 1.00 97.50 322 ALA A N 1
ATOM 2546 C CA . ALA A 1 322 ? -20.198 -4.758 16.130 1.00 97.50 322 ALA A CA 1
ATOM 2547 C C . ALA A 1 322 ? -20.084 -3.454 16.936 1.00 97.50 322 ALA A C 1
ATOM 2549 O O . ALA A 1 322 ? -19.900 -2.388 16.344 1.00 97.50 322 ALA A O 1
ATOM 2550 N N . TYR A 1 323 ? -20.118 -3.537 18.270 1.00 97.19 323 TYR A N 1
ATOM 2551 C CA . TYR A 1 323 ? -19.980 -2.398 19.179 1.00 97.19 323 TYR A CA 1
ATOM 2552 C C . TYR A 1 323 ? -18.667 -1.646 18.943 1.00 97.19 323 TYR A C 1
ATOM 2554 O O . TYR A 1 323 ? -18.667 -0.420 18.797 1.00 97.19 323 TYR A O 1
ATOM 2562 N N . ALA A 1 324 ? -17.555 -2.378 18.810 1.00 96.69 324 ALA A N 1
ATOM 2563 C CA . ALA A 1 324 ? -16.242 -1.796 18.542 1.00 96.69 324 ALA A CA 1
ATOM 2564 C C . ALA A 1 324 ? -16.202 -0.972 17.245 1.00 96.69 324 ALA A C 1
ATOM 2566 O O . ALA A 1 324 ? -15.424 -0.024 17.147 1.00 96.69 324 ALA A O 1
ATOM 2567 N N . ILE A 1 325 ? -17.034 -1.299 16.252 1.00 97.75 325 ILE A N 1
ATOM 2568 C CA . ILE A 1 325 ? -17.154 -0.509 15.024 1.00 97.75 325 ILE A CA 1
ATOM 2569 C C . ILE A 1 325 ? -18.151 0.633 15.217 1.00 97.75 325 ILE A C 1
ATOM 2571 O O . ILE A 1 325 ? -17.823 1.771 14.882 1.00 97.75 325 ILE A O 1
ATOM 2575 N N . TYR A 1 326 ? -19.335 0.370 15.771 1.00 97.75 326 TYR A N 1
ATOM 2576 C CA . TYR A 1 326 ? -20.368 1.387 15.966 1.00 97.75 326 TYR A CA 1
ATOM 2577 C C . TYR A 1 326 ? -19.890 2.565 16.814 1.00 97.75 326 TYR A C 1
ATOM 2579 O O . TYR A 1 326 ? -20.138 3.709 16.446 1.00 97.75 326 TYR A O 1
ATOM 2587 N N . VAL A 1 327 ? -19.112 2.332 17.873 1.00 96.50 327 VAL A N 1
ATOM 2588 C CA . VAL A 1 327 ? -18.565 3.423 18.699 1.00 96.50 327 VAL A CA 1
ATOM 2589 C C . VAL A 1 327 ? -17.654 4.375 17.904 1.00 96.50 327 VAL A C 1
ATOM 2591 O O . VAL A 1 327 ? -17.531 5.550 18.239 1.00 96.50 327 VAL A O 1
ATOM 2594 N N . THR A 1 328 ? -17.049 3.904 16.806 1.00 97.38 328 THR A N 1
ATOM 2595 C CA . THR A 1 328 ? -16.240 4.743 15.900 1.00 97.38 328 THR A CA 1
ATOM 2596 C C . THR A 1 328 ? -17.074 5.528 14.885 1.00 97.38 328 THR A C 1
ATOM 2598 O O . THR A 1 328 ? -16.528 6.358 14.159 1.00 97.38 328 THR A O 1
ATOM 2601 N N . LEU A 1 329 ? -18.379 5.259 14.818 1.00 97.44 329 LEU A N 1
ATOM 2602 C CA . LEU A 1 329 ? -19.341 5.820 13.870 1.00 97.44 329 LEU A CA 1
ATOM 2603 C C . LEU A 1 329 ? -20.427 6.644 14.583 1.00 97.44 329 LEU A C 1
ATOM 2605 O O . LEU A 1 329 ? -21.535 6.781 14.070 1.00 97.44 329 LEU A O 1
ATOM 2609 N N . THR A 1 330 ? -20.137 7.183 15.766 1.00 95.62 330 THR A N 1
ATOM 2610 C CA . THR A 1 330 ? -21.074 8.053 16.492 1.00 95.62 330 THR A CA 1
ATOM 2611 C C . THR A 1 330 ? -21.483 9.261 15.643 1.00 95.62 330 THR A C 1
ATOM 2613 O O . THR A 1 330 ? -20.681 9.821 14.890 1.00 95.62 330 THR A O 1
ATOM 2616 N N . GLY A 1 331 ? -22.761 9.633 15.707 1.00 95.25 331 GLY A N 1
ATOM 2617 C CA . GLY A 1 331 ? -23.368 10.656 14.849 1.00 95.25 331 GLY A CA 1
ATOM 2618 C C . GLY A 1 331 ? -23.675 10.214 13.411 1.00 95.25 331 GLY A C 1
ATOM 2619 O O . GLY A 1 331 ? -24.166 11.024 12.620 1.00 95.25 331 GLY A O 1
ATOM 2620 N N . TYR A 1 332 ? -23.401 8.960 13.036 1.00 97.56 332 TYR A N 1
ATOM 2621 C CA . TYR A 1 332 ? -23.698 8.437 11.703 1.00 97.56 332 TYR A CA 1
ATOM 2622 C C . TYR A 1 332 ? -25.005 7.632 11.685 1.00 97.56 332 TYR A C 1
ATOM 2624 O O . TYR A 1 332 ? -25.129 6.618 12.365 1.00 97.56 332 TYR A O 1
ATOM 2632 N N . LYS A 1 333 ? -25.971 8.044 10.852 1.00 97.25 333 LYS A N 1
ATOM 2633 C CA . LYS A 1 333 ? -27.289 7.390 10.712 1.00 97.25 333 LYS A CA 1
ATOM 2634 C C . LYS A 1 333 ? -27.960 7.144 12.076 1.00 97.25 333 LYS A C 1
ATOM 2636 O O . LYS A 1 333 ? -28.152 8.083 12.837 1.00 97.25 333 LYS A O 1
ATOM 2641 N N . ASP A 1 334 ? -28.355 5.906 12.358 1.00 96.38 334 ASP A N 1
ATOM 2642 C CA . ASP A 1 334 ? -29.009 5.463 13.585 1.00 96.38 334 ASP A CA 1
ATOM 2643 C C . ASP A 1 334 ? -28.026 4.864 14.600 1.00 96.38 334 ASP A C 1
ATOM 2645 O O . ASP A 1 334 ? -28.469 4.303 15.595 1.00 96.38 334 ASP A O 1
ATOM 2649 N N . VAL A 1 335 ? -26.708 4.987 14.392 1.00 97.38 335 VAL A N 1
ATOM 2650 C CA . VAL A 1 335 ? -25.694 4.374 15.268 1.00 97.38 335 VAL A CA 1
ATOM 2651 C C . VAL A 1 335 ? -25.849 4.812 16.722 1.00 97.38 335 VAL A C 1
ATOM 2653 O O . VAL A 1 335 ? -25.808 3.966 17.609 1.00 97.38 335 VAL A O 1
ATOM 2656 N N . ASP A 1 336 ? -26.099 6.097 16.981 1.00 96.69 336 ASP A N 1
ATOM 2657 C CA . ASP A 1 336 ? -26.293 6.587 18.353 1.00 96.69 336 ASP A CA 1
ATOM 2658 C C . ASP A 1 336 ? -27.520 5.946 19.016 1.00 96.69 336 ASP A C 1
ATOM 2660 O O . ASP A 1 336 ? -27.500 5.641 20.206 1.00 96.69 336 ASP A O 1
ATOM 2664 N N . LYS A 1 337 ? -28.571 5.685 18.231 1.00 95.94 337 LYS A N 1
ATOM 2665 C CA . LYS A 1 337 ? -29.767 4.981 18.695 1.00 95.94 337 LYS A CA 1
ATOM 2666 C C . LYS A 1 337 ? -29.467 3.506 18.963 1.00 9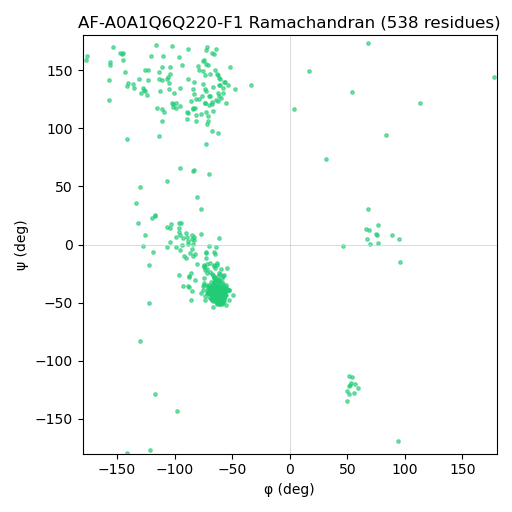5.94 337 LYS A C 1
ATOM 2668 O O . LYS A 1 337 ? -29.854 3.001 20.007 1.00 95.94 337 LYS A O 1
ATOM 2673 N N . GLN A 1 338 ? -28.751 2.834 18.059 1.00 94.31 338 GLN A N 1
ATOM 2674 C CA . GLN A 1 338 ? -28.329 1.439 18.236 1.00 94.31 338 GLN A CA 1
ATOM 2675 C C . GLN A 1 338 ? -27.499 1.281 19.517 1.00 94.31 338 GLN A C 1
ATOM 2677 O O . GLN A 1 338 ? -27.777 0.410 20.327 1.00 94.31 338 GLN A O 1
ATOM 2682 N N . LEU A 1 339 ? -26.525 2.164 19.748 1.00 95.62 339 LEU A N 1
ATOM 2683 C CA . LEU A 1 339 ? -25.673 2.122 20.939 1.00 95.62 339 LEU A CA 1
ATOM 2684 C C . LEU A 1 339 ? -26.429 2.400 22.249 1.00 95.62 339 LEU A C 1
ATOM 2686 O O . LEU A 1 339 ? -25.990 1.940 23.299 1.00 95.62 339 LEU A O 1
ATOM 2690 N N . ALA A 1 340 ? -27.520 3.169 22.198 1.00 93.69 340 ALA A N 1
ATOM 2691 C CA . ALA A 1 340 ? -28.271 3.585 23.382 1.00 93.69 340 ALA A CA 1
ATOM 2692 C C . ALA A 1 340 ? -29.492 2.708 23.703 1.00 93.69 340 ALA A C 1
ATOM 2694 O O . ALA A 1 340 ? -29.916 2.691 24.856 1.00 93.69 340 ALA A O 1
ATOM 2695 N N . GLU A 1 341 ? -30.082 2.040 22.708 1.00 94.62 341 GLU A N 1
ATOM 2696 C CA . GLU A 1 341 ? -31.369 1.340 22.846 1.00 94.62 341 GLU A CA 1
ATOM 2697 C C . GLU A 1 341 ? -31.310 -0.162 22.516 1.00 94.62 341 GLU A C 1
ATOM 2699 O O . GLU A 1 341 ? -32.235 -0.880 22.887 1.00 94.62 341 GLU A O 1
ATOM 2704 N N . ASP A 1 342 ? -30.279 -0.661 21.820 1.00 94.31 342 ASP A N 1
ATOM 2705 C CA . ASP A 1 342 ? -30.136 -2.102 21.563 1.00 94.31 342 ASP A CA 1
ATOM 2706 C C . ASP A 1 342 ? -29.505 -2.794 22.780 1.00 94.31 342 ASP A C 1
ATOM 2708 O O . ASP A 1 342 ? -28.357 -2.521 23.139 1.00 94.31 342 ASP A O 1
ATOM 2712 N N . ASP A 1 343 ? -30.247 -3.716 23.400 1.00 92.88 343 ASP A N 1
ATOM 2713 C CA . ASP A 1 343 ? -29.822 -4.431 24.610 1.00 92.88 343 ASP A CA 1
ATOM 2714 C C . ASP A 1 343 ? -28.470 -5.147 24.438 1.00 92.88 343 ASP A C 1
ATOM 2716 O O . ASP A 1 343 ? -27.668 -5.185 25.373 1.00 92.88 343 ASP A O 1
ATOM 2720 N N . ASN A 1 344 ? -28.167 -5.674 23.244 1.00 94.12 344 ASN A N 1
ATOM 2721 C CA . ASN A 1 344 ? -26.889 -6.341 22.994 1.00 94.12 344 ASN A CA 1
ATOM 2722 C C . ASN A 1 344 ? -25.745 -5.333 22.861 1.00 94.12 344 ASN A C 1
ATOM 2724 O O . ASN A 1 344 ? -24.624 -5.623 23.276 1.00 94.12 344 ASN A O 1
ATOM 2728 N N . MET A 1 345 ? -26.001 -4.149 22.296 1.00 94.69 345 MET A N 1
ATOM 2729 C CA . MET A 1 345 ? -25.006 -3.072 22.244 1.00 94.69 345 MET A CA 1
ATOM 2730 C C . MET A 1 345 ? -24.731 -2.495 23.628 1.00 94.69 345 MET A C 1
ATOM 2732 O O . MET A 1 345 ? -23.573 -2.234 23.950 1.00 94.69 345 MET A O 1
ATOM 2736 N N . ILE A 1 346 ? -25.759 -2.353 24.466 1.00 92.56 346 ILE A N 1
ATOM 2737 C CA . ILE A 1 346 ? -25.612 -1.947 25.869 1.00 92.56 346 ILE A CA 1
ATOM 2738 C C . ILE A 1 346 ? -24.801 -3.000 26.637 1.00 92.56 346 ILE A C 1
ATOM 2740 O O . ILE A 1 346 ? -23.848 -2.651 27.341 1.00 92.56 346 ILE A O 1
ATOM 2744 N N . ALA A 1 347 ? -25.113 -4.288 26.453 1.00 92.38 347 ALA A N 1
ATOM 2745 C CA . ALA A 1 347 ? -24.363 -5.387 27.056 1.00 92.38 347 ALA A CA 1
ATOM 2746 C C . ALA A 1 347 ? -22.891 -5.391 26.610 1.00 92.38 347 ALA A C 1
ATOM 2748 O O . ALA A 1 347 ? -22.003 -5.412 27.462 1.00 92.38 347 ALA A O 1
ATOM 2749 N N . ALA A 1 348 ? -22.620 -5.260 25.307 1.00 94.19 348 ALA A N 1
ATOM 2750 C CA . ALA A 1 348 ? -21.263 -5.183 24.761 1.00 94.19 348 ALA A CA 1
ATOM 2751 C C . ALA A 1 348 ? -20.500 -3.937 25.252 1.00 94.19 348 ALA A C 1
ATOM 2753 O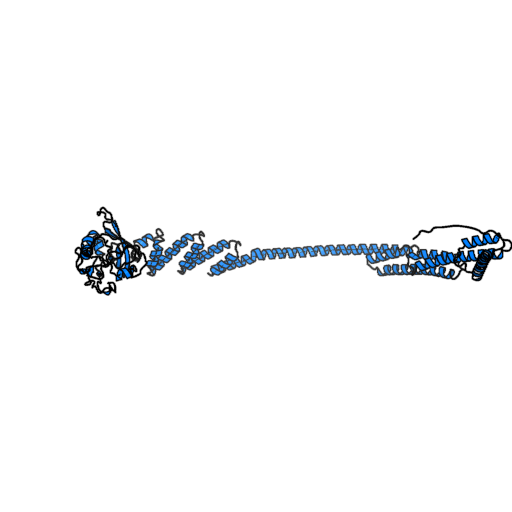 O . ALA A 1 348 ? -19.309 -4.007 25.561 1.00 94.19 348 ALA A O 1
ATOM 2754 N N . ALA A 1 349 ? -21.175 -2.790 25.385 1.00 93.69 349 ALA A N 1
ATOM 2755 C CA . ALA A 1 349 ? -20.585 -1.572 25.943 1.00 93.69 349 ALA A CA 1
ATOM 2756 C C . ALA A 1 349 ? -20.149 -1.773 27.396 1.00 93.69 349 ALA A C 1
ATOM 2758 O O . ALA A 1 349 ? -19.059 -1.357 27.806 1.00 93.69 349 ALA A O 1
ATOM 2759 N N . ARG A 1 350 ? -20.994 -2.441 28.178 1.00 94.12 350 ARG A N 1
ATOM 2760 C CA . ARG A 1 350 ? -20.700 -2.801 29.556 1.00 94.12 350 ARG A CA 1
ATOM 2761 C C . ARG A 1 350 ? -19.577 -3.837 29.640 1.00 94.12 350 ARG A C 1
ATOM 2763 O O . ARG A 1 350 ? -18.671 -3.660 30.453 1.00 94.12 350 ARG A O 1
ATOM 2770 N N . ASP A 1 351 ? -19.568 -4.857 28.790 1.00 93.56 351 ASP A N 1
ATOM 2771 C CA . ASP A 1 351 ? -18.468 -5.826 28.728 1.00 93.56 351 ASP A CA 1
ATOM 2772 C C . ASP A 1 351 ? -17.141 -5.153 28.372 1.00 93.56 351 ASP A C 1
ATOM 2774 O O . ASP A 1 351 ? -16.122 -5.403 29.022 1.00 93.56 351 ASP A O 1
ATOM 2778 N N . ALA A 1 352 ? -17.157 -4.207 27.430 1.00 94.00 352 ALA A N 1
ATOM 2779 C CA . ALA A 1 352 ? -16.000 -3.381 27.113 1.00 94.00 352 ALA A CA 1
ATOM 2780 C C . ALA A 1 352 ? -15.560 -2.523 28.314 1.00 94.00 352 ALA A C 1
ATOM 2782 O O . ALA A 1 352 ? -14.367 -2.454 28.617 1.00 94.00 352 ALA A O 1
ATOM 2783 N N . LYS A 1 353 ? -16.495 -1.903 29.047 1.00 94.38 353 LYS A N 1
ATOM 2784 C CA . LYS A 1 353 ? -16.219 -1.128 30.276 1.00 94.38 353 LYS A CA 1
ATOM 2785 C C . LYS A 1 353 ? -15.558 -1.992 31.355 1.00 94.38 353 LYS A C 1
ATOM 2787 O O . LYS A 1 353 ? -14.594 -1.546 31.975 1.00 94.38 353 LYS A O 1
ATOM 2792 N N . PHE A 1 354 ? -16.016 -3.231 31.527 1.00 96.31 354 PHE A N 1
ATOM 2793 C CA . PHE A 1 354 ? -15.491 -4.195 32.499 1.00 96.31 354 PHE A CA 1
ATOM 2794 C C . PHE A 1 354 ? -14.432 -5.152 31.928 1.00 96.31 354 PHE A C 1
ATOM 2796 O O . PHE A 1 354 ? -14.135 -6.180 32.536 1.00 96.31 354 PHE A O 1
ATOM 2803 N N . ALA A 1 355 ? -13.808 -4.838 30.792 1.00 95.50 355 ALA A N 1
ATOM 2804 C CA . ALA A 1 355 ? -12.706 -5.647 30.287 1.00 95.50 355 ALA A CA 1
ATOM 2805 C C . ALA A 1 355 ? -11.537 -5.678 31.294 1.00 95.50 355 ALA A C 1
ATOM 2807 O O . ALA A 1 355 ? -11.220 -4.684 31.953 1.00 95.50 355 ALA A O 1
ATOM 2808 N N . VAL A 1 356 ? -10.875 -6.832 31.424 1.00 94.75 356 VAL A N 1
ATOM 2809 C CA . VAL A 1 356 ? -9.743 -6.998 32.352 1.00 94.75 356 VAL A CA 1
ATOM 2810 C C . VAL A 1 356 ? -8.644 -5.986 32.029 1.00 94.75 356 VAL A C 1
ATOM 2812 O O . VAL A 1 356 ? -8.208 -5.868 30.887 1.00 94.75 356 VAL A O 1
ATOM 2815 N N . GLY A 1 357 ? -8.170 -5.276 33.052 1.00 92.69 357 GLY A N 1
ATOM 2816 C CA . GLY A 1 357 ? -7.187 -4.202 32.915 1.00 92.69 357 GLY A CA 1
ATOM 2817 C C . GLY A 1 357 ? -7.788 -2.797 32.824 1.00 92.69 357 GLY A C 1
ATOM 2818 O O . GLY A 1 357 ? -7.057 -1.832 33.057 1.00 92.69 357 GLY A O 1
ATOM 2819 N N . ASN A 1 358 ? -9.092 -2.666 32.562 1.00 95.12 358 ASN A N 1
ATOM 2820 C CA . ASN A 1 358 ? -9.767 -1.371 32.589 1.00 95.12 358 ASN A CA 1
ATOM 2821 C C . ASN A 1 358 ? -9.988 -0.876 34.020 1.00 95.12 358 ASN A C 1
ATOM 2823 O O . ASN A 1 358 ? -9.992 -1.647 34.985 1.00 95.12 358 ASN A O 1
ATOM 2827 N N . TYR A 1 359 ? -10.182 0.438 34.135 1.00 95.00 359 TYR A N 1
ATOM 2828 C CA . TYR A 1 359 ? -10.600 1.084 35.370 1.00 95.00 359 TYR A CA 1
ATOM 2829 C C . TYR A 1 359 ? -12.071 1.484 35.290 1.00 95.00 359 TYR A C 1
ATOM 2831 O O . TYR A 1 359 ? -12.499 2.083 34.305 1.00 95.00 359 TYR A O 1
ATOM 2839 N N . VAL A 1 360 ? -12.819 1.191 36.349 1.00 96.88 360 VAL A N 1
ATOM 2840 C CA . VAL A 1 360 ? -14.226 1.574 36.516 1.00 96.88 360 VAL A CA 1
ATOM 2841 C C . VAL A 1 360 ? -14.399 2.382 37.800 1.00 96.88 360 VAL A C 1
ATOM 2843 O O . VAL A 1 360 ? -13.656 2.188 38.762 1.00 96.88 360 VAL A O 1
ATOM 2846 N N . THR A 1 361 ? -15.373 3.290 37.841 1.00 96.69 361 THR A N 1
ATOM 2847 C CA . THR A 1 361 ? -15.733 4.022 39.066 1.00 96.69 361 THR A CA 1
ATOM 2848 C C . THR A 1 361 ? -16.963 3.407 39.712 1.00 96.69 361 THR A C 1
ATOM 2850 O O . THR A 1 361 ? -17.962 3.192 39.029 1.00 96.69 361 THR A O 1
ATOM 2853 N N . PHE A 1 362 ? -16.894 3.138 41.014 1.00 96.69 362 PHE A N 1
ATOM 2854 C CA . PHE A 1 362 ? -17.971 2.484 41.758 1.00 96.69 362 PHE A CA 1
ATOM 2855 C C . PHE A 1 362 ? -17.871 2.811 43.253 1.00 96.69 362 PHE A C 1
ATOM 2857 O O . PHE A 1 362 ? -16.822 2.588 43.859 1.00 96.69 362 PHE A O 1
ATOM 2864 N N . GLY A 1 363 ? -18.929 3.348 43.860 1.00 97.44 363 GLY A N 1
ATOM 2865 C CA . GLY A 1 363 ? -18.874 3.893 45.215 1.00 97.44 363 GLY A CA 1
ATOM 2866 C C . GLY A 1 363 ? -18.034 5.170 45.341 1.00 97.44 363 GLY A C 1
ATOM 2867 O O . GLY A 1 363 ? -17.333 5.609 44.421 1.00 97.44 363 GLY A O 1
ATOM 2868 N N . THR A 1 364 ? -18.079 5.767 46.528 1.00 97.06 364 THR A N 1
ATOM 2869 C CA . THR A 1 364 ? -17.340 6.987 46.885 1.00 97.06 364 THR A CA 1
ATOM 2870 C C . THR A 1 364 ? -16.711 6.842 48.261 1.00 97.06 364 THR A C 1
ATOM 2872 O O . THR A 1 364 ? -17.366 6.372 49.184 1.00 97.06 364 THR A O 1
ATOM 2875 N N . TYR A 1 365 ? -15.470 7.282 48.448 1.00 94.81 365 TYR A N 1
ATOM 2876 C CA . TYR A 1 365 ? -14.813 7.269 49.757 1.00 94.81 365 TYR A CA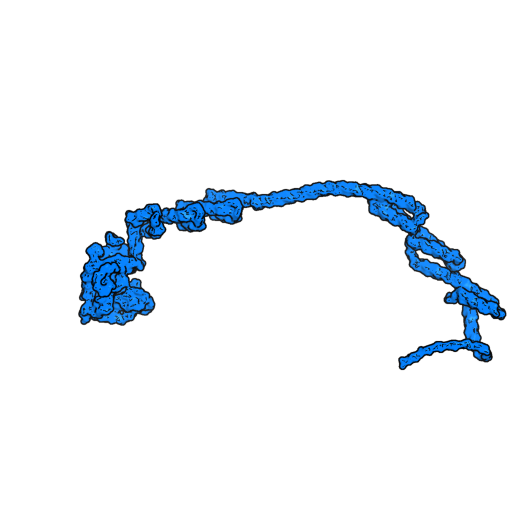 1
ATOM 2877 C C . TYR A 1 365 ? -13.926 8.505 49.928 1.00 94.81 365 TYR A C 1
ATOM 2879 O O . TYR A 1 365 ? -13.362 8.966 48.930 1.00 94.81 365 TYR A O 1
ATOM 2887 N N . PRO A 1 366 ? -13.760 9.034 51.156 1.00 91.50 366 PRO A N 1
ATOM 2888 C CA . PRO A 1 366 ? -12.847 10.143 51.387 1.00 91.50 366 PRO A CA 1
ATOM 2889 C C . PRO A 1 366 ? -11.412 9.791 51.006 1.00 91.50 366 PRO A C 1
ATOM 2891 O O . PRO A 1 366 ? -10.858 8.804 51.484 1.00 91.50 366 PRO A O 1
ATOM 2894 N N . GLN A 1 367 ? -10.812 10.611 50.152 1.00 86.56 367 GLN A N 1
ATOM 2895 C CA . GLN A 1 367 ? -9.449 10.433 49.643 1.00 86.56 367 GLN A CA 1
ATOM 2896 C C . GLN A 1 367 ? -8.596 11.695 49.829 1.00 86.56 367 GLN A C 1
ATOM 2898 O O . GLN A 1 367 ? -7.406 11.706 49.504 1.00 86.56 367 GLN A O 1
ATOM 2903 N N . THR A 1 368 ? -9.170 12.765 50.386 1.00 83.94 368 THR A N 1
ATOM 2904 C CA . THR A 1 368 ? -8.433 13.978 50.748 1.00 83.94 368 THR A CA 1
ATOM 2905 C C . THR A 1 368 ? -8.024 13.971 52.219 1.00 83.94 368 THR A C 1
ATOM 2907 O O . THR A 1 368 ? -8.611 13.293 53.060 1.00 83.94 368 THR A O 1
ATOM 2910 N N . LYS A 1 369 ? -7.045 14.816 52.568 1.00 81.00 369 LYS A N 1
ATOM 2911 C CA . LYS A 1 369 ? -6.603 15.010 53.959 1.00 81.00 369 LYS A CA 1
ATOM 2912 C C . LYS A 1 369 ? -7.737 15.446 54.903 1.00 81.00 369 LYS A C 1
ATOM 2914 O O . LYS A 1 369 ? -7.641 15.203 56.100 1.00 81.00 369 LYS A O 1
ATOM 2919 N N . ALA A 1 370 ? -8.777 16.104 54.386 1.00 84.31 370 ALA A N 1
ATOM 2920 C CA . ALA A 1 370 ? -9.915 16.552 55.186 1.00 84.31 370 ALA A CA 1
ATOM 2921 C C . ALA A 1 370 ? -10.843 15.395 55.609 1.00 84.31 370 ALA A C 1
ATOM 2923 O O . ALA A 1 370 ? -11.564 15.533 56.594 1.00 84.31 370 ALA A O 1
ATOM 2924 N N . GLY A 1 371 ? -10.814 14.258 54.899 1.00 81.75 371 GLY A N 1
ATOM 2925 C CA . GLY A 1 371 ? -11.535 13.037 55.277 1.00 81.75 371 GLY A CA 1
ATOM 2926 C C . GLY A 1 371 ? -13.064 13.112 55.170 1.00 81.75 371 GLY A C 1
ATOM 2927 O O . GLY A 1 371 ? -13.754 12.229 55.685 1.00 81.75 371 GLY A O 1
ATOM 2928 N N . ASN A 1 372 ? -13.598 14.147 54.520 1.00 85.50 372 ASN A N 1
ATOM 2929 C CA . ASN A 1 372 ? -15.032 14.417 54.386 1.00 85.50 372 ASN A CA 1
ATOM 2930 C C . ASN A 1 372 ? -15.499 14.588 52.930 1.00 85.50 372 ASN A C 1
ATOM 2932 O O . ASN A 1 372 ? -16.644 14.968 52.697 1.00 85.50 372 ASN A O 1
ATOM 2936 N N . ASP A 1 373 ? -14.630 14.316 51.959 1.00 90.06 373 ASP A N 1
ATOM 2937 C CA . ASP A 1 373 ? -14.978 14.298 50.544 1.00 90.06 373 ASP A CA 1
ATOM 2938 C C . ASP A 1 373 ? -15.679 12.989 50.143 1.00 90.06 373 ASP A C 1
ATOM 2940 O O . ASP A 1 373 ? -15.471 11.938 50.746 1.00 90.06 373 ASP A O 1
ATOM 2944 N N . ALA A 1 374 ? -16.498 13.055 49.095 1.00 91.12 374 ALA A N 1
ATOM 2945 C CA . ALA A 1 374 ? -17.149 11.900 48.480 1.00 91.12 374 ALA A CA 1
ATOM 2946 C C . ALA A 1 374 ? -16.486 11.579 47.131 1.00 91.12 374 ALA A C 1
ATOM 2948 O O . ALA A 1 374 ? -17.136 11.572 46.088 1.00 91.12 374 ALA A O 1
ATOM 2949 N N . THR A 1 375 ? -15.165 11.381 47.133 1.00 94.69 375 THR A N 1
ATOM 2950 C CA . THR A 1 375 ? -14.417 11.118 45.897 1.00 94.69 375 THR A CA 1
ATOM 2951 C C . THR A 1 375 ? -14.774 9.732 45.346 1.00 94.69 375 THR A C 1
ATOM 2953 O O . THR A 1 375 ? -14.680 8.753 46.094 1.00 94.69 375 THR A O 1
ATOM 2956 N N . PRO A 1 376 ? -15.157 9.609 44.057 1.00 96.88 376 PRO A N 1
ATOM 2957 C CA . PRO A 1 376 ? -15.393 8.317 43.422 1.00 96.88 376 PRO A CA 1
ATOM 2958 C C . PRO A 1 376 ? -14.199 7.379 43.574 1.00 96.88 376 PRO A C 1
ATOM 2960 O O . PRO A 1 376 ? -13.042 7.782 43.422 1.00 96.88 376 PRO A O 1
ATOM 2963 N N . ILE A 1 377 ? -14.474 6.118 43.884 1.00 96.38 377 ILE A N 1
ATOM 2964 C CA . ILE A 1 377 ? -13.424 5.111 43.992 1.00 96.38 377 ILE A CA 1
ATOM 2965 C C . ILE A 1 377 ? -13.165 4.553 42.596 1.00 96.38 377 ILE A C 1
ATOM 2967 O O . ILE A 1 377 ? -14.073 4.035 41.948 1.00 96.38 377 ILE A O 1
ATOM 2971 N N . GLU A 1 378 ? -11.919 4.640 42.140 1.00 96.19 378 GLU A N 1
ATOM 2972 C CA . GLU A 1 378 ? -11.469 3.956 40.931 1.00 96.19 378 GLU A CA 1
ATOM 2973 C C . GLU A 1 378 ? -11.081 2.512 41.262 1.00 96.19 378 GLU A C 1
ATOM 2975 O O . GLU A 1 378 ? -10.332 2.261 42.211 1.00 96.19 378 GLU A O 1
ATOM 2980 N N . TRP A 1 379 ? -11.530 1.567 40.446 1.00 96.69 379 TRP A N 1
ATOM 2981 C CA . TRP A 1 379 ? -11.280 0.140 40.599 1.00 96.69 379 TRP A CA 1
ATOM 2982 C C . TRP A 1 379 ? -10.668 -0.433 39.333 1.00 96.69 379 TRP A C 1
ATOM 2984 O O . TRP A 1 379 ? -11.178 -0.204 38.245 1.00 96.69 379 TRP A O 1
ATOM 2994 N N . LEU A 1 380 ? -9.602 -1.210 39.476 1.00 94.44 380 LEU A N 1
ATOM 2995 C CA . LEU A 1 380 ? -9.035 -2.011 38.399 1.00 94.44 380 LEU A CA 1
ATOM 2996 C C . LEU A 1 380 ? -9.810 -3.326 38.281 1.00 94.44 380 LEU A C 1
ATOM 2998 O O . LEU A 1 380 ? -9.939 -4.045 39.276 1.00 94.44 380 LEU A O 1
ATOM 3002 N N . VAL A 1 381 ? -10.244 -3.678 37.071 1.00 97.31 381 VAL A N 1
ATOM 3003 C CA . VAL A 1 381 ? -10.815 -4.999 36.792 1.00 97.31 381 VAL A CA 1
ATOM 3004 C C . VAL A 1 381 ? -9.692 -6.032 36.690 1.00 97.31 381 VAL A C 1
ATOM 3006 O O . VAL A 1 381 ? -8.883 -6.000 35.761 1.00 97.31 381 VAL A O 1
ATOM 3009 N N . LEU A 1 382 ? -9.630 -6.956 37.647 1.00 94.19 382 LEU A N 1
ATOM 3010 C CA . LEU A 1 382 ? -8.615 -8.014 37.708 1.00 94.19 382 LEU A CA 1
ATOM 3011 C C . LEU A 1 382 ? -9.006 -9.277 36.950 1.00 94.19 382 LEU A C 1
ATOM 3013 O O . LEU A 1 382 ? -8.139 -9.958 36.405 1.00 94.19 382 LEU A O 1
ATOM 3017 N N . ALA A 1 383 ? -10.289 -9.625 36.973 1.00 96.75 383 ALA A N 1
ATOM 3018 C CA . ALA A 1 383 ? -10.794 -10.849 36.373 1.00 96.75 383 ALA A CA 1
ATOM 3019 C C . ALA A 1 383 ? -12.277 -10.719 36.027 1.00 96.75 383 ALA A C 1
ATOM 3021 O O . ALA A 1 383 ? -12.999 -9.925 36.632 1.00 96.75 383 ALA A O 1
ATOM 3022 N N . ARG A 1 384 ? -12.711 -11.551 35.082 1.00 96.62 384 ARG A N 1
ATOM 3023 C CA . ARG A 1 384 ? -14.106 -11.732 34.683 1.00 96.62 384 ARG A CA 1
ATOM 3024 C C . ARG A 1 384 ? -14.482 -13.203 34.836 1.00 96.62 384 ARG A C 1
ATOM 3026 O O . ARG A 1 384 ? -13.652 -14.072 34.569 1.00 96.62 384 ARG A O 1
ATOM 3033 N N . ASP A 1 385 ? -15.704 -13.451 35.284 1.00 94.94 385 ASP A N 1
ATOM 3034 C CA . ASP A 1 385 ? -16.321 -14.779 35.362 1.00 94.94 385 ASP A CA 1
ATOM 3035 C C . ASP A 1 385 ? -17.795 -14.643 34.967 1.00 94.94 385 ASP A C 1
ATOM 3037 O O . ASP A 1 385 ? -18.630 -14.287 35.799 1.00 94.94 385 ASP A O 1
ATOM 3041 N N . GLY A 1 386 ? -18.077 -14.810 33.669 1.00 91.69 386 GLY A N 1
ATOM 3042 C CA . GLY A 1 386 ? -19.367 -14.447 33.074 1.00 91.69 386 GLY A CA 1
ATOM 3043 C C . GLY A 1 386 ? -19.751 -13.013 33.441 1.00 91.69 386 GLY A C 1
ATOM 3044 O O . GLY A 1 386 ? -18.967 -12.082 33.259 1.00 91.69 386 GLY A O 1
ATOM 3045 N N . ASP A 1 387 ? -20.904 -12.871 34.080 1.00 94.12 387 ASP A N 1
ATOM 3046 C CA . ASP A 1 387 ? -21.515 -11.599 34.480 1.00 94.12 387 ASP A CA 1
ATOM 3047 C C . ASP A 1 387 ? -20.873 -10.974 35.730 1.00 94.12 387 ASP A C 1
ATOM 3049 O O . ASP A 1 387 ? -21.350 -9.986 36.283 1.00 94.12 387 ASP A O 1
ATOM 3053 N N . LYS A 1 388 ? -19.745 -11.518 36.194 1.00 96.81 388 LYS A N 1
ATOM 3054 C CA . LYS A 1 388 ? -19.061 -11.055 37.402 1.00 96.81 388 LYS A CA 1
ATOM 3055 C C . LYS A 1 388 ? -17.739 -10.395 37.069 1.00 96.81 388 LYS A C 1
ATOM 3057 O O . LYS A 1 388 ? -16.999 -10.856 36.195 1.00 96.81 388 LYS A O 1
ATOM 3062 N N . ALA A 1 389 ? -17.400 -9.330 37.782 1.00 98.19 389 ALA A N 1
ATOM 3063 C CA . ALA A 1 389 ? -16.090 -8.692 37.684 1.00 98.19 389 ALA A CA 1
ATOM 3064 C C . ALA A 1 389 ? -15.417 -8.623 39.057 1.00 98.19 389 ALA A C 1
ATOM 3066 O O . ALA A 1 389 ? -16.008 -8.135 40.021 1.00 98.19 389 ALA A O 1
ATOM 3067 N N . LEU A 1 390 ? -14.172 -9.098 39.139 1.00 98.31 390 LEU A N 1
ATOM 3068 C CA . LEU A 1 390 ? -13.325 -8.912 40.312 1.00 98.31 390 LEU A CA 1
ATOM 3069 C C . LEU A 1 390 ? -12.657 -7.552 40.209 1.00 98.31 390 LEU A C 1
ATOM 3071 O O . LEU A 1 390 ? -11.838 -7.318 39.318 1.00 98.31 390 LEU A O 1
ATOM 3075 N N . LEU A 1 391 ? -12.975 -6.686 41.153 1.00 97.81 391 LEU A N 1
ATOM 3076 C CA . LEU A 1 391 ? -12.464 -5.334 41.241 1.00 97.81 391 LEU A CA 1
ATOM 3077 C C . LEU A 1 391 ? -11.451 -5.236 42.379 1.00 97.81 391 LEU A C 1
ATOM 3079 O O . LEU A 1 391 ? -11.644 -5.830 43.438 1.00 97.81 391 LEU A O 1
ATOM 3083 N N . ILE A 1 392 ? -10.390 -4.452 42.188 1.00 94.94 392 ILE A N 1
ATOM 3084 C CA . ILE A 1 392 ? -9.498 -4.007 43.268 1.00 94.94 392 ILE A CA 1
ATOM 3085 C C . ILE A 1 392 ? -9.354 -2.493 43.219 1.00 94.94 392 ILE A C 1
ATOM 3087 O O . ILE A 1 392 ? -9.133 -1.926 42.147 1.00 94.94 392 ILE A O 1
ATOM 3091 N N . SER A 1 393 ? -9.450 -1.824 44.366 1.00 93.44 393 SER A N 1
ATOM 3092 C CA . SER A 1 393 ? -9.329 -0.368 44.418 1.00 93.44 393 SER A CA 1
ATOM 3093 C C . SER A 1 393 ? -7.992 0.066 43.809 1.00 93.44 393 SER A C 1
ATOM 3095 O O . SER A 1 393 ? -6.967 -0.593 43.990 1.00 93.44 393 SER A O 1
ATOM 3097 N N . ARG A 1 394 ? -7.949 1.153 43.040 1.00 88.75 394 ARG A N 1
ATOM 3098 C CA . ARG A 1 394 ? -6.704 1.656 42.437 1.00 88.75 394 ARG A CA 1
ATOM 3099 C C . ARG A 1 394 ? -5.714 2.086 43.516 1.00 88.75 394 ARG A C 1
ATOM 3101 O O . ARG A 1 394 ? -4.532 1.754 43.438 1.00 88.75 394 ARG A O 1
ATOM 3108 N N . TYR A 1 395 ? -6.227 2.762 44.540 1.00 85.31 395 TYR A N 1
ATOM 3109 C CA . TYR A 1 395 ? -5.472 3.302 45.664 1.00 85.31 395 TYR A CA 1
ATOM 3110 C C . TYR A 1 395 ? -5.769 2.546 46.963 1.00 85.31 395 TYR A C 1
ATOM 3112 O O . TYR A 1 395 ? -6.772 1.841 47.078 1.00 85.31 395 TYR A O 1
ATOM 3120 N N . GLY A 1 396 ? -4.886 2.699 47.953 1.00 86.38 396 GLY A N 1
ATOM 3121 C CA . GLY A 1 396 ? -5.222 2.341 49.330 1.00 86.38 396 GLY A CA 1
ATOM 3122 C C . GLY A 1 396 ? -6.170 3.394 49.898 1.00 86.38 396 GLY A C 1
ATOM 3123 O O . GLY A 1 396 ? -5.809 4.568 49.887 1.00 86.38 396 GLY A O 1
ATOM 3124 N N . LEU A 1 397 ? -7.360 2.982 50.330 1.00 87.88 397 LEU A N 1
ATOM 3125 C CA . LEU A 1 397 ? -8.476 3.891 50.625 1.00 87.88 397 LEU A CA 1
ATOM 3126 C C . LEU A 1 397 ? -8.463 4.430 52.057 1.00 87.88 397 LEU A C 1
ATOM 3128 O O . LEU A 1 397 ? -8.960 5.518 52.308 1.00 87.88 397 LEU A O 1
ATOM 3132 N N . ASP A 1 398 ? -7.888 3.680 52.991 1.00 89.38 398 ASP A N 1
ATOM 3133 C CA . ASP A 1 398 ? -7.740 4.071 54.394 1.00 89.38 398 ASP A CA 1
ATOM 3134 C C . ASP A 1 398 ? -6.530 3.347 54.991 1.00 89.38 398 ASP A C 1
ATOM 3136 O O . ASP A 1 398 ? -5.995 2.435 54.361 1.00 89.38 398 ASP A O 1
ATOM 3140 N N . VAL A 1 399 ? -6.101 3.720 56.190 1.00 87.75 399 VAL A N 1
ATOM 3141 C CA . VAL A 1 399 ? -5.038 3.045 56.936 1.00 87.75 399 VAL A CA 1
ATOM 3142 C C . VAL A 1 399 ? -5.652 2.360 58.148 1.00 87.75 399 VAL A C 1
ATOM 3144 O O . VAL A 1 399 ? -6.228 3.010 59.015 1.00 87.75 399 VAL A O 1
ATOM 3147 N N . GLN A 1 400 ? -5.563 1.031 58.190 1.00 91.38 400 GLN A N 1
ATOM 3148 C CA . GLN A 1 400 ? -6.127 0.218 59.267 1.00 91.38 400 GLN A CA 1
ATOM 3149 C C . GLN A 1 400 ? -5.162 -0.924 59.613 1.00 91.38 400 GLN A C 1
ATOM 3151 O O . GLN A 1 400 ? -4.610 -1.552 58.699 1.00 91.38 400 GLN A O 1
ATOM 3156 N N . PRO A 1 401 ? -4.979 -1.247 60.905 1.00 93.38 401 PRO A N 1
ATOM 3157 C CA . PRO A 1 401 ? -4.268 -2.457 61.284 1.00 93.38 401 PRO A CA 1
ATOM 3158 C C . PRO A 1 401 ? -5.047 -3.694 60.832 1.00 93.38 401 PRO A C 1
ATOM 3160 O O . PRO A 1 401 ? -6.280 -3.682 60.775 1.00 93.38 401 PRO A O 1
ATOM 3163 N N . TYR A 1 402 ? -4.332 -4.782 60.540 1.00 93.69 402 TYR A N 1
ATOM 3164 C CA . TYR A 1 402 ? -4.953 -6.073 60.238 1.00 93.69 402 TYR A CA 1
ATOM 3165 C C . TYR A 1 402 ? -5.829 -6.541 61.410 1.00 93.69 402 TYR A C 1
ATOM 3167 O O . TYR A 1 402 ? -6.961 -6.991 61.224 1.00 93.69 402 TYR A O 1
ATOM 3175 N N . ASN A 1 403 ? -5.326 -6.377 62.633 1.00 96.06 403 ASN A N 1
ATOM 3176 C CA . ASN A 1 403 ? -6.048 -6.598 63.875 1.00 96.06 403 ASN A CA 1
ATOM 3177 C C . ASN A 1 403 ? -5.662 -5.538 64.908 1.00 96.06 403 ASN A C 1
ATOM 3179 O O . ASN A 1 403 ? -4.484 -5.263 65.049 1.00 96.06 403 ASN A O 1
ATOM 3183 N N . LYS A 1 404 ? -6.612 -4.968 65.654 1.00 95.06 404 LYS A N 1
ATOM 3184 C CA . LYS A 1 404 ? -6.322 -3.889 66.623 1.00 95.06 404 LYS A CA 1
ATOM 3185 C C . LYS A 1 404 ? -5.301 -4.263 67.701 1.00 95.06 404 LYS A C 1
ATOM 3187 O O . LYS A 1 404 ? -4.516 -3.413 68.098 1.00 95.06 404 LYS A O 1
ATOM 3192 N N . ASP A 1 405 ? -5.330 -5.513 68.154 1.00 95.62 405 ASP A N 1
ATOM 3193 C CA . ASP A 1 405 ? -4.446 -6.007 69.206 1.00 95.62 405 ASP A CA 1
ATOM 3194 C C . ASP A 1 405 ? -3.357 -6.913 68.623 1.00 95.62 405 ASP A C 1
ATOM 3196 O O . ASP A 1 405 ? -3.617 -7.722 67.722 1.00 95.62 405 ASP A O 1
ATOM 3200 N N . TYR A 1 406 ? -2.151 -6.843 69.190 1.00 94.50 406 TYR A N 1
ATOM 3201 C CA . TYR A 1 406 ? -1.066 -7.766 68.866 1.00 94.50 406 TYR A CA 1
ATOM 3202 C C . TYR A 1 406 ? -1.336 -9.153 69.467 1.00 94.50 406 TYR A C 1
ATOM 3204 O O . TYR A 1 406 ? -0.914 -9.479 70.577 1.00 94.50 406 TYR A O 1
ATOM 3212 N N . THR A 1 407 ? -2.068 -9.981 68.728 1.00 95.12 407 THR A N 1
ATOM 3213 C CA . THR A 1 407 ? -2.424 -11.347 69.121 1.00 95.12 407 THR A CA 1
ATOM 3214 C C . THR A 1 407 ? -2.466 -12.270 67.906 1.00 95.12 407 THR A C 1
ATOM 3216 O O . THR A 1 407 ? -2.496 -11.813 66.763 1.00 95.12 407 THR A O 1
ATOM 3219 N N . SER A 1 408 ? -2.465 -13.581 68.146 1.00 94.44 408 SER A N 1
ATOM 3220 C CA . SER A 1 408 ? -2.682 -14.562 67.085 1.00 94.44 408 SER A CA 1
ATOM 3221 C C . SER A 1 408 ? -4.117 -14.474 66.576 1.00 94.44 408 SER A C 1
ATOM 3223 O O . SER A 1 408 ? -5.071 -14.605 67.342 1.00 94.44 408 SER A O 1
ATOM 3225 N N . VAL A 1 409 ? -4.263 -14.244 65.274 1.00 95.25 409 VAL A N 1
ATOM 3226 C CA . VAL A 1 409 ? -5.551 -13.994 64.626 1.00 95.25 409 VAL A CA 1
ATOM 3227 C C . VAL A 1 409 ? -5.569 -14.604 63.221 1.00 95.25 409 VAL A C 1
ATOM 3229 O O . VAL A 1 409 ? -4.528 -14.877 62.623 1.00 95.25 409 VAL A O 1
ATOM 3232 N N . THR A 1 410 ? -6.762 -14.841 62.687 1.00 95.38 410 THR A N 1
ATOM 3233 C CA . THR A 1 410 ? -6.974 -15.312 61.307 1.00 95.38 410 THR A CA 1
ATOM 3234 C C . THR A 1 410 ? -7.733 -14.257 60.511 1.00 95.38 410 THR A C 1
ATOM 3236 O O . THR A 1 410 ? -8.199 -13.280 61.093 1.00 95.38 410 THR A O 1
ATOM 3239 N N . TRP A 1 411 ? -7.886 -14.422 59.194 1.00 96.38 411 TRP A N 1
ATOM 3240 C CA . TRP A 1 411 ? -8.760 -13.526 58.422 1.00 96.38 411 TRP A CA 1
ATOM 3241 C C . TRP A 1 411 ? -10.197 -13.518 58.960 1.00 96.38 411 TRP A C 1
ATOM 3243 O O . TRP A 1 411 ? -10.795 -12.459 59.120 1.00 96.38 411 TRP A O 1
ATOM 3253 N N . GLU A 1 412 ? -10.723 -14.694 59.310 1.00 96.88 412 GLU A N 1
ATOM 3254 C CA . GLU A 1 412 ? -12.077 -14.870 59.848 1.00 96.88 412 GLU A CA 1
ATOM 3255 C C . GLU A 1 412 ? -12.340 -14.013 61.092 1.00 96.88 412 GLU A C 1
ATOM 3257 O O . GLU A 1 412 ? -13.427 -13.446 61.230 1.00 96.88 412 GLU A O 1
ATOM 3262 N N . THR A 1 413 ? -11.336 -13.897 61.966 1.00 96.19 413 THR A N 1
ATOM 3263 C CA . THR A 1 413 ? -11.461 -13.295 63.299 1.00 96.19 413 THR A CA 1
ATOM 3264 C C . THR A 1 413 ? -10.824 -11.912 63.437 1.00 96.19 413 THR A C 1
ATOM 3266 O O . THR A 1 413 ? -10.912 -11.319 64.512 1.00 96.19 413 THR A O 1
ATOM 3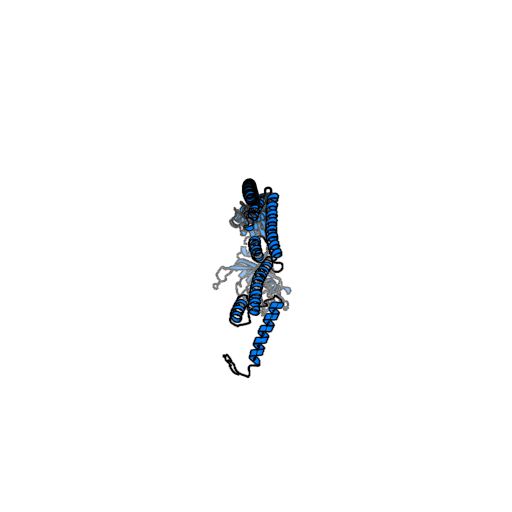269 N N . CYS A 1 414 ? -10.185 -11.372 62.393 1.00 96.56 414 CYS A N 1
ATOM 3270 C CA . CYS A 1 414 ? -9.493 -10.088 62.491 1.00 96.56 414 CYS A CA 1
ATOM 3271 C C . CYS A 1 414 ? -10.441 -8.885 62.429 1.00 96.56 414 CYS A C 1
ATOM 3273 O O . CYS A 1 414 ? -11.478 -8.892 61.760 1.00 96.56 414 CYS A O 1
ATOM 3275 N N . THR A 1 415 ? -10.058 -7.793 63.095 1.00 97.62 415 THR A N 1
ATOM 3276 C CA . THR A 1 415 ? -10.872 -6.569 63.095 1.00 97.62 415 THR A CA 1
ATOM 3277 C C . THR A 1 415 ? -10.957 -5.899 61.724 1.00 97.62 415 THR A C 1
ATOM 3279 O O . THR A 1 415 ? -11.943 -5.208 61.461 1.00 97.62 415 THR A O 1
ATOM 3282 N N . LEU A 1 416 ? -9.965 -6.090 60.844 1.00 96.69 416 LEU A N 1
ATOM 3283 C CA . LEU A 1 416 ? -9.970 -5.501 59.502 1.00 96.69 416 LEU A CA 1
ATOM 3284 C C . LEU A 1 416 ? -11.085 -6.073 58.618 1.00 96.69 416 LEU A C 1
ATOM 3286 O O . LEU A 1 416 ? -11.769 -5.310 57.937 1.00 96.69 416 LEU A O 1
ATOM 3290 N N . ARG A 1 417 ? -11.327 -7.390 58.671 1.00 97.81 417 ARG A N 1
ATOM 3291 C CA . ARG A 1 417 ? -12.443 -8.033 57.958 1.00 97.81 417 ARG A CA 1
ATOM 3292 C C . ARG A 1 417 ? -13.786 -7.445 58.393 1.00 97.81 417 ARG A C 1
ATOM 3294 O O . ARG A 1 417 ? -14.616 -7.113 57.542 1.00 97.81 417 ARG A O 1
ATOM 3301 N N . THR A 1 418 ? -13.972 -7.265 59.703 1.00 98.00 418 THR A N 1
ATOM 3302 C CA . THR A 1 418 ? -15.169 -6.630 60.271 1.00 98.00 418 THR A CA 1
ATOM 3303 C C . THR A 1 418 ? -15.321 -5.197 59.775 1.00 98.00 418 THR A C 1
ATOM 3305 O O . THR A 1 418 ? -16.403 -4.830 59.327 1.00 98.00 418 THR A O 1
ATOM 3308 N N . TRP A 1 419 ? -14.256 -4.391 59.798 1.00 97.88 419 TRP A N 1
ATOM 3309 C CA . TRP A 1 419 ? -14.290 -3.013 59.299 1.00 97.88 419 TRP A CA 1
ATOM 3310 C C . TRP A 1 419 ? -14.637 -2.943 57.805 1.00 97.88 419 TRP A C 1
ATOM 3312 O O . TRP A 1 419 ? -15.497 -2.148 57.424 1.00 97.88 419 TRP A O 1
ATOM 3322 N N . LEU A 1 420 ? -14.041 -3.810 56.975 1.00 98.25 420 LEU A N 1
ATOM 3323 C CA . LEU A 1 420 ? -14.303 -3.875 55.533 1.00 98.25 420 LEU A CA 1
ATOM 3324 C C . LEU A 1 420 ? -15.773 -4.165 55.223 1.00 98.25 420 LEU A C 1
ATOM 3326 O O . LEU A 1 420 ? -16.369 -3.468 54.408 1.00 98.25 420 LEU A O 1
ATOM 3330 N N . ASN A 1 421 ? -16.362 -5.155 55.898 1.00 98.56 421 ASN A N 1
ATOM 3331 C CA . ASN A 1 421 ? -17.731 -5.621 55.642 1.00 98.56 421 ASN A CA 1
ATOM 3332 C C . ASN A 1 421 ? -18.809 -4.871 56.446 1.00 98.56 421 ASN A C 1
ATOM 3334 O O . ASN A 1 421 ? -19.984 -5.214 56.355 1.00 98.56 421 ASN A O 1
ATOM 3338 N N . SER A 1 422 ? -18.437 -3.856 57.232 1.00 98.00 422 SER A N 1
ATOM 3339 C CA . SER A 1 422 ? -19.389 -3.003 57.951 1.00 98.00 422 SER A CA 1
ATOM 3340 C C . SER A 1 422 ? -19.083 -1.525 57.722 1.00 98.00 422 SER A C 1
ATOM 3342 O O . SER A 1 422 ? -19.676 -0.912 56.842 1.00 98.00 422 SER A O 1
ATOM 3344 N N . THR A 1 423 ? -18.145 -0.943 58.468 1.00 96.94 423 THR A N 1
ATOM 3345 C CA . THR A 1 423 ? -17.820 0.488 58.429 1.00 96.94 423 THR A CA 1
ATOM 3346 C C . THR A 1 423 ? -17.474 0.981 57.027 1.00 96.94 423 THR A C 1
ATOM 3348 O O . THR A 1 423 ? -18.062 1.958 56.571 1.00 96.94 423 THR A O 1
ATOM 3351 N N . PHE A 1 424 ? -16.542 0.317 56.340 1.00 97.06 424 PHE A N 1
ATOM 3352 C CA . PHE A 1 424 ? -16.150 0.695 54.985 1.00 97.06 424 PHE A CA 1
ATOM 3353 C C . PHE A 1 424 ? -17.294 0.463 54.002 1.00 97.06 424 PHE A C 1
ATOM 3355 O O . PHE A 1 424 ? -17.700 1.404 53.334 1.00 97.06 424 PHE A O 1
ATOM 3362 N N . TYR A 1 425 ? -17.857 -0.748 53.962 1.00 98.25 425 TYR A N 1
ATOM 3363 C CA . TYR A 1 425 ? -18.949 -1.110 53.054 1.00 98.25 425 TYR A CA 1
ATOM 3364 C C . TYR A 1 425 ? -20.146 -0.149 53.133 1.00 98.25 425 TYR A C 1
ATOM 3366 O O . TYR A 1 425 ? -20.595 0.368 52.113 1.00 98.25 425 TYR A O 1
ATOM 3374 N N . ASN A 1 426 ? -20.606 0.166 54.347 1.00 97.88 426 ASN A N 1
ATOM 3375 C CA . ASN A 1 426 ? -21.752 1.052 54.562 1.00 97.88 426 ASN A CA 1
ATOM 3376 C C . ASN A 1 426 ? -21.451 2.524 54.262 1.00 97.88 426 ASN A C 1
ATOM 3378 O O . ASN A 1 426 ? -22.372 3.290 53.995 1.00 97.88 426 ASN A O 1
ATOM 3382 N N . LYS A 1 427 ? -20.180 2.934 54.343 1.00 96.00 427 LYS A N 1
ATOM 3383 C CA . LYS A 1 427 ? -19.753 4.305 54.043 1.00 96.00 427 LYS A CA 1
ATOM 3384 C C . LYS A 1 427 ? -19.443 4.501 52.560 1.00 96.00 427 LYS A C 1
ATOM 3386 O O . LYS A 1 427 ? -19.691 5.580 52.037 1.00 96.00 427 LYS A O 1
ATOM 3391 N N . ALA A 1 428 ? -18.865 3.489 51.918 1.00 97.25 428 ALA A N 1
ATOM 3392 C CA . ALA A 1 428 ? -18.340 3.573 50.563 1.00 97.25 428 ALA A CA 1
ATOM 3393 C C . ALA A 1 428 ? -19.415 3.406 49.483 1.00 97.25 428 ALA A C 1
ATOM 3395 O O . ALA A 1 428 ? -19.277 3.966 48.398 1.00 97.25 428 ALA A O 1
ATOM 3396 N N . PHE A 1 429 ? -20.466 2.636 49.772 1.00 98.19 429 PHE A N 1
ATOM 3397 C CA . PHE A 1 429 ? -21.462 2.232 48.784 1.00 98.19 429 PHE A CA 1
ATOM 3398 C C . PHE A 1 429 ? -22.870 2.587 49.250 1.00 98.19 429 PHE A C 1
ATOM 3400 O O . PHE A 1 429 ? -23.261 2.285 50.382 1.00 98.19 429 PHE A O 1
ATOM 3407 N N . SER A 1 430 ? -23.648 3.181 48.351 1.00 97.31 430 SER A N 1
ATOM 3408 C CA . SER A 1 430 ? -25.091 3.363 48.511 1.00 97.31 430 SER A CA 1
ATOM 3409 C C . SER A 1 430 ? -25.829 2.021 48.525 1.00 97.31 430 SER A C 1
ATOM 3411 O O . SER A 1 430 ? -25.305 1.003 48.083 1.00 97.31 430 SER A O 1
ATOM 3413 N N . SER A 1 431 ? -27.085 1.998 48.975 1.00 97.12 431 SER A N 1
ATOM 3414 C CA . SER A 1 431 ? -27.882 0.762 49.023 1.00 97.12 431 SER A CA 1
ATOM 3415 C C . SER A 1 431 ? -28.042 0.073 47.661 1.00 97.12 431 SER A C 1
ATOM 3417 O O . SER A 1 431 ? -28.064 -1.153 47.604 1.00 97.12 431 SER A O 1
ATOM 3419 N N . ALA A 1 432 ? -28.119 0.841 46.569 1.00 96.44 432 ALA A N 1
ATOM 3420 C CA . ALA A 1 432 ? -28.194 0.292 45.214 1.00 96.44 432 ALA A CA 1
ATOM 3421 C C . ALA A 1 432 ? -26.857 -0.332 44.777 1.00 96.44 432 ALA A C 1
ATOM 3423 O O . ALA A 1 432 ? -26.833 -1.433 44.237 1.00 96.44 432 ALA A O 1
ATOM 3424 N N . GLU A 1 433 ? -25.735 0.324 45.082 1.00 98.25 433 GLU A N 1
ATOM 3425 C CA . GLU A 1 433 ? -24.392 -0.210 44.824 1.00 98.25 433 GLU A CA 1
ATOM 3426 C C . GLU A 1 433 ? -24.109 -1.462 45.656 1.00 98.25 433 GLU A C 1
ATOM 3428 O O . GLU A 1 433 ? -23.630 -2.465 45.137 1.00 98.25 433 GLU A O 1
ATOM 3433 N N . GLN A 1 434 ? -24.491 -1.451 46.930 1.00 98.19 434 GLN A N 1
ATOM 3434 C CA . GLN A 1 434 ? -24.398 -2.606 47.819 1.00 98.19 434 GLN A CA 1
ATOM 3435 C C . GLN A 1 434 ? -25.124 -3.839 47.262 1.00 98.19 434 GLN A C 1
ATOM 3437 O O . GLN A 1 434 ? -24.632 -4.957 47.415 1.00 98.19 434 GLN A O 1
ATOM 3442 N N . ALA A 1 435 ? -26.263 -3.651 46.590 1.00 97.44 435 ALA A N 1
ATOM 3443 C CA . ALA A 1 435 ? -27.000 -4.747 45.965 1.00 97.44 435 ALA A CA 1
ATOM 3444 C C . ALA A 1 435 ? -26.226 -5.406 44.808 1.00 97.44 435 ALA A C 1
ATOM 3446 O O . ALA A 1 435 ? -26.383 -6.604 44.590 1.00 97.44 435 ALA A O 1
ATOM 3447 N N . ALA A 1 436 ? -25.358 -4.660 44.117 1.00 97.62 436 ALA A N 1
ATOM 3448 C CA . ALA A 1 436 ? -24.515 -5.186 43.043 1.00 97.62 436 ALA A CA 1
ATOM 3449 C C . ALA A 1 436 ? -23.254 -5.909 43.546 1.00 97.62 436 ALA A C 1
ATOM 3451 O O . ALA A 1 436 ? -22.619 -6.637 42.785 1.00 97.62 436 ALA A O 1
ATOM 3452 N N . ILE A 1 437 ? -22.859 -5.717 44.810 1.00 98.56 437 ILE A N 1
ATOM 3453 C CA . ILE A 1 437 ? -21.683 -6.382 45.384 1.00 98.56 437 ILE A CA 1
ATOM 3454 C C . ILE A 1 437 ? -22.058 -7.813 45.761 1.00 98.56 437 ILE A C 1
ATOM 3456 O O . ILE A 1 437 ? -22.983 -8.054 46.541 1.00 98.56 437 ILE A O 1
ATOM 3460 N N . LEU A 1 438 ? -21.308 -8.783 45.254 1.00 98.38 438 LEU A N 1
ATOM 3461 C CA . LEU A 1 438 ? -21.567 -10.203 45.452 1.00 98.38 438 LEU A CA 1
ATOM 3462 C C . LEU A 1 438 ? -20.996 -10.700 46.780 1.00 98.38 438 LEU A C 1
ATOM 3464 O O . LEU A 1 438 ? -19.889 -10.348 47.183 1.00 98.38 438 LEU A O 1
ATOM 3468 N N . THR A 1 439 ? -21.757 -11.559 47.464 1.00 98.38 439 THR A N 1
ATOM 3469 C CA . THR A 1 439 ? -21.206 -12.326 48.590 1.00 98.38 439 THR A CA 1
ATOM 3470 C C . THR A 1 439 ? -20.304 -13.404 48.011 1.00 98.38 439 THR A C 1
ATOM 3472 O O . THR A 1 439 ? -20.757 -14.211 47.203 1.00 98.38 439 THR A O 1
ATOM 3475 N N . THR A 1 440 ? -19.036 -13.401 48.402 1.00 97.62 440 THR A N 1
ATOM 3476 C CA . THR A 1 440 ? -18.004 -14.271 47.836 1.00 97.62 440 THR A CA 1
ATOM 3477 C C . THR A 1 440 ? -17.546 -15.279 48.878 1.00 97.62 440 THR A C 1
ATOM 3479 O O . THR A 1 440 ? -17.212 -14.887 49.996 1.00 97.62 440 THR A O 1
ATOM 3482 N N . ASP A 1 441 ? -17.479 -16.558 48.504 1.00 97.44 441 ASP A N 1
ATOM 3483 C CA . ASP A 1 441 ? -16.770 -17.570 49.288 1.00 97.44 441 ASP A CA 1
ATOM 3484 C C . ASP A 1 441 ? -15.259 -17.329 49.157 1.00 97.44 441 ASP A C 1
ATOM 3486 O O . ASP A 1 441 ? -14.634 -17.603 48.129 1.00 97.44 441 ASP A O 1
ATOM 3490 N N . VAL A 1 442 ? -14.667 -16.767 50.202 1.00 97.00 442 VAL A N 1
ATOM 3491 C CA . VAL A 1 442 ? -13.247 -16.439 50.273 1.00 97.00 442 VAL A CA 1
ATOM 3492 C C . VAL A 1 442 ? -12.487 -17.646 50.818 1.00 97.00 442 VAL A C 1
ATOM 3494 O O . VAL A 1 442 ? -12.562 -17.981 52.002 1.00 97.00 442 VAL A O 1
ATOM 3497 N N . ASP A 1 443 ? -11.735 -18.305 49.936 1.00 96.19 443 ASP A N 1
ATOM 3498 C CA . ASP A 1 443 ? -10.884 -19.448 50.272 1.00 96.19 443 ASP A CA 1
ATOM 3499 C C . ASP A 1 443 ? -9.670 -18.989 51.090 1.00 96.19 443 ASP A C 1
ATOM 3501 O O . ASP A 1 443 ? -8.798 -18.325 50.541 1.00 96.19 443 ASP A O 1
ATOM 3505 N N . ASN A 1 444 ? -9.586 -19.332 52.378 1.00 94.94 444 ASN A N 1
ATOM 3506 C CA . ASN A 1 444 ? -8.455 -19.040 53.277 1.00 94.94 444 ASN A CA 1
ATOM 3507 C C . ASN A 1 444 ? -7.578 -20.279 53.541 1.00 94.94 444 ASN A C 1
ATOM 3509 O O . ASN A 1 444 ? -6.752 -20.285 54.461 1.00 94.94 444 ASN A O 1
ATOM 3513 N N . SER A 1 445 ? -7.745 -21.335 52.743 1.00 92.69 445 SER A N 1
ATOM 3514 C CA . SER A 1 445 ? -6.983 -22.572 52.882 1.00 92.69 445 SER A CA 1
ATOM 3515 C C . SER A 1 445 ? -5.484 -22.379 52.624 1.00 92.69 445 SER A C 1
ATOM 3517 O O . SER A 1 445 ? -5.011 -21.372 52.093 1.00 92.69 445 SER A O 1
ATOM 3519 N N . LYS A 1 446 ? -4.693 -23.401 52.968 1.00 88.81 446 LYS A N 1
ATOM 3520 C CA . LYS A 1 446 ? -3.228 -23.365 52.845 1.00 88.81 446 LYS A CA 1
ATOM 3521 C C . LYS A 1 446 ? -2.735 -23.096 51.413 1.00 88.81 446 LYS A C 1
ATOM 3523 O O . LYS A 1 446 ? -1.657 -22.528 51.263 1.00 88.81 446 LYS A O 1
ATOM 3528 N N . SER A 1 447 ? -3.495 -23.451 50.371 1.00 90.50 447 SER A N 1
ATOM 3529 C CA . SER A 1 447 ? -3.134 -23.149 48.971 1.00 90.50 447 SER A CA 1
ATOM 3530 C C . SER A 1 447 ? -3.140 -21.656 48.647 1.00 90.50 447 SER A C 1
ATOM 3532 O O . SER A 1 447 ? -2.531 -21.241 47.665 1.00 90.50 447 SER A O 1
ATOM 3534 N N . GLN A 1 448 ? -3.798 -20.851 49.475 1.00 91.62 448 GLN A N 1
ATOM 3535 C CA . GLN A 1 448 ? -3.896 -19.400 49.329 1.00 91.62 448 GLN A CA 1
ATOM 3536 C C . GLN A 1 448 ? -2.783 -18.677 50.097 1.00 91.62 448 GLN A C 1
ATOM 3538 O O . GLN A 1 448 ? -2.582 -17.469 49.940 1.00 91.62 448 GLN A O 1
ATOM 3543 N N . CYS A 1 449 ? -2.035 -19.412 50.921 1.00 88.12 449 CYS A N 1
ATOM 3544 C CA . CYS A 1 449 ? -0.859 -18.941 51.637 1.00 88.12 449 CYS A CA 1
ATOM 3545 C C . CYS A 1 449 ? 0.412 -19.119 50.795 1.00 88.12 449 CYS A C 1
ATOM 3547 O O . CYS A 1 449 ? 0.446 -19.821 49.785 1.00 88.12 449 CYS A O 1
ATOM 3549 N N . TYR A 1 450 ? 1.503 -18.501 51.241 1.00 83.38 450 TYR A N 1
ATOM 3550 C CA . TYR A 1 450 ? 2.814 -18.774 50.666 1.00 83.38 450 TYR A CA 1
ATOM 3551 C C . TYR A 1 450 ? 3.286 -20.180 51.056 1.00 83.38 450 TYR A C 1
ATOM 3553 O O . TYR A 1 450 ? 3.334 -20.510 52.238 1.00 83.38 450 TYR A O 1
ATOM 3561 N N . SER A 1 451 ? 3.675 -20.991 50.069 1.00 80.31 451 SER A N 1
ATOM 3562 C CA . SER A 1 451 ? 3.944 -22.429 50.231 1.00 80.31 451 SER A CA 1
ATOM 3563 C C . SER A 1 451 ? 5.050 -22.785 51.233 1.00 80.31 451 SER A C 1
ATOM 3565 O O . SER A 1 451 ? 5.076 -23.909 51.729 1.00 80.31 451 SER A O 1
ATOM 3567 N N . ILE A 1 452 ? 5.953 -21.848 51.540 1.00 79.19 452 ILE A N 1
ATOM 3568 C CA . ILE A 1 452 ? 7.018 -22.039 52.537 1.00 79.19 452 ILE A CA 1
ATOM 3569 C C . ILE A 1 452 ? 6.466 -21.994 53.969 1.00 79.19 452 ILE A C 1
ATOM 3571 O O . ILE A 1 452 ? 7.023 -22.632 54.862 1.00 79.19 452 ILE A O 1
ATOM 3575 N N . TRP A 1 453 ? 5.374 -21.266 54.206 1.00 78.50 453 TRP A N 1
ATOM 3576 C CA . TRP A 1 453 ? 4.781 -21.147 55.532 1.00 78.50 453 TRP A CA 1
ATOM 3577 C C . TRP A 1 453 ? 3.770 -22.266 55.787 1.00 78.50 453 TRP A C 1
ATOM 3579 O O . TRP A 1 453 ? 3.009 -22.683 54.914 1.00 78.50 453 TRP A O 1
ATOM 3589 N N . THR A 1 454 ? 3.751 -22.761 57.022 1.00 81.31 454 THR A N 1
ATOM 3590 C CA . THR A 1 454 ? 2.798 -23.782 57.479 1.00 81.31 454 THR A CA 1
ATOM 3591 C C . THR A 1 454 ? 1.619 -23.187 58.247 1.00 81.31 454 THR A C 1
ATOM 3593 O O . THR A 1 454 ? 0.714 -23.930 58.621 1.00 81.31 454 THR A O 1
ATOM 3596 N N . THR A 1 455 ? 1.611 -21.866 58.452 1.00 86.12 455 THR A N 1
ATOM 3597 C CA . THR A 1 455 ? 0.576 -21.128 59.179 1.00 86.12 455 THR A CA 1
ATOM 3598 C C . THR A 1 455 ? -0.783 -21.261 58.499 1.00 86.12 455 THR A C 1
ATOM 3600 O O . THR A 1 455 ? -0.923 -20.990 57.305 1.00 86.12 455 THR A O 1
ATOM 3603 N N . SER A 1 456 ? -1.797 -21.653 59.271 1.00 86.38 456 SER A N 1
ATOM 3604 C CA . SER A 1 456 ? -3.176 -21.724 58.786 1.00 86.38 456 SER A CA 1
ATOM 3605 C C . SER A 1 456 ? -3.773 -20.324 58.618 1.00 86.38 456 SER A C 1
ATOM 3607 O O . SER A 1 456 ? -3.685 -19.510 59.541 1.00 86.38 456 SER A O 1
ATOM 3609 N N . GLY A 1 457 ? -4.411 -20.071 57.469 1.00 87.38 457 GLY A N 1
ATOM 3610 C CA . GLY A 1 457 ? -5.162 -18.840 57.189 1.00 87.38 457 GLY A CA 1
ATOM 3611 C C . GLY A 1 457 ? -6.499 -18.724 57.925 1.00 87.38 457 GLY A C 1
ATOM 3612 O O . GLY A 1 457 ? -7.100 -17.651 57.920 1.00 87.38 457 GLY A O 1
ATOM 3613 N N . GLY A 1 458 ? -6.924 -19.790 58.610 1.00 91.56 458 GLY A N 1
ATOM 3614 C CA . GLY A 1 458 ? -8.239 -19.899 59.241 1.00 91.56 458 GLY A CA 1
ATOM 3615 C C . GLY A 1 458 ? -9.256 -20.590 58.336 1.00 91.56 458 GLY A C 1
ATOM 3616 O O . GLY A 1 458 ? -8.889 -21.190 57.324 1.00 91.56 458 GLY A O 1
ATOM 3617 N N . ASN A 1 459 ? -10.531 -20.534 58.721 1.00 96.06 459 ASN A N 1
ATOM 3618 C CA . ASN A 1 459 ? -11.606 -21.094 57.909 1.00 96.06 459 ASN A CA 1
ATOM 3619 C C . ASN A 1 459 ? -11.912 -20.192 56.707 1.00 96.06 459 ASN A C 1
ATOM 3621 O O . ASN A 1 459 ? -11.628 -18.991 56.707 1.00 96.06 459 ASN A O 1
ATOM 3625 N N . ASN A 1 460 ? -12.522 -20.774 55.677 1.00 97.38 460 ASN A N 1
ATOM 3626 C CA . ASN A 1 460 ? -13.087 -19.999 54.576 1.00 97.38 460 ASN A CA 1
ATOM 3627 C C . ASN A 1 460 ? -14.208 -19.092 55.100 1.00 97.38 460 ASN A C 1
ATOM 3629 O O . ASN A 1 460 ? -14.931 -19.461 56.026 1.00 97.38 460 ASN A O 1
ATOM 3633 N N . THR A 1 461 ? -14.340 -17.909 54.509 1.00 98.31 461 THR A N 1
ATOM 3634 C CA . THR A 1 461 ? -15.302 -16.882 54.932 1.00 98.31 461 THR A CA 1
ATOM 3635 C C . THR A 1 461 ? -16.261 -16.530 53.806 1.00 98.31 461 THR A C 1
ATOM 3637 O O . THR A 1 461 ? -15.990 -16.803 52.643 1.00 98.31 461 THR A O 1
ATOM 3640 N N . GLN A 1 462 ? -17.381 -15.896 54.151 1.00 98.25 462 GLN A N 1
ATOM 3641 C CA . GLN A 1 462 ? -18.265 -15.248 53.186 1.00 98.25 462 GLN A CA 1
ATOM 3642 C C . GLN A 1 462 ? -18.162 -13.740 53.357 1.00 98.25 462 GLN A C 1
ATOM 3644 O O . GLN A 1 462 ? -18.531 -13.214 54.409 1.00 98.25 462 GLN A O 1
ATOM 3649 N N . ASP A 1 463 ? -17.636 -13.065 52.337 1.00 98.50 463 ASP A N 1
ATOM 3650 C CA . ASP A 1 463 ? -17.299 -11.643 52.396 1.00 98.50 463 ASP A CA 1
ATOM 3651 C C . ASP A 1 463 ? -17.863 -10.895 51.179 1.00 98.50 463 ASP A C 1
ATOM 3653 O O . ASP A 1 463 ? -17.865 -11.409 50.060 1.00 98.50 463 ASP A O 1
ATOM 3657 N N . LYS A 1 464 ? -18.333 -9.662 51.394 1.00 98.44 464 LYS A N 1
ATOM 3658 C CA . LYS A 1 464 ? -18.684 -8.707 50.326 1.00 98.44 464 LYS A CA 1
ATOM 3659 C C . LYS A 1 464 ? -17.452 -7.932 49.868 1.00 98.44 464 LYS A C 1
ATOM 3661 O O . LYS A 1 464 ? -17.268 -7.684 48.682 1.00 98.44 464 LYS A O 1
ATOM 3666 N N . VAL A 1 465 ? -16.603 -7.557 50.825 1.00 98.44 465 VAL A N 1
ATOM 3667 C CA . VAL A 1 465 ? -15.348 -6.839 50.590 1.00 98.44 465 VAL A CA 1
ATOM 3668 C C . VAL A 1 465 ? -14.225 -7.565 51.319 1.00 98.44 465 VAL A C 1
ATOM 3670 O O . VAL A 1 465 ? -14.334 -7.872 52.508 1.00 98.44 465 VAL A O 1
ATOM 3673 N N . PHE A 1 466 ? -13.135 -7.835 50.613 1.00 97.75 466 PHE A N 1
ATOM 3674 C CA . PHE A 1 466 ? -12.011 -8.614 51.117 1.00 97.75 466 PHE A CA 1
ATOM 3675 C C . PHE A 1 466 ? -10.669 -8.047 50.643 1.00 97.75 466 PHE A C 1
ATOM 3677 O O . PHE A 1 466 ? -10.603 -7.024 49.962 1.00 97.75 466 PHE A O 1
ATOM 3684 N N . LEU A 1 467 ? -9.578 -8.695 51.044 1.00 95.25 467 LEU A N 1
ATOM 3685 C CA . LEU A 1 467 ? -8.235 -8.446 50.519 1.00 95.25 467 LEU A CA 1
ATOM 3686 C C . LEU A 1 467 ? -7.787 -9.645 49.698 1.00 95.25 467 LEU A C 1
ATOM 3688 O O . LEU A 1 467 ? -8.189 -10.767 49.986 1.00 95.25 467 LEU A O 1
ATOM 3692 N N . LEU A 1 468 ? -6.916 -9.441 48.715 1.00 93.38 468 LEU A N 1
ATOM 3693 C CA . LEU A 1 468 ? -6.353 -10.574 47.983 1.00 93.38 468 LEU A CA 1
ATOM 3694 C C . LEU A 1 468 ? -5.524 -11.477 48.910 1.00 93.38 468 LEU A C 1
ATOM 3696 O O . LEU A 1 468 ? -4.856 -11.009 49.840 1.00 93.38 468 LEU A O 1
ATOM 3700 N N . SER A 1 469 ? -5.538 -12.778 48.639 1.00 91.88 469 SER A N 1
ATOM 3701 C CA . SER A 1 469 ? -4.584 -13.729 49.205 1.00 91.88 469 SER A CA 1
ATOM 3702 C C . SER A 1 469 ? -3.198 -13.550 48.594 1.00 91.88 469 SER A C 1
ATOM 3704 O O . SER A 1 469 ? -3.013 -12.879 47.575 1.00 91.88 469 SER A O 1
ATOM 3706 N N . TYR A 1 470 ? -2.206 -14.218 49.178 1.00 87.12 470 TYR A N 1
ATOM 3707 C CA . TYR A 1 470 ? -0.893 -14.348 48.555 1.00 87.12 470 TYR A CA 1
ATOM 3708 C C . TYR A 1 470 ? -0.979 -14.982 47.159 1.00 87.12 470 TYR A C 1
ATOM 3710 O O . TYR A 1 470 ? -0.370 -14.474 46.216 1.00 87.12 470 TYR A O 1
ATOM 3718 N N . ALA A 1 471 ? -1.738 -16.070 47.008 1.00 88.56 471 ALA A N 1
ATOM 3719 C CA . ALA A 1 471 ? -1.862 -16.762 45.727 1.00 88.56 471 ALA A CA 1
ATOM 3720 C C . ALA A 1 471 ? -2.563 -15.896 44.666 1.00 88.56 471 ALA A C 1
ATOM 3722 O O . ALA A 1 471 ? -2.101 -15.836 43.527 1.00 88.56 471 ALA A O 1
ATOM 3723 N N . GLU A 1 472 ? -3.623 -15.176 45.038 1.00 91.00 472 GLU A N 1
ATOM 3724 C CA . GLU A 1 472 ? -4.349 -14.253 44.158 1.00 91.00 472 GLU A CA 1
ATOM 3725 C C . GLU A 1 472 ? -3.481 -13.057 43.763 1.00 91.00 472 GLU A C 1
ATOM 3727 O O . GLU A 1 472 ? -3.380 -12.726 42.581 1.00 91.00 472 GLU A O 1
ATOM 3732 N N . ALA A 1 473 ? -2.790 -12.443 44.726 1.00 86.69 473 ALA A N 1
ATOM 3733 C CA . ALA A 1 473 ? -1.851 -11.369 44.438 1.00 86.69 473 ALA A CA 1
ATOM 3734 C C . ALA A 1 473 ? -0.747 -11.855 43.486 1.00 86.69 473 ALA A C 1
ATOM 3736 O O . ALA A 1 473 ? -0.410 -11.162 42.525 1.00 86.69 473 ALA A O 1
ATOM 3737 N N . ASN A 1 474 ? -0.205 -13.060 43.698 1.00 82.06 474 ASN A N 1
ATOM 3738 C CA . ASN A 1 474 ? 0.795 -13.640 42.803 1.00 82.06 474 ASN A CA 1
ATOM 3739 C C . ASN A 1 474 ? 0.224 -13.915 41.405 1.00 82.06 474 ASN A C 1
ATOM 3741 O O . ASN A 1 474 ? 0.882 -13.612 40.414 1.00 82.06 474 ASN A O 1
ATOM 3745 N N . LYS A 1 475 ? -1.008 -14.424 41.313 1.00 87.19 475 LYS A N 1
ATOM 3746 C CA . LYS A 1 475 ? -1.696 -14.678 40.041 1.00 87.19 475 LYS A CA 1
ATOM 3747 C C . LYS A 1 475 ? -1.884 -13.397 39.226 1.00 87.19 475 LYS A C 1
ATOM 3749 O O . LYS A 1 475 ? -1.535 -13.379 38.050 1.00 87.19 475 LYS A O 1
ATOM 3754 N N . TYR A 1 476 ? -2.428 -12.343 39.834 1.00 86.19 476 TYR A N 1
ATOM 3755 C CA . TYR A 1 476 ? -2.828 -11.134 39.103 1.00 86.19 476 TYR A CA 1
ATOM 3756 C C . TYR A 1 476 ? -1.705 -10.105 38.952 1.00 86.19 476 TYR A C 1
ATOM 3758 O O . TYR A 1 476 ? -1.680 -9.361 37.976 1.00 86.19 476 TYR A O 1
ATOM 3766 N N . PHE A 1 477 ? -0.753 -10.067 39.887 1.00 79.25 477 PHE A N 1
ATOM 3767 C CA . PHE A 1 477 ? 0.315 -9.063 39.904 1.00 79.25 477 PHE A CA 1
ATOM 3768 C C . PHE A 1 477 ? 1.729 -9.651 39.793 1.00 79.25 477 PHE A C 1
ATOM 3770 O O . PHE A 1 477 ? 2.689 -8.896 39.646 1.00 79.25 477 PHE A O 1
ATOM 3777 N N . GLY A 1 478 ? 1.892 -10.978 39.824 1.00 74.75 478 GLY A N 1
ATOM 3778 C CA . GLY A 1 478 ? 3.199 -11.626 39.670 1.00 74.75 478 GLY A CA 1
ATOM 3779 C C . GLY A 1 478 ? 4.156 -11.381 40.838 1.00 74.75 478 GLY A C 1
ATOM 3780 O O . GLY A 1 478 ? 5.367 -11.326 40.630 1.00 74.75 478 GLY A O 1
ATOM 3781 N N . VAL A 1 479 ? 3.629 -11.208 42.051 1.00 64.06 479 VAL A N 1
ATOM 3782 C CA . VAL A 1 479 ? 4.374 -10.808 43.260 1.00 64.06 479 VAL A CA 1
ATOM 3783 C C . VAL A 1 479 ? 5.210 -11.940 43.906 1.00 64.06 479 VAL A C 1
ATOM 3785 O O . VAL A 1 479 ? 5.405 -11.984 45.115 1.00 64.06 479 VAL A O 1
ATOM 3788 N N . GLY A 1 480 ? 5.714 -12.894 43.121 1.00 59.09 480 GLY A N 1
ATOM 3789 C CA . GLY A 1 480 ? 6.485 -14.046 43.608 1.00 59.09 480 GLY A CA 1
ATOM 3790 C C . GLY A 1 480 ? 7.914 -13.720 44.080 1.00 59.09 480 GLY A C 1
ATOM 3791 O O . GLY A 1 480 ? 8.466 -12.653 43.814 1.00 59.09 480 GLY A O 1
ATOM 3792 N N . LYS A 1 481 ? 8.569 -14.675 44.764 1.00 52.72 481 LYS A N 1
ATOM 3793 C CA . LYS A 1 481 ? 9.979 -14.547 45.192 1.00 52.72 481 LYS A CA 1
ATOM 3794 C C . LYS A 1 481 ? 10.886 -14.246 43.986 1.00 52.72 481 LYS A C 1
ATOM 3796 O O . LYS A 1 481 ? 10.961 -15.052 43.066 1.00 52.72 481 LYS A O 1
ATOM 3801 N N . GLY A 1 482 ? 11.612 -13.123 44.025 1.00 49.03 482 GLY A N 1
ATOM 3802 C CA . GLY A 1 482 ? 12.531 -12.703 42.955 1.00 49.03 482 GLY A CA 1
ATOM 3803 C C . GLY A 1 482 ? 11.894 -11.857 41.844 1.00 49.03 482 GLY A C 1
ATOM 3804 O O . GLY A 1 482 ? 12.559 -11.583 40.846 1.00 49.03 482 GLY A O 1
ATOM 3805 N N . SER A 1 483 ? 10.637 -11.422 41.995 1.00 50.47 483 SER A N 1
ATOM 3806 C CA . SER A 1 483 ? 9.991 -10.527 41.032 1.00 50.47 483 SER A CA 1
ATOM 3807 C C . SER A 1 483 ? 10.662 -9.146 41.018 1.00 50.47 483 SER A C 1
ATOM 3809 O O . SER A 1 483 ? 10.600 -8.392 41.985 1.00 50.47 483 SER A O 1
ATOM 3811 N N . SER A 1 484 ? 11.280 -8.785 39.892 1.00 48.12 484 SER A N 1
ATOM 3812 C CA . SER A 1 484 ? 11.774 -7.428 39.600 1.00 48.12 484 SER A CA 1
ATOM 3813 C C . SER A 1 484 ? 10.711 -6.532 38.947 1.00 48.12 484 SER A C 1
ATOM 3815 O O . SER A 1 484 ? 10.976 -5.370 38.629 1.00 48.12 484 SER A O 1
ATOM 3817 N N . LYS A 1 485 ? 9.497 -7.062 38.727 1.00 49.03 485 LYS A N 1
ATOM 3818 C CA . LYS A 1 485 ? 8.380 -6.318 38.143 1.00 49.03 485 LYS A CA 1
ATOM 3819 C C . LYS A 1 485 ? 7.873 -5.294 39.156 1.00 49.03 485 LYS A C 1
ATOM 3821 O O . LYS A 1 485 ? 7.193 -5.635 40.116 1.00 49.03 485 LYS A O 1
ATOM 3826 N N . LYS A 1 486 ? 8.179 -4.020 38.906 1.00 49.34 486 LYS A N 1
ATOM 3827 C CA . LYS A 1 486 ? 7.556 -2.887 39.595 1.00 49.34 486 LYS A CA 1
ATOM 3828 C C . LYS A 1 486 ? 6.058 -2.900 39.287 1.00 49.34 486 LYS A C 1
ATOM 3830 O O . LYS A 1 486 ? 5.633 -2.416 38.242 1.00 49.34 486 LYS A O 1
ATOM 3835 N N . THR A 1 487 ? 5.246 -3.476 40.162 1.00 50.16 487 THR A N 1
ATOM 3836 C CA . THR A 1 487 ? 3.791 -3.345 40.060 1.00 50.16 487 THR A CA 1
ATOM 3837 C C . THR A 1 487 ? 3.436 -1.919 40.461 1.00 50.16 487 THR A C 1
ATOM 3839 O O . THR A 1 487 ? 3.625 -1.549 41.619 1.00 50.16 487 THR A O 1
ATOM 3842 N N . ALA A 1 488 ? 2.927 -1.117 39.524 1.00 42.44 488 ALA A N 1
ATOM 3843 C CA . ALA A 1 488 ? 2.612 0.307 39.707 1.00 42.44 488 ALA A CA 1
ATOM 3844 C C . ALA A 1 488 ? 1.542 0.611 40.783 1.00 42.44 488 ALA A C 1
ATOM 3846 O O . ALA A 1 488 ? 1.131 1.756 40.931 1.00 42.44 488 ALA A O 1
ATOM 3847 N N . ALA A 1 489 ? 1.078 -0.393 41.531 1.00 49.81 489 ALA A N 1
ATOM 3848 C CA . ALA A 1 489 ? -0.123 -0.305 42.348 1.00 49.81 489 ALA A CA 1
ATOM 3849 C C . ALA A 1 489 ? 0.040 -0.813 43.798 1.00 49.81 489 ALA A C 1
ATOM 3851 O O . ALA A 1 489 ? -0.965 -1.113 44.430 1.00 49.81 489 ALA A O 1
ATOM 3852 N N . GLY A 1 490 ? 1.272 -0.927 44.325 1.00 54.84 490 GLY A N 1
ATOM 3853 C CA . GLY A 1 490 ? 1.575 -1.090 45.763 1.00 54.84 490 GLY A CA 1
ATOM 3854 C C . GLY A 1 490 ? 0.523 -1.842 46.591 1.00 54.84 490 GLY A C 1
ATOM 3855 O O . GLY A 1 490 ? -0.226 -1.215 47.340 1.00 54.84 490 GLY A O 1
ATOM 3856 N N . VAL A 1 491 ? 0.422 -3.167 46.434 1.00 54.97 491 VAL A N 1
ATOM 3857 C CA . VAL A 1 491 ? -0.498 -3.960 47.268 1.00 54.97 491 VAL A CA 1
ATOM 3858 C C . VAL A 1 491 ? -0.054 -3.813 48.727 1.00 54.97 491 VAL A C 1
ATOM 3860 O O . VAL A 1 491 ? 1.130 -3.660 48.989 1.00 54.97 491 VAL A O 1
ATOM 3863 N N . ARG A 1 492 ? -0.983 -3.761 49.675 1.00 76.94 492 ARG A N 1
ATOM 3864 C CA . ARG A 1 492 ? -0.662 -3.651 51.104 1.00 76.94 492 ARG A CA 1
ATOM 3865 C C . ARG A 1 492 ? -1.179 -4.907 51.785 1.00 76.94 492 ARG A C 1
ATOM 3867 O O . ARG A 1 492 ? -0.802 -5.963 51.289 1.00 76.94 492 ARG A O 1
ATOM 3874 N N . TRP A 1 493 ? -1.960 -4.871 52.860 1.00 88.12 493 TRP A N 1
ATOM 3875 C CA . TRP A 1 493 ? -2.370 -6.113 53.531 1.00 88.12 493 TRP A CA 1
ATOM 3876 C C . TRP A 1 493 ? -2.881 -7.193 52.560 1.00 88.12 493 TRP A C 1
ATOM 3878 O O . TRP A 1 493 ? -3.691 -6.919 51.674 1.00 88.12 493 TRP A O 1
ATOM 3888 N N . LEU A 1 494 ? -2.405 -8.420 52.753 1.00 89.75 494 LEU A N 1
ATOM 3889 C CA . LEU A 1 494 ? -2.991 -9.627 52.186 1.00 89.75 494 LEU A CA 1
ATOM 3890 C C . LEU A 1 494 ? -3.740 -10.347 53.304 1.00 89.75 494 LEU A C 1
ATOM 3892 O O . LEU A 1 494 ? -3.301 -10.341 54.455 1.00 89.75 494 LEU A O 1
ATOM 3896 N N . ARG A 1 495 ? -4.846 -11.012 52.970 1.00 92.31 495 ARG A N 1
ATOM 3897 C CA . ARG A 1 495 ? -5.600 -11.811 53.955 1.00 92.31 495 ARG A CA 1
ATOM 3898 C C . ARG A 1 495 ? -4.865 -13.076 54.409 1.00 92.31 495 ARG A C 1
ATOM 3900 O O . ARG A 1 495 ? -5.221 -13.674 55.418 1.00 92.31 495 ARG A O 1
ATOM 3907 N N . SER A 1 496 ? -3.838 -13.498 53.671 1.00 89.94 496 SER A N 1
ATOM 3908 C CA . SER A 1 496 ? -3.024 -14.655 54.043 1.00 89.94 496 SER A CA 1
ATOM 3909 C C . SER A 1 496 ? -2.068 -14.312 55.198 1.00 89.94 496 SER A C 1
ATOM 3911 O O . SER A 1 496 ? -1.414 -13.263 55.162 1.00 89.94 496 SER A O 1
ATOM 3913 N N . PRO A 1 497 ? -1.901 -15.201 56.191 1.00 87.12 497 PRO A N 1
ATOM 3914 C CA . PRO A 1 497 ? -0.903 -15.029 57.240 1.00 87.12 497 PRO A CA 1
ATOM 3915 C C . PRO A 1 497 ? 0.528 -15.151 56.691 1.00 87.12 497 PRO A C 1
ATOM 3917 O O . PRO A 1 497 ? 0.763 -15.657 55.588 1.00 87.12 497 PRO A O 1
ATOM 3920 N N . SER A 1 498 ? 1.498 -14.710 57.494 1.00 83.38 498 SER A N 1
ATOM 3921 C CA . SER A 1 498 ? 2.931 -14.921 57.247 1.00 83.38 498 SER A CA 1
ATOM 3922 C C . SER A 1 498 ? 3.454 -16.120 58.067 1.00 83.38 498 SER A C 1
ATOM 3924 O O . SER A 1 498 ? 2.747 -17.115 58.235 1.00 83.38 498 SER A O 1
ATOM 3926 N N . TYR A 1 499 ? 4.684 -16.069 58.590 1.00 82.75 499 TYR A N 1
ATOM 3927 C CA . TYR A 1 499 ? 5.293 -17.168 59.358 1.00 82.75 499 TYR A CA 1
ATOM 3928 C C . TYR A 1 499 ? 4.558 -17.518 60.671 1.00 82.75 499 TYR A C 1
ATOM 3930 O O . TYR A 1 499 ? 4.797 -18.589 61.222 1.00 82.75 499 TYR A O 1
ATOM 3938 N N . SER A 1 500 ? 3.699 -16.631 61.193 1.00 87.12 500 SER A N 1
ATOM 3939 C CA . SER A 1 500 ? 2.871 -16.863 62.386 1.00 87.12 500 SER A CA 1
ATOM 3940 C C . SER A 1 500 ? 1.517 -16.157 62.272 1.00 87.12 500 SER A C 1
ATOM 3942 O O . SER A 1 500 ? 1.370 -15.247 61.461 1.00 87.12 500 SER A O 1
ATOM 3944 N N . GLN A 1 501 ? 0.537 -16.536 63.101 1.00 88.81 501 GLN A N 1
ATOM 3945 C CA . GLN A 1 501 ? -0.780 -15.879 63.153 1.00 88.81 501 GLN A CA 1
ATOM 3946 C C . GLN A 1 501 ? -0.757 -14.486 63.801 1.00 88.81 501 GLN A C 1
ATOM 3948 O O . GLN A 1 501 ? -1.731 -13.749 63.693 1.00 88.81 501 GLN A O 1
ATOM 3953 N N . SER A 1 502 ? 0.345 -14.098 64.447 1.00 90.81 502 SER A N 1
ATOM 3954 C CA . SER A 1 502 ? 0.550 -12.720 64.916 1.00 90.81 502 SER A CA 1
ATOM 3955 C C . SER A 1 502 ? 1.125 -11.816 63.813 1.00 90.81 502 SER A C 1
ATOM 3957 O O . SER A 1 502 ? 1.435 -10.647 64.053 1.00 90.81 502 SER A O 1
ATOM 3959 N N . ASN A 1 503 ? 1.267 -12.342 62.587 1.00 89.38 503 ASN A N 1
ATOM 3960 C CA . ASN A 1 503 ? 1.757 -11.617 61.424 1.00 89.38 503 ASN A CA 1
ATOM 3961 C C . ASN A 1 503 ? 0.909 -11.879 60.174 1.00 89.38 503 ASN A C 1
ATOM 3963 O O . ASN A 1 503 ? 0.667 -13.026 59.798 1.00 89.38 503 ASN A O 1
ATOM 3967 N N . ALA A 1 504 ? 0.575 -10.820 59.444 1.00 87.06 504 ALA A N 1
ATOM 3968 C CA . ALA A 1 504 ? -0.055 -10.936 58.132 1.00 87.06 504 ALA A CA 1
ATOM 3969 C C . ALA A 1 504 ? 0.953 -10.658 57.007 1.00 87.06 504 ALA A C 1
ATOM 3971 O O . ALA A 1 504 ? 1.967 -9.972 57.196 1.00 87.06 504 ALA A O 1
ATOM 3972 N N . ALA A 1 505 ? 0.708 -11.257 55.841 1.00 84.62 505 ALA A N 1
ATOM 3973 C CA . ALA A 1 505 ? 1.487 -10.968 54.648 1.00 84.62 505 ALA A CA 1
ATOM 3974 C C . ALA A 1 505 ? 1.107 -9.584 54.099 1.00 84.62 505 ALA A C 1
ATOM 3976 O O . ALA A 1 505 ? -0.041 -9.151 54.186 1.00 84.62 505 ALA A O 1
ATOM 3977 N N . TYR A 1 506 ? 2.080 -8.881 53.528 1.00 79.75 506 TYR A N 1
ATOM 3978 C CA . TYR A 1 506 ? 1.871 -7.583 52.893 1.00 79.75 506 TYR A CA 1
ATOM 3979 C C . TYR A 1 506 ? 2.836 -7.417 51.713 1.00 79.75 506 TYR A C 1
ATOM 3981 O O . TYR A 1 506 ? 3.803 -8.173 51.582 1.00 79.75 506 TYR A O 1
ATOM 3989 N N . VAL A 1 507 ? 2.576 -6.445 50.837 1.00 73.12 507 VAL A N 1
ATOM 3990 C CA . VAL A 1 507 ? 3.437 -6.131 49.685 1.00 73.12 507 VAL A CA 1
ATOM 3991 C C . VAL A 1 507 ? 4.060 -4.732 49.862 1.00 73.12 507 VAL A C 1
ATOM 3993 O O . VAL A 1 507 ? 3.445 -3.823 50.409 1.00 73.12 507 VAL A O 1
ATOM 3996 N N . TYR A 1 508 ? 5.327 -4.551 49.462 1.00 60.84 508 TYR A N 1
ATOM 3997 C CA . TYR A 1 508 ? 6.038 -3.267 49.589 1.00 60.84 508 TYR A CA 1
ATOM 3998 C C . TYR A 1 508 ? 5.921 -2.426 48.303 1.00 60.84 508 TYR A C 1
ATOM 4000 O O . TYR A 1 508 ? 5.795 -2.960 47.200 1.00 60.84 508 TYR A O 1
ATOM 4008 N N . ILE A 1 509 ? 6.029 -1.097 48.432 1.00 52.00 509 ILE A N 1
ATOM 4009 C CA . ILE A 1 509 ? 5.774 -0.075 47.388 1.00 52.00 509 ILE A CA 1
ATOM 4010 C C . ILE A 1 509 ? 6.574 -0.279 46.078 1.00 52.00 509 ILE A C 1
ATOM 4012 O O . ILE A 1 509 ? 6.174 0.215 45.028 1.00 52.00 509 ILE A O 1
ATOM 4016 N N . VAL A 1 510 ? 7.679 -1.031 46.095 1.00 46.84 510 VAL A N 1
ATOM 4017 C CA . VAL A 1 510 ? 8.607 -1.168 44.951 1.00 46.84 510 VAL A CA 1
ATOM 4018 C C . VAL A 1 510 ? 8.320 -2.409 44.079 1.00 46.84 510 VAL A C 1
ATOM 4020 O O . VAL A 1 510 ? 9.081 -2.715 43.168 1.00 46.84 510 VAL A O 1
ATOM 4023 N N . GLY A 1 511 ? 7.216 -3.135 44.299 1.00 46.69 511 GLY A N 1
ATOM 4024 C CA . GLY A 1 511 ? 6.886 -4.345 43.517 1.00 46.69 511 GLY A CA 1
ATOM 4025 C C . GLY A 1 511 ? 7.806 -5.545 43.792 1.00 46.69 511 GLY A C 1
ATOM 4026 O O . GLY A 1 511 ? 7.611 -6.629 43.249 1.00 46.69 511 GLY A O 1
ATOM 4027 N N . SER A 1 512 ? 8.774 -5.373 44.689 1.00 44.97 512 SER A N 1
ATOM 4028 C CA . SER A 1 512 ? 9.503 -6.454 45.334 1.00 44.97 512 SER A CA 1
ATOM 4029 C C . SER A 1 512 ? 8.736 -6.841 46.599 1.00 44.97 512 SER A C 1
ATOM 4031 O O . SER A 1 512 ? 8.674 -6.042 47.538 1.00 44.97 512 SER A O 1
ATOM 4033 N N . ILE A 1 513 ? 8.175 -8.056 46.673 1.00 44.72 513 ILE A N 1
ATOM 4034 C CA . ILE A 1 513 ? 7.861 -8.635 47.987 1.00 44.72 513 ILE A CA 1
ATOM 4035 C C . ILE A 1 513 ? 9.198 -8.918 48.664 1.00 44.72 513 ILE A C 1
ATOM 4037 O O . ILE A 1 513 ? 9.851 -9.929 48.405 1.00 44.72 513 ILE A O 1
ATOM 4041 N N . TYR A 1 514 ? 9.623 -8.007 49.531 1.00 47.12 514 TYR A N 1
ATOM 4042 C CA . TYR A 1 514 ? 10.521 -8.384 50.604 1.00 47.12 514 TYR A CA 1
ATOM 4043 C C . TYR A 1 514 ? 9.693 -9.115 51.662 1.00 47.12 514 TYR A C 1
ATOM 4045 O O . TYR A 1 514 ? 8.656 -8.619 52.092 1.00 47.12 514 TYR A O 1
ATOM 4053 N N . PHE A 1 515 ? 10.147 -10.309 52.047 1.00 53.56 515 PHE A N 1
ATOM 4054 C CA . PHE A 1 515 ? 9.520 -11.194 53.034 1.00 53.56 515 PHE A CA 1
ATOM 4055 C C . PHE A 1 515 ? 9.634 -10.642 54.458 1.00 53.56 515 PHE A C 1
ATOM 4057 O O . PHE A 1 515 ? 10.220 -11.276 55.333 1.00 53.56 515 PHE A O 1
ATOM 4064 N N . TYR A 1 516 ? 9.074 -9.465 54.699 1.00 56.16 516 TYR A N 1
ATOM 4065 C CA . TYR A 1 516 ? 8.835 -8.995 56.046 1.00 56.16 516 TYR A CA 1
ATOM 4066 C C . TYR A 1 516 ? 7.394 -9.359 56.391 1.00 56.16 516 TYR A C 1
ATOM 4068 O O . TYR A 1 516 ? 6.436 -9.027 55.707 1.00 56.16 516 TYR A O 1
ATOM 4076 N N . SER A 1 517 ? 7.243 -10.171 57.418 1.00 70.44 517 SER A N 1
ATOM 4077 C CA . SER A 1 517 ? 6.037 -10.224 58.229 1.00 70.44 517 SER A CA 1
ATOM 4078 C C . SER A 1 517 ? 5.771 -8.841 58.815 1.00 70.44 517 SER A C 1
ATOM 4080 O O . SER A 1 517 ? 6.693 -8.230 59.363 1.00 70.44 517 SER A O 1
ATOM 4082 N N . ARG A 1 518 ? 4.531 -8.361 58.770 1.00 82.88 518 ARG A N 1
ATOM 4083 C CA . ARG A 1 518 ? 4.135 -7.195 59.561 1.00 82.88 518 ARG A CA 1
ATOM 4084 C C . ARG A 1 518 ? 3.293 -7.665 60.735 1.00 82.88 518 ARG A C 1
ATOM 4086 O O . ARG A 1 518 ? 2.498 -8.593 60.587 1.00 82.88 518 ARG A O 1
ATOM 4093 N N . ASN A 1 519 ? 3.520 -7.083 61.908 1.00 90.06 519 ASN A N 1
ATOM 4094 C CA . ASN A 1 519 ? 2.675 -7.347 63.066 1.00 90.06 519 ASN A CA 1
ATOM 4095 C C . ASN A 1 519 ? 1.249 -6.911 62.745 1.00 90.06 519 ASN A C 1
ATOM 4097 O O . ASN A 1 519 ? 1.050 -5.868 62.118 1.00 90.06 519 ASN A O 1
ATOM 4101 N N . VAL A 1 520 ? 0.277 -7.730 63.131 1.00 91.88 520 VAL A N 1
ATOM 4102 C CA . VAL A 1 520 ? -1.127 -7.510 62.764 1.00 91.88 520 VAL A CA 1
ATOM 4103 C C . VAL A 1 520 ? -1.692 -6.185 63.293 1.00 91.88 520 VAL A C 1
ATOM 4105 O O . VAL A 1 520 ? -2.587 -5.633 62.665 1.00 91.88 520 VAL A O 1
ATOM 4108 N N . ASP A 1 521 ? -1.128 -5.636 64.367 1.00 92.88 521 ASP A N 1
ATOM 4109 C CA . ASP A 1 521 ? -1.483 -4.350 64.987 1.00 92.88 521 ASP A CA 1
ATOM 4110 C C . ASP A 1 521 ? -0.818 -3.124 64.354 1.00 92.88 521 ASP A C 1
ATOM 4112 O O . ASP A 1 521 ? -1.077 -1.997 64.766 1.00 92.88 521 ASP A O 1
ATOM 4116 N N . SER A 1 522 ? 0.005 -3.312 63.321 1.00 87.88 522 SER A N 1
ATOM 4117 C CA . SER A 1 522 ? 0.642 -2.201 62.618 1.00 87.88 522 SER A CA 1
ATOM 4118 C C . SER A 1 522 ? -0.374 -1.269 61.956 1.00 87.88 522 SER A C 1
ATOM 4120 O O . SER A 1 522 ? -1.088 -1.672 61.039 1.00 87.88 522 SER A O 1
ATOM 4122 N N . ASP A 1 523 ? -0.316 0.011 62.303 1.00 83.38 523 ASP A N 1
ATOM 4123 C CA . ASP A 1 523 ? -1.190 1.085 61.823 1.00 83.38 523 ASP A CA 1
ATOM 4124 C C . ASP A 1 523 ? -0.605 1.899 60.653 1.00 83.38 523 ASP A C 1
ATOM 4126 O O . ASP A 1 523 ? -1.107 2.968 60.333 1.00 83.38 523 ASP A O 1
ATOM 4130 N N . SER A 1 524 ? 0.459 1.422 60.000 1.00 80.44 524 SER A N 1
ATOM 4131 C CA . SER A 1 524 ? 1.096 2.100 58.856 1.00 80.44 524 SER A CA 1
ATOM 4132 C C . SER A 1 524 ? 0.626 1.616 57.485 1.00 80.44 524 SER A C 1
ATOM 4134 O O . SER A 1 524 ? 1.058 2.140 56.455 1.00 80.44 524 SER A O 1
ATOM 4136 N N . GLU A 1 525 ? -0.217 0.586 57.449 1.00 79.19 525 GLU A N 1
ATOM 4137 C CA . GLU A 1 525 ? -0.556 -0.116 56.217 1.00 79.19 525 GLU A CA 1
ATOM 4138 C C . GLU A 1 525 ? -1.917 0.330 55.688 1.00 79.19 525 GLU A C 1
ATOM 4140 O O . GLU A 1 525 ? -2.955 0.164 56.328 1.00 79.19 525 GLU A O 1
ATOM 4145 N N . ALA A 1 526 ? -1.920 0.896 54.484 1.00 82.50 526 ALA A N 1
ATOM 4146 C CA . ALA A 1 526 ? -3.169 1.217 53.814 1.00 82.50 526 ALA A CA 1
ATOM 4147 C C . ALA A 1 526 ? -3.918 -0.039 53.340 1.00 82.50 526 ALA A C 1
ATOM 4149 O O . ALA A 1 526 ? -3.330 -1.071 53.031 1.00 82.50 526 ALA A O 1
ATOM 4150 N N . VAL A 1 527 ? -5.229 0.076 53.217 1.00 88.25 527 VAL A N 1
ATOM 4151 C CA . VAL A 1 527 ? -6.144 -1.000 52.857 1.00 88.25 527 VAL A CA 1
ATOM 4152 C C . VAL A 1 527 ? -6.513 -0.859 51.392 1.00 88.25 527 VAL A C 1
ATOM 4154 O O . VAL A 1 527 ? -7.044 0.168 50.968 1.00 88.25 527 VAL A O 1
ATOM 4157 N N . ARG A 1 528 ? -6.222 -1.897 50.611 1.00 88.75 528 ARG A N 1
ATOM 4158 C CA . ARG A 1 528 ? -6.566 -1.969 49.192 1.00 88.75 528 ARG A CA 1
ATOM 4159 C C . ARG A 1 528 ? -7.600 -3.069 49.007 1.00 88.75 528 ARG A C 1
ATOM 4161 O O . ARG A 1 528 ? -7.247 -4.245 48.945 1.00 88.75 528 ARG A O 1
ATOM 4168 N N . SER A 1 529 ? -8.865 -2.677 49.038 1.00 94.31 529 SER A N 1
ATOM 4169 C CA . SER A 1 529 ? -9.987 -3.605 49.042 1.00 94.31 529 SER A CA 1
ATOM 4170 C C . SER A 1 529 ? -10.216 -4.212 47.663 1.00 94.31 529 SER A C 1
ATOM 4172 O O . SER A 1 529 ? -9.949 -3.595 46.631 1.00 94.31 529 SER A O 1
ATOM 4174 N N . ALA A 1 530 ? -10.719 -5.439 47.670 1.00 96.88 530 ALA A N 1
ATOM 4175 C CA . ALA A 1 530 ? -11.205 -6.155 46.510 1.00 96.88 530 ALA A CA 1
ATOM 4176 C C . ALA A 1 530 ? -12.637 -6.634 46.759 1.00 96.88 530 ALA A C 1
ATOM 4178 O O . ALA A 1 530 ? -13.034 -6.871 47.904 1.00 96.88 530 ALA A O 1
ATOM 4179 N N . LEU A 1 531 ? -13.414 -6.742 45.688 1.00 98.44 531 LEU A N 1
ATOM 4180 C CA . LEU A 1 531 ? -14.796 -7.205 45.728 1.00 98.44 531 LEU A CA 1
ATOM 4181 C C . LEU A 1 531 ? -15.205 -7.765 44.367 1.00 98.44 531 LEU A C 1
ATOM 4183 O O . LEU A 1 531 ? -14.645 -7.385 43.338 1.00 98.44 531 LEU A O 1
ATOM 4187 N N . TRP A 1 532 ? -16.183 -8.663 44.368 1.00 98.50 532 TRP A N 1
ATOM 4188 C CA . TRP A 1 532 ? -16.860 -9.084 43.147 1.00 98.50 532 TRP A CA 1
ATOM 4189 C C . TRP A 1 532 ? -18.137 -8.269 42.976 1.00 98.50 532 TRP A C 1
ATOM 4191 O O . TRP A 1 532 ? -18.894 -8.109 43.934 1.00 98.50 532 TRP A O 1
ATOM 4201 N N . VAL A 1 533 ? -18.385 -7.782 41.764 1.00 98.38 533 VAL A N 1
ATOM 4202 C CA . VAL A 1 533 ? -19.667 -7.171 41.390 1.00 98.38 533 VAL A CA 1
ATOM 4203 C C . VAL A 1 533 ? -20.385 -8.010 40.351 1.00 98.38 533 VAL A C 1
ATOM 4205 O O . VAL A 1 533 ? -19.735 -8.650 39.522 1.00 98.38 533 VAL A O 1
ATOM 4208 N N . ASP A 1 534 ? -21.710 -7.968 40.404 1.00 97.56 534 ASP A N 1
ATOM 4209 C CA . ASP A 1 534 ? -22.590 -8.348 39.307 1.00 97.56 534 ASP A CA 1
ATOM 4210 C C . ASP A 1 534 ? -22.684 -7.180 38.325 1.00 97.56 534 ASP A C 1
ATOM 4212 O O . ASP A 1 534 ? -23.220 -6.120 38.664 1.00 97.56 534 ASP A O 1
ATOM 4216 N N . ILE A 1 535 ? -22.130 -7.352 37.126 1.00 96.25 535 ILE A N 1
ATOM 4217 C CA . ILE A 1 535 ? -22.180 -6.301 36.112 1.00 96.25 535 ILE A CA 1
ATOM 4218 C C . ILE A 1 535 ? -23.579 -6.190 35.487 1.00 96.25 535 ILE A C 1
ATOM 4220 O O . ILE A 1 535 ? -23.905 -5.145 34.938 1.00 96.25 535 ILE A O 1
ATOM 4224 N N . GLU A 1 536 ? -24.439 -7.206 35.621 1.00 93.75 536 GLU A N 1
ATOM 4225 C CA . GLU A 1 536 ? -25.837 -7.154 35.164 1.00 93.75 536 GLU A CA 1
ATOM 4226 C C . GLU A 1 536 ? -26.731 -6.276 36.039 1.00 93.75 536 GLU A C 1
ATOM 4228 O O . GLU A 1 536 ? -27.879 -5.995 35.692 1.00 93.75 536 GLU A O 1
ATOM 4233 N N . SER A 1 537 ? -26.203 -5.785 37.161 1.00 92.50 537 SER A N 1
ATOM 4234 C CA . SER A 1 537 ? -26.916 -4.830 37.995 1.00 92.50 537 SER A CA 1
ATOM 4235 C C . SER A 1 537 ? -27.237 -3.545 37.229 1.00 92.50 537 SER A C 1
ATOM 4237 O O . SER A 1 537 ? -26.379 -2.954 36.578 1.00 92.50 537 SER A O 1
ATOM 4239 N N . THR A 1 538 ? -28.460 -3.039 37.406 1.00 87.00 538 THR A N 1
ATOM 4240 C CA . THR A 1 538 ? -29.006 -1.857 36.709 1.00 87.00 538 THR A CA 1
ATOM 4241 C C . THR A 1 538 ? -28.281 -0.539 37.009 1.00 87.00 538 THR A C 1
ATOM 4243 O O . THR A 1 538 ? -28.690 0.515 36.532 1.00 87.00 538 THR A O 1
ATOM 4246 N N . ILE A 1 539 ? -27.274 -0.563 37.880 1.00 89.50 539 ILE A N 1
ATOM 4247 C CA . ILE A 1 539 ? -26.467 0.603 38.249 1.00 89.50 539 ILE A CA 1
ATOM 4248 C C . ILE A 1 539 ? -25.235 0.793 37.349 1.00 89.50 539 ILE A C 1
ATOM 4250 O O . ILE A 1 539 ? -24.564 1.821 37.474 1.00 89.50 539 ILE A O 1
ATOM 4254 N N . PHE A 1 540 ? -24.890 -0.202 36.524 1.00 87.94 540 PHE A N 1
ATOM 4255 C CA . PHE A 1 540 ? -23.686 -0.218 35.688 1.00 87.94 540 PHE A CA 1
ATOM 4256 C C . PHE A 1 540 ? -23.975 0.048 34.226 1.00 87.94 540 PHE A C 1
ATOM 4258 O O . PHE A 1 540 ? -23.080 0.706 33.623 1.00 87.94 540 PHE A O 1
#

pLDDT: mean 86.18, std 15.2, range [27.69, 98.56]